Protein AF-A0A7Y1W204-F1 (afdb_monomer)

Secondary structure (DSSP, 8-state):
------------------------------TT--SSS-S--TTS--BS-EEEE-S--SSSS-EEEE-SSS--B-EEEE---TT-EEEEEEEEEESS--TTEEEEEEEEETT--EEEEEEEE---SS-EEEEEEEEPPTTEEEEEEEEEE--SS--EEEEEEEEEESSSPPPS-PPPB--EEEEEETTEEEEEE--B-SSS-EEEEEEE-SSS-EE--SS-EEE-SSSEEEEEEEEEEETTS-EEEEEEEEEEPPP----SSPSP-----STT-----SS-HHHHHHHHHHHHHHHHHHHEEEEEE-TTS-EEEEE--GGGSTT-EEHHHHHHHHHHHHHTBTTBTTHHHHHHHHHHHHHHSB-SS-TTSBBSEES-SS---B-HHHHHHHHHHHHHHHHHH-SSSSS-HHHHHHHHHHHHHHHHB-TTT-SB-SSTT--TT-SSSSTT--BGGG--HHHHHHHHHHH--THHHHHHHHHHHHHHHHHHHT-TTT----SBEE-TTSS-EEPPTTSSS-TTTTSB-TTGGGHHHHHHHHHHHH--HHHHHHHHHHHHHHHHHHTT-GGG--S-B-TTS-BS-----HHHHHHHHHHHTT-GGGHHHHHHHHHHHTT----HHHHHHHHHHHHHHTT----TTT---SS-----------------------PPP----S------PPPPPP----

Nearest PDB structures (foldseek):
  5xd0-assembly2_B  TM=9.623E-01  e=4.198E-37  Paenibacillus sp. X4
  1v5d-assembly2_B  TM=9.264E-01  e=2.180E-33  Bacillus sp. (in: firmicutes)
  3oea-assembly1_A  TM=8.680E-01  e=4.213E-09  Caldanaerobius polysaccharolyticus
  6aem-assembly2_B  TM=9.835E-01  e=7.074E-07  Vibrio anguillarum
  4l9d-assembly2_B  TM=9.744E-01  e=1.392E-06  Vibrio cholerae M66-2

Structure (mmCIF, N/CA/C/O backbone):
data_AF-A0A7Y1W204-F1
#
_entry.id   AF-A0A7Y1W204-F1
#
loop_
_atom_site.group_PDB
_atom_site.id
_atom_site.type_symbol
_atom_site.label_atom_id
_atom_site.label_alt_id
_atom_site.label_comp_id
_atom_site.label_asym_id
_atom_site.label_entity_id
_atom_site.label_seq_id
_atom_site.pdbx_PDB_ins_code
_atom_site.Cartn_x
_atom_site.Cartn_y
_atom_site.Cartn_z
_atom_site.occupancy
_atom_site.B_iso_or_equiv
_atom_site.auth_seq_id
_atom_site.auth_comp_id
_atom_site.auth_asym_id
_atom_site.auth_atom_id
_atom_site.pdbx_PDB_model_num
ATOM 1 N N . MET A 1 1 ? 57.523 -24.216 -0.280 1.00 35.38 1 MET A N 1
ATOM 2 C CA . MET A 1 1 ? 58.360 -25.226 -0.963 1.00 35.38 1 MET A CA 1
ATOM 3 C C . MET A 1 1 ? 58.024 -25.198 -2.442 1.00 35.38 1 MET A C 1
ATOM 5 O O . MET A 1 1 ? 56.918 -25.567 -2.805 1.00 35.38 1 MET A O 1
ATOM 9 N N . LYS A 1 2 ? 58.949 -24.697 -3.267 1.00 28.52 2 LYS A N 1
ATOM 10 C CA . LYS A 1 2 ? 58.935 -24.868 -4.726 1.00 28.52 2 LYS A CA 1
ATOM 11 C C . LYS A 1 2 ? 59.165 -26.343 -5.058 1.00 28.52 2 LYS A C 1
ATOM 13 O O . LYS A 1 2 ? 60.018 -26.967 -4.424 1.00 28.52 2 LYS A O 1
ATOM 18 N N . ARG A 1 3 ? 58.495 -26.860 -6.087 1.00 28.95 3 ARG A N 1
ATOM 19 C CA . ARG A 1 3 ? 58.996 -28.009 -6.846 1.00 28.95 3 ARG A CA 1
ATOM 20 C C . ARG A 1 3 ? 58.517 -27.933 -8.294 1.00 28.95 3 ARG A C 1
ATOM 22 O O . ARG A 1 3 ? 57.411 -28.342 -8.619 1.00 28.95 3 ARG A O 1
ATOM 29 N N . ASP A 1 4 ? 59.392 -27.375 -9.122 1.00 31.28 4 ASP A N 1
ATOM 30 C CA . ASP A 1 4 ? 59.453 -27.603 -10.563 1.00 31.28 4 ASP A CA 1
ATOM 31 C C . ASP A 1 4 ? 59.866 -29.053 -10.858 1.00 31.28 4 ASP A C 1
ATOM 33 O O . ASP A 1 4 ? 60.553 -29.662 -10.038 1.00 31.28 4 ASP A O 1
ATOM 37 N N . TYR A 1 5 ? 59.490 -29.571 -12.032 1.00 29.88 5 TYR A N 1
ATOM 38 C CA . TYR A 1 5 ? 60.372 -30.190 -13.045 1.00 29.88 5 TYR A CA 1
ATOM 39 C C . TYR A 1 5 ? 59.505 -30.460 -14.302 1.00 29.88 5 TYR A C 1
ATOM 41 O O . TYR A 1 5 ? 58.620 -31.304 -14.283 1.00 29.88 5 TYR A O 1
ATOM 49 N N . ASN A 1 6 ? 59.592 -29.588 -15.315 1.00 27.62 6 ASN A N 1
ATOM 50 C CA . ASN A 1 6 ? 60.368 -29.738 -16.563 1.00 27.62 6 ASN A CA 1
ATOM 51 C C . ASN A 1 6 ? 59.771 -30.699 -17.604 1.00 27.62 6 ASN A C 1
ATOM 53 O O . ASN A 1 6 ? 59.797 -31.901 -17.385 1.00 27.62 6 ASN A O 1
ATOM 57 N N . MET A 1 7 ? 59.468 -30.184 -18.807 1.00 25.78 7 MET A N 1
ATOM 58 C CA . MET A 1 7 ? 59.991 -30.750 -20.062 1.00 25.78 7 MET A CA 1
ATOM 59 C C . MET A 1 7 ? 60.015 -29.727 -21.227 1.00 25.78 7 MET A C 1
ATOM 61 O O . MET A 1 7 ? 58.990 -29.372 -21.790 1.00 25.78 7 MET A O 1
ATOM 65 N N . LYS A 1 8 ? 61.256 -29.375 -21.603 1.00 26.52 8 LYS A N 1
ATOM 66 C CA . LYS A 1 8 ? 61.833 -29.196 -22.958 1.00 26.52 8 LYS A CA 1
ATOM 67 C C . LYS A 1 8 ? 61.455 -27.981 -23.831 1.00 26.52 8 LYS A C 1
ATOM 69 O O . LYS A 1 8 ? 60.539 -28.010 -24.641 1.00 26.52 8 LYS A O 1
ATOM 74 N N . HIS A 1 9 ? 62.364 -27.001 -23.792 1.00 26.39 9 HIS A N 1
ATOM 75 C CA . HIS A 1 9 ? 62.662 -26.038 -24.857 1.00 26.39 9 HIS A CA 1
ATOM 76 C C . HIS A 1 9 ? 63.309 -26.701 -26.086 1.00 26.39 9 HIS A C 1
ATOM 78 O O . HIS A 1 9 ? 64.176 -27.561 -25.937 1.00 26.39 9 HIS A O 1
ATOM 84 N N . THR A 1 10 ? 63.009 -26.181 -27.280 1.00 24.19 10 THR A N 1
ATOM 85 C CA . THR A 1 10 ? 63.939 -26.182 -28.423 1.00 24.19 10 THR A CA 1
ATOM 86 C C . THR A 1 10 ? 64.017 -24.755 -28.968 1.00 24.19 10 THR A C 1
ATOM 88 O O . THR A 1 10 ? 62.998 -24.159 -29.297 1.00 24.19 10 THR A O 1
ATOM 91 N N . TRP A 1 11 ? 65.227 -24.197 -28.995 1.00 23.48 11 TRP A N 1
ATOM 92 C CA . TRP A 1 11 ? 65.558 -22.881 -29.541 1.00 23.48 11 TRP A CA 1
ATOM 93 C C . TRP A 1 11 ? 66.115 -23.041 -30.960 1.00 23.48 11 TRP A C 1
ATOM 95 O O . TRP A 1 11 ? 66.950 -23.916 -31.183 1.00 23.48 11 TRP A O 1
ATOM 105 N N . VAL A 1 12 ? 65.756 -22.136 -31.873 1.00 22.39 12 VAL A N 1
ATOM 106 C CA . VAL A 1 12 ? 66.574 -21.798 -33.049 1.00 22.39 12 VAL A CA 1
ATOM 107 C C . VAL A 1 12 ? 66.848 -20.297 -32.999 1.00 22.39 12 VAL A C 1
ATOM 109 O O . VAL A 1 12 ? 65.967 -19.495 -32.700 1.00 22.39 12 VAL A O 1
ATOM 112 N N . ARG A 1 13 ? 68.113 -19.940 -33.208 1.00 23.80 13 ARG A N 1
ATOM 113 C CA . ARG A 1 13 ? 68.704 -18.611 -33.037 1.00 23.80 13 ARG A CA 1
ATOM 114 C C . ARG A 1 13 ? 69.456 -18.265 -34.328 1.00 23.80 13 ARG A C 1
ATOM 116 O O . ARG A 1 13 ? 70.015 -19.181 -34.926 1.00 23.80 13 ARG A O 1
ATOM 123 N N . ILE A 1 14 ? 69.584 -16.953 -34.595 1.00 23.62 14 ILE A N 1
ATOM 124 C CA . ILE A 1 14 ? 70.558 -16.251 -35.473 1.00 23.62 14 ILE A CA 1
ATOM 125 C C . ILE A 1 14 ? 69.986 -15.880 -36.870 1.00 23.62 14 ILE A C 1
ATOM 127 O O . ILE A 1 14 ? 69.450 -16.745 -37.542 1.00 23.62 14 ILE A O 1
ATOM 131 N N . LEU A 1 15 ? 70.016 -14.629 -37.371 1.00 23.27 15 LEU A N 1
ATOM 132 C CA . LEU A 1 15 ? 71.006 -13.539 -37.247 1.00 23.27 15 LEU A CA 1
ATOM 133 C C . LEU A 1 15 ? 70.343 -12.138 -37.349 1.00 23.27 15 LEU A C 1
ATOM 135 O O . LEU A 1 15 ? 69.490 -11.915 -38.204 1.00 23.27 15 LEU A O 1
ATOM 139 N N . LEU A 1 16 ? 70.797 -11.188 -36.520 1.00 22.75 16 LEU A N 1
ATOM 140 C CA . LEU A 1 16 ? 70.594 -9.743 -36.692 1.00 22.75 16 LEU A CA 1
ATOM 141 C C . LEU A 1 16 ? 71.452 -9.217 -37.858 1.00 22.75 16 LEU A C 1
ATOM 143 O O . LEU A 1 16 ? 72.653 -9.484 -37.890 1.00 22.75 16 LEU A O 1
ATOM 147 N N . VAL A 1 17 ? 70.885 -8.347 -38.697 1.00 23.97 17 VAL A N 1
ATOM 148 C CA . VAL A 1 17 ? 71.625 -7.250 -39.341 1.00 23.97 17 VAL A CA 1
ATOM 149 C C . VAL A 1 17 ? 70.914 -5.954 -38.970 1.00 23.97 17 VAL A C 1
ATOM 151 O O . VAL A 1 17 ? 69.741 -5.761 -39.272 1.00 23.97 17 VAL A O 1
ATOM 154 N N . LEU A 1 18 ? 71.635 -5.101 -38.247 1.00 23.02 18 LEU A N 1
ATOM 155 C CA . LEU A 1 18 ? 71.214 -3.773 -37.830 1.00 23.02 18 LEU A CA 1
ATOM 156 C C . LEU A 1 18 ? 71.655 -2.778 -38.913 1.00 23.02 18 LEU A C 1
ATOM 158 O O . LEU A 1 18 ? 72.855 -2.610 -39.119 1.00 23.02 18 LEU A O 1
ATOM 162 N N . GLN A 1 19 ? 70.718 -2.089 -39.559 1.00 24.27 19 GLN A N 1
ATOM 163 C CA . GLN A 1 19 ? 70.954 -0.758 -40.121 1.00 24.27 19 GLN A CA 1
ATOM 164 C C . GLN A 1 19 ? 69.676 0.063 -39.936 1.00 24.27 19 GLN A C 1
ATOM 166 O O . GLN A 1 19 ? 68.676 -0.142 -40.614 1.00 24.27 19 GLN A O 1
ATOM 171 N N . CYS A 1 20 ? 69.707 0.964 -38.952 1.00 22.48 20 CYS A N 1
ATOM 172 C CA . CYS A 1 20 ? 68.736 2.040 -38.811 1.00 22.48 20 CYS A CA 1
ATOM 173 C C . CYS A 1 20 ? 68.769 2.924 -40.059 1.00 22.48 20 CYS A C 1
ATOM 175 O O . CYS A 1 20 ? 69.847 3.395 -40.401 1.00 22.48 20 CYS A O 1
ATOM 177 N N . PHE A 1 21 ? 67.609 3.234 -40.634 1.00 24.44 21 PHE A N 1
ATOM 178 C CA . PHE A 1 21 ? 67.210 4.606 -40.953 1.00 24.44 21 PHE A CA 1
ATOM 179 C C . PHE A 1 21 ? 65.687 4.659 -41.164 1.00 24.44 21 PHE A C 1
ATOM 181 O O . PHE A 1 21 ? 65.151 3.970 -42.018 1.00 24.44 21 PHE A O 1
ATOM 188 N N . LEU A 1 22 ? 65.050 5.502 -40.346 1.00 26.34 22 LEU A N 1
ATOM 189 C CA . LEU A 1 22 ? 63.821 6.266 -40.591 1.00 26.34 22 LEU A CA 1
ATOM 190 C C . LEU A 1 22 ? 62.522 5.519 -40.949 1.00 26.34 22 LEU A C 1
ATOM 192 O O . LEU A 1 22 ? 62.313 5.029 -42.050 1.00 26.34 22 LEU A O 1
ATOM 196 N N . LEU A 1 23 ? 61.616 5.580 -39.970 1.00 37.50 23 LEU A N 1
ATOM 197 C CA . LEU A 1 23 ? 60.160 5.660 -40.088 1.00 37.50 23 LEU A CA 1
ATOM 198 C C . LEU A 1 23 ? 59.666 6.065 -41.490 1.00 37.50 23 LEU A C 1
ATOM 200 O O . LEU A 1 23 ? 59.801 7.219 -41.889 1.00 37.50 23 LEU A O 1
ATOM 204 N N . ALA A 1 24 ? 58.985 5.144 -42.161 1.00 28.55 24 ALA A N 1
ATOM 205 C CA . ALA A 1 24 ? 57.894 5.484 -43.058 1.00 28.55 24 ALA A CA 1
ATOM 206 C C . ALA A 1 24 ? 56.673 4.719 -42.546 1.00 28.55 24 ALA A C 1
ATOM 208 O O . ALA A 1 24 ? 56.614 3.492 -42.620 1.00 28.55 24 ALA A O 1
ATOM 209 N N . ALA A 1 25 ? 55.740 5.455 -41.942 1.00 30.06 25 ALA A N 1
ATOM 210 C CA . ALA A 1 25 ? 54.377 4.983 -41.743 1.00 30.06 25 ALA A CA 1
ATOM 211 C C . ALA A 1 25 ? 53.820 4.473 -43.088 1.00 30.06 25 ALA A C 1
ATOM 213 O O . ALA A 1 25 ? 54.275 4.945 -44.137 1.00 30.06 25 ALA A O 1
ATOM 214 N N . PRO A 1 26 ? 52.838 3.554 -43.113 1.00 33.34 26 PRO A N 1
ATOM 215 C CA . PRO A 1 26 ? 52.061 3.375 -44.327 1.00 33.34 26 PRO A CA 1
ATOM 216 C C . PRO A 1 26 ? 51.399 4.726 -44.616 1.00 33.34 26 PRO A C 1
ATOM 218 O O . PRO A 1 26 ? 50.509 5.163 -43.893 1.00 33.34 26 PRO A O 1
ATOM 221 N N . LEU A 1 27 ? 51.902 5.438 -45.622 1.00 38.22 27 LEU A N 1
ATOM 222 C CA . LEU A 1 27 ? 51.271 6.644 -46.133 1.00 38.22 27 LEU A CA 1
ATOM 223 C C . LEU A 1 27 ? 49.989 6.205 -46.851 1.00 38.22 27 LEU A C 1
ATOM 225 O O . LEU A 1 27 ? 49.971 6.092 -48.070 1.00 38.22 27 LEU A O 1
ATOM 229 N N . SER A 1 28 ? 48.902 6.000 -46.107 1.00 40.75 28 SER A N 1
ATOM 230 C CA . SER A 1 28 ? 47.552 6.272 -46.611 1.00 40.75 28 SER A CA 1
ATOM 231 C C . SER A 1 28 ? 47.306 7.783 -46.559 1.00 40.75 28 SER A C 1
ATOM 233 O O . SER A 1 28 ? 46.298 8.252 -46.041 1.00 40.75 28 SER A O 1
ATOM 235 N N . ALA A 1 29 ? 48.285 8.566 -47.018 1.00 41.38 29 ALA A N 1
ATOM 236 C CA . ALA A 1 29 ? 48.114 9.993 -47.152 1.00 41.38 29 ALA A CA 1
ATOM 237 C C . ALA A 1 29 ? 47.234 10.186 -48.380 1.00 41.38 29 ALA A C 1
ATOM 239 O O . ALA A 1 29 ? 47.708 10.080 -49.512 1.00 41.38 29 ALA A O 1
ATOM 240 N N . ASN A 1 30 ? 45.947 10.427 -48.147 1.00 48.84 30 ASN A N 1
ATOM 241 C CA . ASN A 1 30 ? 45.162 11.226 -49.063 1.00 48.84 30 ASN A CA 1
ATOM 242 C C . ASN A 1 30 ? 45.978 12.506 -49.301 1.00 48.84 30 ASN A C 1
ATOM 244 O O . ASN A 1 30 ? 46.091 13.352 -48.417 1.00 48.84 30 ASN A O 1
ATOM 248 N N . LEU A 1 31 ? 46.669 12.611 -50.441 1.00 49.84 31 LEU A N 1
ATOM 249 C CA . LEU A 1 31 ? 47.539 13.764 -50.716 1.00 49.84 31 LEU A CA 1
ATOM 250 C C . LEU A 1 31 ? 46.710 15.039 -50.967 1.00 49.84 31 LEU A C 1
ATOM 252 O O . LEU A 1 31 ? 47.278 16.106 -51.193 1.00 49.84 31 LEU A O 1
ATOM 256 N N . LEU A 1 32 ? 45.378 14.915 -50.898 1.00 53.38 32 LEU A N 1
ATOM 257 C CA . LEU A 1 32 ? 44.366 15.950 -51.042 1.00 53.38 32 LEU A CA 1
ATOM 258 C C . LEU A 1 32 ? 43.221 15.746 -50.029 1.00 53.38 32 LEU A C 1
ATOM 260 O O . LEU A 1 32 ? 42.056 15.723 -50.416 1.00 53.38 32 LEU A O 1
ATOM 264 N N . ASP A 1 33 ? 43.513 15.640 -48.729 1.00 46.59 33 ASP A N 1
ATOM 265 C CA . ASP A 1 33 ? 42.509 16.033 -47.723 1.00 46.59 33 ASP A CA 1
ATOM 266 C C . ASP A 1 33 ? 42.311 17.558 -47.811 1.00 46.59 33 ASP A C 1
ATOM 268 O O . ASP A 1 33 ? 42.856 18.344 -47.038 1.00 46.59 33 ASP A O 1
ATOM 272 N N . ASN A 1 34 ? 41.560 17.993 -48.817 1.00 46.44 34 ASN A N 1
ATOM 273 C CA . ASN A 1 34 ? 40.775 19.211 -48.736 1.00 46.44 34 ASN A CA 1
ATOM 274 C C . ASN A 1 34 ? 39.345 18.811 -49.121 1.00 46.44 34 ASN A C 1
ATOM 276 O O . ASN A 1 34 ? 39.085 18.660 -50.316 1.00 46.44 34 ASN A O 1
ATOM 280 N N . PRO A 1 35 ? 38.463 18.544 -48.140 1.00 46.84 35 PRO A N 1
ATOM 281 C CA . PRO A 1 35 ? 37.113 18.021 -48.358 1.00 46.84 35 PRO A CA 1
ATOM 282 C C . PRO A 1 35 ? 36.190 19.095 -48.963 1.00 46.84 35 PRO A C 1
ATOM 284 O O . PRO A 1 35 ? 35.260 19.579 -48.327 1.00 46.84 35 PRO A O 1
ATOM 287 N N . GLY A 1 36 ? 36.499 19.504 -50.192 1.00 50.12 36 GLY A N 1
ATOM 288 C CA . GLY A 1 36 ? 35.863 20.600 -50.910 1.00 50.12 36 GLY A CA 1
ATOM 289 C C . GLY A 1 36 ? 36.747 21.847 -50.945 1.00 50.12 36 GLY A C 1
ATOM 290 O O . GLY A 1 36 ? 37.627 22.061 -50.115 1.00 50.12 36 GLY A O 1
ATOM 291 N N . PHE A 1 37 ? 36.526 22.706 -51.930 1.00 52.44 37 PHE A N 1
ATOM 292 C CA . PHE A 1 37 ? 37.252 23.954 -52.194 1.00 52.44 37 PHE A CA 1
ATOM 293 C C . PHE A 1 37 ? 36.992 25.054 -51.129 1.00 52.44 37 PHE A C 1
ATOM 295 O O . PHE A 1 37 ? 36.791 26.226 -51.448 1.00 52.44 37 PHE A O 1
ATOM 302 N N . GLU A 1 38 ? 36.952 24.692 -49.845 1.00 49.47 38 GLU A N 1
ATOM 303 C CA . GLU A 1 38 ? 36.120 25.373 -48.853 1.00 49.47 38 GLU A CA 1
ATOM 304 C C . GLU A 1 38 ? 36.771 26.540 -48.112 1.00 49.47 38 GLU A C 1
ATOM 306 O O . GLU A 1 38 ? 36.045 27.369 -47.562 1.00 49.47 38 GLU A O 1
ATOM 311 N N . GLN A 1 39 ? 38.101 26.676 -48.076 1.00 46.09 39 GLN A N 1
ATOM 312 C CA . GLN A 1 39 ? 38.725 27.763 -47.298 1.00 46.09 39 GLN A CA 1
ATOM 313 C C . GLN A 1 39 ? 39.724 28.644 -48.055 1.00 46.09 39 GLN A C 1
ATOM 315 O O . GLN A 1 39 ? 39.709 29.847 -47.801 1.00 46.09 39 GLN A O 1
ATOM 320 N N . ASP A 1 40 ? 40.520 28.132 -49.006 1.00 50.53 40 ASP A N 1
ATOM 321 C CA . ASP A 1 40 ? 41.352 28.988 -49.870 1.00 50.53 40 ASP A CA 1
ATOM 322 C C . ASP A 1 40 ? 41.929 28.258 -51.105 1.00 50.53 40 ASP A C 1
ATOM 324 O O . ASP A 1 40 ? 42.225 27.065 -51.044 1.00 50.53 40 ASP A O 1
ATOM 328 N N . PHE A 1 41 ? 42.161 28.985 -52.207 1.00 50.31 41 PHE A N 1
ATOM 329 C CA . PHE A 1 41 ? 42.819 28.488 -53.435 1.00 50.31 41 PHE A CA 1
ATOM 330 C C . PHE A 1 41 ? 44.353 28.616 -53.400 1.00 50.31 41 PHE A C 1
ATOM 332 O O . PHE A 1 41 ? 45.003 28.341 -54.401 1.00 50.31 41 PHE A O 1
ATOM 339 N N . GLN A 1 42 ? 44.957 29.010 -52.271 1.00 46.41 42 GLN A N 1
ATOM 340 C CA . GLN A 1 42 ? 46.350 29.496 -52.148 1.00 46.41 42 GLN A CA 1
ATOM 341 C C . GLN A 1 42 ? 47.483 28.635 -52.755 1.00 46.41 42 GLN A C 1
ATOM 343 O O . GLN A 1 42 ? 48.613 29.109 -52.847 1.00 46.41 42 GLN A O 1
ATOM 348 N N . SER A 1 43 ? 47.224 27.394 -53.171 1.00 49.34 43 SER A N 1
ATOM 349 C CA . SER A 1 43 ? 48.205 26.511 -53.822 1.00 49.34 43 SER A CA 1
ATOM 350 C C . SER A 1 43 ? 47.971 26.283 -55.321 1.00 49.34 43 SER A C 1
ATOM 352 O O . SER A 1 43 ? 48.760 25.570 -55.943 1.00 49.34 43 SER A O 1
ATOM 354 N N . TRP A 1 44 ? 46.932 26.890 -55.904 1.00 53.06 44 TRP A N 1
ATOM 355 C CA . TRP A 1 44 ? 46.622 26.798 -57.324 1.00 53.06 44 TRP A CA 1
ATOM 356 C C . TRP A 1 44 ? 47.158 28.037 -58.066 1.00 53.06 44 TRP A C 1
ATOM 358 O O . TRP A 1 44 ? 46.781 29.166 -57.767 1.00 53.06 44 TRP A O 1
ATOM 368 N N . ASN A 1 45 ? 48.085 27.848 -59.014 1.00 54.34 45 ASN A N 1
ATOM 369 C CA . ASN A 1 45 ? 48.585 28.953 -59.846 1.00 54.34 45 ASN A CA 1
ATOM 370 C C . ASN A 1 45 ? 47.542 29.303 -60.917 1.00 54.34 45 ASN A C 1
ATOM 372 O O . ASN A 1 45 ? 47.375 28.545 -61.873 1.00 54.34 45 ASN A O 1
ATOM 376 N N . ASP A 1 46 ? 46.884 30.452 -60.780 1.00 54.56 46 ASP A N 1
ATOM 377 C CA . ASP A 1 46 ? 45.858 30.907 -61.719 1.00 54.56 46 ASP A CA 1
ATOM 378 C C . ASP A 1 46 ? 46.475 31.602 -62.943 1.00 54.56 46 ASP A C 1
ATOM 380 O O . ASP A 1 46 ? 47.121 32.648 -62.841 1.00 54.56 46 ASP A O 1
ATOM 384 N N . TRP A 1 47 ? 46.244 31.041 -64.131 1.00 53.94 47 TRP A N 1
ATOM 385 C CA . TRP A 1 47 ? 46.268 31.796 -65.387 1.00 53.94 47 TRP A CA 1
ATOM 386 C C . TRP A 1 47 ? 44.855 31.706 -65.975 1.00 53.94 47 TRP A C 1
ATOM 388 O O . TRP A 1 47 ? 44.417 30.621 -66.355 1.00 53.94 47 TRP A O 1
ATOM 398 N N . GLY A 1 48 ? 44.136 32.834 -66.005 1.00 58.53 48 GLY A N 1
ATOM 399 C CA . GLY A 1 48 ? 42.736 32.927 -66.448 1.00 58.53 48 GLY A CA 1
ATOM 400 C C . GLY A 1 48 ? 41.717 33.087 -65.305 1.00 58.53 48 GLY A C 1
ATOM 401 O O . GLY A 1 48 ? 42.080 33.127 -64.137 1.00 58.53 48 GLY A O 1
ATOM 402 N N . ASN A 1 49 ? 40.434 33.254 -65.649 1.00 62.44 49 ASN A N 1
ATOM 403 C CA . ASN A 1 49 ? 39.352 33.639 -64.725 1.00 62.44 49 ASN A CA 1
ATOM 404 C C . ASN A 1 49 ? 38.828 32.458 -63.865 1.00 62.44 49 ASN A C 1
ATOM 406 O O . ASN A 1 49 ? 37.821 31.856 -64.234 1.00 62.44 49 ASN A O 1
ATOM 410 N N . SER A 1 50 ? 39.451 32.129 -62.731 1.00 65.25 50 SER A N 1
ATOM 411 C CA . SER A 1 50 ? 38.966 31.154 -61.725 1.00 65.25 50 SER A CA 1
ATOM 412 C C . SER A 1 50 ? 38.363 31.850 -60.487 1.00 65.25 50 SER A C 1
ATOM 414 O O . SER A 1 50 ? 38.832 32.905 -60.065 1.00 65.25 50 SER A O 1
ATOM 416 N N . PHE A 1 51 ? 37.292 31.288 -59.908 1.00 65.88 51 PHE A N 1
ATOM 417 C CA . PHE A 1 51 ? 36.622 31.793 -58.696 1.00 65.88 51 PHE A CA 1
ATOM 418 C C . PHE A 1 51 ? 36.152 30.636 -57.798 1.00 65.88 51 PHE A C 1
ATOM 420 O O . PHE A 1 51 ? 35.829 29.561 -58.302 1.00 65.88 51 PHE A O 1
ATOM 427 N N . ILE A 1 52 ? 36.043 30.866 -56.484 1.00 64.56 52 ILE A N 1
ATOM 428 C CA . ILE A 1 52 ? 35.285 29.976 -55.584 1.00 64.56 52 ILE A CA 1
ATOM 429 C C . ILE A 1 52 ? 33.807 30.357 -55.681 1.00 64.56 52 ILE A C 1
ATOM 431 O O . ILE A 1 52 ? 33.447 31.503 -55.411 1.00 64.56 52 ILE A O 1
ATOM 435 N N . GLU A 1 53 ? 32.960 29.408 -56.068 1.00 66.75 53 GLU A N 1
ATOM 436 C CA . GLU A 1 53 ? 31.505 29.554 -56.063 1.00 66.75 53 GLU A CA 1
ATOM 437 C C . GLU A 1 53 ? 30.948 29.077 -54.722 1.00 66.75 53 GLU A C 1
ATOM 439 O O . GLU A 1 53 ? 31.345 28.022 -54.239 1.00 66.75 53 GLU A O 1
ATOM 444 N N . THR A 1 54 ? 30.031 29.841 -54.129 1.00 60.59 54 THR A N 1
ATOM 445 C CA . THR A 1 54 ? 29.451 29.566 -52.800 1.00 60.59 54 THR A CA 1
ATOM 446 C C . THR A 1 54 ? 27.969 29.193 -52.865 1.00 60.59 54 THR A C 1
ATOM 448 O O . THR A 1 54 ? 27.320 29.051 -51.829 1.00 60.59 54 THR A O 1
ATOM 451 N N . THR A 1 55 ? 27.394 29.068 -54.069 1.00 54.84 55 THR A N 1
ATOM 452 C CA . THR A 1 55 ? 25.974 28.750 -54.254 1.00 54.84 55 THR A CA 1
ATOM 453 C C . THR A 1 55 ? 25.760 27.438 -55.025 1.00 54.84 55 THR A C 1
ATOM 455 O O . THR A 1 55 ? 26.108 27.319 -56.194 1.00 54.84 55 THR A O 1
ATOM 458 N N . SER A 1 56 ? 25.134 26.459 -54.351 1.00 56.62 56 SER A N 1
ATOM 459 C CA . SER A 1 56 ? 24.712 25.128 -54.848 1.00 56.62 56 SER A CA 1
ATOM 460 C C . SER A 1 56 ? 25.806 24.254 -55.474 1.00 56.62 56 SER A C 1
ATOM 462 O O . SER A 1 56 ? 25.995 24.225 -56.696 1.00 56.62 56 SER A O 1
ATOM 464 N N . VAL A 1 57 ? 26.458 23.460 -54.629 1.00 58.62 57 VAL A N 1
ATOM 465 C CA . VAL A 1 57 ? 27.483 22.478 -55.011 1.00 58.62 57 VAL A CA 1
ATOM 466 C C . VAL A 1 57 ? 27.178 21.117 -54.376 1.00 58.62 57 VAL A C 1
ATOM 468 O O . VAL A 1 57 ? 26.282 21.024 -53.545 1.00 58.62 57 VAL A O 1
ATOM 471 N N . HIS A 1 58 ? 27.783 20.054 -54.901 1.00 65.06 58 HIS A N 1
ATOM 472 C CA . HIS A 1 58 ? 27.259 18.684 -54.901 1.00 65.06 58 HIS A CA 1
ATOM 473 C C . HIS A 1 58 ? 26.893 18.142 -53.504 1.00 65.06 58 HIS A C 1
ATOM 475 O O . HIS A 1 58 ? 25.721 17.851 -53.257 1.00 65.06 58 HIS A O 1
ATOM 481 N N . SER A 1 59 ? 27.875 18.057 -52.607 1.00 60.03 59 SER A N 1
ATOM 482 C CA . SER A 1 59 ? 27.718 17.659 -51.196 1.00 60.03 59 SER A CA 1
ATOM 483 C C . SER A 1 59 ? 28.315 18.675 -50.211 1.00 60.03 59 SER A C 1
ATOM 485 O O . SER A 1 59 ? 28.080 18.554 -49.010 1.00 60.03 59 SER A O 1
ATOM 487 N N . GLY A 1 60 ? 29.058 19.675 -50.706 1.00 58.00 60 GLY A N 1
ATOM 488 C CA . GLY A 1 60 ? 29.743 20.706 -49.916 1.00 58.00 60 GLY A CA 1
ATOM 489 C C . GLY A 1 60 ? 29.050 22.078 -49.897 1.00 58.00 60 GLY A C 1
ATOM 490 O O . GLY A 1 60 ? 27.907 22.238 -50.328 1.00 58.00 60 GLY A O 1
ATOM 491 N N . ALA A 1 61 ? 29.752 23.096 -49.392 1.00 55.66 61 ALA A N 1
ATOM 492 C CA . ALA A 1 61 ? 29.296 24.488 -49.325 1.00 55.66 61 ALA A CA 1
ATOM 493 C C . ALA A 1 61 ? 29.873 25.383 -50.450 1.00 55.66 61 ALA A C 1
ATOM 495 O O . ALA A 1 61 ? 29.334 26.469 -50.694 1.00 55.66 61 ALA A O 1
ATOM 496 N N . LYS A 1 62 ? 30.935 24.954 -51.151 1.00 63.47 62 LYS A N 1
ATOM 497 C CA . LYS A 1 62 ? 31.661 25.671 -52.213 1.00 63.47 62 LYS A CA 1
ATOM 498 C C . LYS A 1 62 ? 32.246 24.743 -53.289 1.00 63.47 62 LYS A C 1
ATOM 500 O O . LYS A 1 62 ? 32.603 23.610 -53.012 1.00 63.47 62 LYS A O 1
ATOM 505 N N . ALA A 1 63 ? 32.436 25.258 -54.508 1.00 69.19 63 ALA A N 1
ATOM 506 C CA . ALA A 1 63 ? 33.147 24.564 -55.596 1.00 69.19 63 ALA A CA 1
ATOM 507 C C . ALA A 1 63 ? 34.071 25.501 -56.377 1.00 69.19 63 ALA A C 1
ATOM 509 O O . ALA A 1 63 ? 33.894 26.723 -56.394 1.00 69.19 63 ALA A O 1
ATOM 510 N N . ALA A 1 64 ? 35.023 24.914 -57.102 1.00 72.19 64 ALA A N 1
ATOM 511 C CA . ALA A 1 64 ? 35.818 25.628 -58.089 1.00 72.19 64 ALA A CA 1
ATOM 512 C C . ALA A 1 64 ? 34.969 25.974 -59.317 1.00 72.19 64 ALA A C 1
ATOM 514 O O . ALA A 1 64 ? 34.441 25.076 -59.973 1.00 72.19 64 ALA A O 1
ATOM 515 N N . ARG A 1 65 ? 34.885 27.260 -59.673 1.00 76.81 65 ARG A N 1
ATOM 516 C CA . ARG A 1 65 ? 34.248 27.749 -60.902 1.00 76.81 65 ARG A CA 1
ATOM 517 C C . ARG A 1 65 ? 35.293 28.336 -61.844 1.00 76.81 65 ARG A C 1
ATOM 519 O O . ARG A 1 65 ? 35.934 29.337 -61.529 1.00 76.81 65 ARG A O 1
ATOM 526 N N . ILE A 1 66 ? 35.410 27.765 -63.039 1.00 76.19 66 ILE A N 1
ATOM 527 C CA . ILE A 1 66 ? 36.321 28.241 -64.088 1.00 76.19 66 ILE A CA 1
ATOM 528 C C . ILE A 1 66 ? 35.518 29.012 -65.148 1.00 76.19 66 ILE A C 1
ATOM 530 O O . ILE A 1 66 ? 34.598 28.465 -65.756 1.00 76.19 66 ILE A O 1
ATOM 534 N N . GLY A 1 67 ? 35.823 30.302 -65.319 1.00 65.25 67 GLY A N 1
ATOM 535 C CA . GLY A 1 67 ? 35.084 31.280 -66.126 1.00 65.25 67 GLY A CA 1
ATOM 536 C C . GLY A 1 67 ? 35.381 31.274 -67.635 1.00 65.25 67 GLY A C 1
ATOM 537 O O . GLY A 1 67 ? 36.263 30.581 -68.126 1.00 65.25 67 GLY A O 1
ATOM 538 N N . THR A 1 68 ? 34.625 32.089 -68.381 1.00 59.16 68 THR A N 1
ATOM 539 C CA . THR A 1 68 ? 34.372 31.955 -69.833 1.00 59.16 68 THR A CA 1
ATOM 540 C C . THR A 1 68 ? 35.246 32.824 -70.754 1.00 59.16 68 THR A C 1
ATOM 542 O O . THR A 1 68 ? 34.830 33.171 -71.858 1.00 59.16 68 THR A O 1
ATOM 545 N N . THR A 1 69 ? 36.436 33.254 -70.332 1.00 55.25 69 THR A N 1
ATOM 546 C CA . THR A 1 69 ? 37.309 34.110 -71.163 1.00 55.25 69 THR A CA 1
ATOM 547 C C . THR A 1 69 ? 38.659 33.430 -71.343 1.00 55.25 69 THR A C 1
ATOM 549 O O . THR A 1 69 ? 39.510 33.549 -70.475 1.00 55.25 69 THR A O 1
ATOM 552 N N . GLN A 1 70 ? 38.797 32.687 -72.450 1.00 52.88 70 GLN A N 1
ATOM 553 C CA . GLN A 1 70 ? 40.000 31.984 -72.927 1.00 52.88 70 GLN A CA 1
ATOM 554 C C . GLN A 1 70 ? 40.928 31.437 -71.830 1.00 52.88 70 GLN A C 1
ATOM 556 O O . GLN A 1 70 ? 41.883 32.093 -71.423 1.00 52.88 70 GLN A O 1
ATOM 561 N N . GLY A 1 71 ? 40.681 30.182 -71.444 1.00 56.53 71 GLY A N 1
ATOM 562 C CA . GLY A 1 71 ? 41.626 29.359 -70.699 1.00 56.53 71 GLY A CA 1
ATOM 563 C C . GLY A 1 71 ? 41.814 29.794 -69.254 1.00 56.53 71 GLY A C 1
ATOM 564 O O . GLY A 1 71 ? 42.763 30.497 -68.935 1.00 56.53 71 GLY A O 1
ATOM 565 N N . GLY A 1 72 ? 40.940 29.312 -68.372 1.00 55.62 72 GLY A N 1
ATOM 566 C CA . GLY A 1 72 ? 41.266 29.205 -66.954 1.00 55.62 72 GLY A CA 1
ATOM 567 C C . GLY A 1 72 ? 41.983 27.885 -66.715 1.00 55.62 72 GLY A C 1
ATOM 568 O O . GLY A 1 72 ? 41.414 26.835 -67.009 1.00 55.62 72 GLY A O 1
ATOM 569 N N . ARG A 1 73 ? 43.224 27.947 -66.231 1.00 60.56 73 ARG A N 1
ATOM 570 C CA . ARG A 1 73 ? 43.948 26.805 -65.673 1.00 60.56 73 ARG A CA 1
ATOM 571 C C . ARG A 1 73 ? 44.222 27.101 -64.219 1.00 60.56 73 ARG A C 1
ATOM 573 O O . ARG A 1 73 ? 44.743 28.160 -63.883 1.00 60.56 73 ARG A O 1
ATOM 580 N N . ALA A 1 74 ? 43.918 26.116 -63.405 1.00 57.41 74 ALA A N 1
ATOM 581 C CA . ALA A 1 74 ? 44.305 26.084 -62.025 1.00 57.41 74 ALA A CA 1
ATOM 582 C C . ALA A 1 74 ? 45.256 24.857 -61.909 1.00 57.41 74 ALA A C 1
ATOM 584 O O . ALA A 1 74 ? 44.961 23.817 -62.498 1.00 57.41 74 ALA A O 1
ATOM 585 N N . GLN A 1 75 ? 46.396 24.992 -61.211 1.00 61.31 75 GLN A N 1
ATOM 586 C CA . GLN A 1 75 ? 47.441 23.954 -61.099 1.00 61.31 75 GLN A CA 1
ATOM 587 C C . GLN A 1 75 ? 47.971 23.772 -59.673 1.00 61.31 75 GLN A C 1
ATOM 589 O O . GLN A 1 75 ? 48.393 24.755 -59.073 1.00 61.31 75 GLN A O 1
ATOM 594 N N . GLN A 1 76 ? 48.153 22.522 -59.229 1.00 59.09 76 GLN A N 1
ATOM 595 C CA . GLN A 1 76 ? 48.884 22.161 -58.002 1.00 59.09 76 GLN A CA 1
ATOM 596 C C . GLN A 1 76 ? 50.032 21.170 -58.293 1.00 59.09 76 GLN A C 1
ATOM 598 O O . GLN A 1 76 ? 49.898 20.334 -59.186 1.00 59.09 76 GLN A O 1
ATOM 603 N N . VAL A 1 77 ? 51.167 21.269 -57.580 1.00 61.66 77 VAL A N 1
ATOM 604 C CA . VAL A 1 77 ? 52.409 20.511 -57.864 1.00 61.66 77 VAL A CA 1
ATOM 605 C C . VAL A 1 77 ? 52.851 19.656 -56.676 1.00 61.66 77 VAL A C 1
ATOM 607 O O . VAL A 1 77 ? 53.097 20.193 -55.598 1.00 61.66 77 VAL A O 1
ATOM 610 N N . PHE A 1 78 ? 53.051 18.350 -56.898 1.00 64.25 78 PHE A N 1
ATOM 611 C CA . PHE A 1 78 ? 53.524 17.405 -55.873 1.00 64.25 78 PHE A CA 1
ATOM 612 C C . PHE A 1 78 ? 54.384 16.281 -56.449 1.00 64.25 78 PHE A C 1
ATOM 614 O O . PHE A 1 78 ? 54.212 15.899 -57.606 1.00 64.25 78 PHE A O 1
ATOM 621 N N . GLY A 1 79 ? 55.264 15.706 -55.626 1.00 64.75 79 GLY A N 1
ATOM 622 C CA . GLY A 1 79 ? 55.992 14.478 -55.955 1.00 64.75 79 GLY A CA 1
ATOM 623 C C . GLY A 1 79 ? 55.200 13.230 -55.557 1.00 64.75 79 GLY A C 1
ATOM 624 O O . GLY A 1 79 ? 54.667 13.168 -54.451 1.00 64.75 79 GLY A O 1
ATOM 625 N N . LEU A 1 80 ? 55.145 12.233 -56.443 1.00 76.44 80 LEU A N 1
ATOM 626 C CA . LEU A 1 80 ? 54.508 10.932 -56.197 1.00 76.44 80 LEU A CA 1
ATOM 627 C C . LEU A 1 80 ? 55.543 9.798 -56.181 1.00 76.44 80 LEU A C 1
ATOM 629 O O . LEU A 1 80 ? 56.707 10.001 -56.525 1.00 76.44 80 LEU A O 1
ATOM 633 N N . VAL A 1 81 ? 55.130 8.593 -55.777 1.00 81.31 81 VAL A N 1
ATOM 634 C CA . VAL A 1 81 ? 56.017 7.423 -55.687 1.00 81.31 81 VAL A CA 1
ATOM 635 C C . VAL A 1 81 ? 56.114 6.722 -57.050 1.00 81.31 81 VAL A C 1
ATOM 637 O O . VAL A 1 81 ? 55.099 6.218 -57.542 1.00 81.31 81 VAL A O 1
ATOM 640 N N . PRO A 1 82 ? 57.309 6.636 -57.673 1.00 84.06 82 PRO A N 1
ATOM 641 C CA . PRO A 1 82 ? 57.498 5.957 -58.957 1.00 84.06 82 PRO A CA 1
ATOM 642 C C . PRO A 1 82 ? 57.001 4.509 -58.952 1.00 84.06 82 PRO A C 1
ATOM 644 O O . PRO A 1 82 ? 57.251 3.760 -58.011 1.00 84.06 82 PRO A O 1
ATOM 647 N N . GLY A 1 83 ? 56.303 4.107 -60.015 1.00 83.12 83 GLY A N 1
ATOM 648 C CA . GLY A 1 83 ? 55.739 2.765 -60.197 1.00 83.12 83 GLY A CA 1
ATOM 649 C C . GLY A 1 83 ? 54.425 2.494 -59.456 1.00 83.12 83 GLY A C 1
ATOM 650 O O . GLY A 1 83 ? 53.873 1.405 -59.600 1.00 83.12 83 GLY A O 1
ATOM 651 N N . THR A 1 84 ? 53.902 3.461 -58.697 1.00 82.62 84 THR A N 1
ATOM 652 C CA . THR A 1 84 ? 52.625 3.328 -57.979 1.00 82.62 84 THR A CA 1
ATOM 653 C C . THR A 1 84 ? 51.459 3.736 -58.878 1.00 82.62 84 THR A C 1
ATOM 655 O O . THR A 1 84 ? 51.550 4.724 -59.608 1.00 82.62 84 THR A O 1
ATOM 658 N N . GLN A 1 85 ? 50.366 2.970 -58.843 1.00 85.25 85 GLN A N 1
ATOM 659 C CA . GLN A 1 85 ? 49.117 3.345 -59.504 1.00 85.25 85 GLN A CA 1
ATOM 660 C C . GLN A 1 85 ? 48.355 4.356 -58.643 1.00 85.25 85 GLN A C 1
ATOM 662 O O . GLN A 1 85 ? 48.155 4.125 -57.452 1.00 85.25 85 GLN A O 1
ATOM 667 N N . TYR A 1 86 ? 47.916 5.448 -59.255 1.00 83.38 86 TYR A N 1
ATOM 668 C CA . TYR A 1 86 ? 47.099 6.486 -58.645 1.00 83.38 86 TYR A CA 1
ATOM 669 C C . TYR A 1 86 ? 45.785 6.631 -59.404 1.00 83.38 86 TYR A C 1
ATOM 671 O O . TYR A 1 86 ? 45.759 6.515 -60.629 1.00 83.38 86 TYR A O 1
ATOM 679 N N . THR A 1 87 ? 44.711 6.929 -58.682 1.00 82.50 87 THR A N 1
ATOM 680 C CA . THR A 1 87 ? 43.416 7.297 -59.255 1.00 82.50 87 THR A CA 1
ATOM 681 C C . THR A 1 87 ? 43.060 8.708 -58.813 1.00 82.50 87 THR A C 1
ATOM 683 O O . THR A 1 87 ? 43.023 9.003 -57.619 1.00 82.50 87 THR A O 1
ATOM 686 N N . MET A 1 88 ? 42.822 9.578 -59.791 1.00 81.94 88 MET A N 1
ATOM 687 C CA . MET A 1 88 ? 42.251 10.905 -59.592 1.00 81.94 88 MET A CA 1
ATOM 688 C C . MET A 1 88 ? 40.734 10.816 -59.717 1.00 81.94 88 MET A C 1
ATOM 690 O O . MET A 1 88 ? 40.250 10.216 -60.675 1.00 81.94 88 MET A O 1
ATOM 694 N N . CYS A 1 89 ? 40.000 11.437 -58.798 1.00 79.44 89 CYS A N 1
ATOM 695 C CA . CYS A 1 89 ? 38.542 11.450 -58.763 1.00 79.44 89 CYS A CA 1
ATOM 696 C C . CYS A 1 89 ? 38.043 12.877 -58.540 1.00 79.44 89 CYS A C 1
ATOM 698 O O . CYS A 1 89 ? 38.608 13.609 -57.733 1.00 79.44 89 CYS A O 1
ATOM 700 N N . ALA A 1 90 ? 36.984 13.274 -59.243 1.00 79.38 90 ALA A N 1
ATOM 701 C CA . ALA A 1 90 ? 36.273 14.511 -58.934 1.00 79.38 90 ALA A CA 1
ATOM 702 C C . ALA A 1 90 ? 34.841 14.477 -59.459 1.00 79.38 90 ALA A C 1
ATOM 704 O O . ALA A 1 90 ? 34.544 13.845 -60.482 1.00 79.38 90 ALA A O 1
ATOM 705 N N . TRP A 1 91 ? 33.971 15.239 -58.812 1.00 80.25 91 TRP A N 1
ATOM 706 C CA . TRP A 1 91 ? 32.667 15.580 -59.355 1.00 80.25 91 TRP A CA 1
ATOM 707 C C . TRP A 1 91 ? 32.807 16.795 -60.265 1.00 80.25 91 TRP A C 1
ATOM 709 O O . TRP A 1 91 ? 33.496 17.757 -59.940 1.00 80.25 91 TRP A O 1
ATOM 719 N N . SER A 1 92 ? 32.191 16.754 -61.447 1.00 83.06 92 SER A N 1
ATOM 720 C CA . SER A 1 92 ? 32.256 17.878 -62.389 1.00 83.06 92 SER A CA 1
ATOM 721 C C . SER A 1 92 ? 30.964 18.076 -63.174 1.00 83.06 92 SER A C 1
ATOM 723 O O . SER A 1 92 ? 30.217 17.121 -63.409 1.00 83.06 92 SER A O 1
ATOM 725 N N . ARG A 1 93 ? 30.703 19.326 -63.577 1.00 83.62 93 ARG A N 1
ATOM 726 C CA . ARG A 1 93 ? 29.622 19.713 -64.500 1.00 83.62 93 ARG A CA 1
ATOM 727 C C . ARG A 1 93 ? 29.971 20.976 -65.296 1.00 83.62 93 ARG A C 1
ATOM 729 O O . ARG A 1 93 ? 30.881 21.717 -64.933 1.00 83.62 93 ARG A O 1
ATOM 736 N N . VAL A 1 94 ? 29.213 21.248 -66.353 1.00 83.19 94 VAL A N 1
ATOM 737 C CA . VAL A 1 94 ? 29.242 22.494 -67.138 1.00 83.19 94 VAL A CA 1
ATOM 738 C C . VAL A 1 94 ? 27.841 23.093 -67.240 1.00 83.19 94 VAL A C 1
ATOM 740 O O . VAL A 1 94 ? 26.878 22.355 -67.400 1.00 83.19 94 VAL A O 1
ATOM 743 N N . ASP A 1 95 ? 27.687 24.417 -67.194 1.00 80.88 95 ASP A N 1
ATOM 744 C CA . ASP A 1 95 ? 26.342 25.033 -67.265 1.00 80.88 95 ASP A CA 1
ATOM 745 C C . ASP A 1 95 ? 25.650 24.843 -68.627 1.00 80.88 95 ASP A C 1
ATOM 747 O O . ASP A 1 95 ? 24.422 24.853 -68.721 1.00 80.88 95 ASP A O 1
ATOM 751 N N . ALA A 1 96 ? 26.425 24.627 -69.692 1.00 77.25 96 ALA A N 1
ATOM 752 C CA . ALA A 1 96 ? 25.926 24.224 -71.000 1.00 77.25 96 ALA A CA 1
ATOM 753 C C . ALA A 1 96 ? 26.857 23.162 -71.585 1.00 77.25 96 ALA A C 1
ATOM 755 O O . ALA A 1 96 ? 28.077 23.303 -71.512 1.00 77.25 96 ALA A O 1
ATOM 756 N N . VAL A 1 97 ? 26.293 22.103 -72.175 1.00 68.25 97 VAL A N 1
ATOM 757 C CA . VAL A 1 97 ? 27.096 21.040 -72.791 1.00 68.25 97 VAL A CA 1
ATOM 758 C C . VAL A 1 97 ? 27.902 21.619 -73.948 1.00 68.25 97 VAL A C 1
ATOM 760 O O . VAL A 1 97 ? 27.366 21.972 -74.998 1.00 68.25 97 VAL A O 1
ATOM 763 N N . THR A 1 98 ? 29.211 21.670 -73.754 1.00 62.78 98 THR A N 1
ATOM 764 C CA . THR A 1 98 ? 30.193 22.024 -74.772 1.00 62.78 98 THR A CA 1
ATOM 765 C C . THR A 1 98 ? 31.258 20.939 -74.791 1.00 62.78 98 THR A C 1
ATOM 767 O O . THR A 1 98 ? 31.739 20.548 -73.733 1.00 62.78 98 THR A O 1
ATOM 770 N N . ASN A 1 99 ? 31.702 20.491 -75.966 1.00 62.56 99 ASN A N 1
ATOM 771 C CA . ASN A 1 99 ? 32.810 19.525 -76.079 1.00 62.56 99 ASN A CA 1
ATOM 772 C C . ASN A 1 99 ? 34.189 20.175 -75.839 1.00 62.56 99 ASN A C 1
ATOM 774 O O . ASN A 1 99 ? 35.180 19.744 -76.421 1.00 62.56 99 ASN A O 1
ATOM 778 N N . LEU A 1 100 ? 34.231 21.260 -75.063 1.00 74.19 100 LEU A N 1
ATOM 779 C CA . LEU A 1 100 ? 35.367 22.168 -74.941 1.00 74.19 100 LEU A CA 1
ATOM 780 C C . LEU A 1 100 ? 35.825 22.373 -73.483 1.00 74.19 100 LEU A C 1
ATOM 782 O O . LEU A 1 100 ? 36.475 23.375 -73.184 1.00 74.19 100 LEU A O 1
ATOM 786 N N . SER A 1 101 ? 35.496 21.442 -72.582 1.00 81.00 101 SER A N 1
ATOM 787 C CA . SER A 1 101 ? 35.944 21.456 -71.184 1.00 81.00 101 SER A CA 1
ATOM 788 C C . SER A 1 101 ? 36.573 20.119 -70.797 1.00 81.00 101 SER A C 1
ATOM 790 O O . SER A 1 101 ? 36.020 19.055 -71.088 1.00 81.00 101 SER A O 1
ATOM 792 N N . TRP A 1 102 ? 37.722 20.169 -70.125 1.00 83.06 102 TRP A N 1
ATOM 793 C CA . TRP A 1 102 ? 38.516 18.999 -69.753 1.00 83.06 102 TRP A CA 1
ATOM 794 C C . TRP A 1 102 ? 39.107 19.142 -68.359 1.00 83.06 102 TRP A C 1
ATOM 796 O O . TRP A 1 102 ? 39.358 20.248 -67.883 1.00 83.06 102 TRP A O 1
ATOM 806 N N . MET A 1 103 ? 39.380 18.000 -67.741 1.00 82.50 103 MET A N 1
ATOM 807 C CA . MET A 1 103 ? 40.173 17.907 -66.524 1.00 82.50 103 MET A CA 1
ATOM 808 C C . MET A 1 103 ? 41.161 16.755 -66.653 1.00 82.50 103 MET A C 1
ATOM 810 O O . MET A 1 103 ? 40.845 15.733 -67.266 1.00 82.50 103 MET A O 1
ATOM 814 N N . GLY A 1 104 ? 42.356 16.913 -66.093 1.00 84.94 104 GLY A N 1
ATOM 815 C CA . GLY A 1 104 ? 43.389 15.897 -66.195 1.00 84.94 104 GLY A CA 1
ATOM 816 C C . GLY A 1 104 ? 44.574 16.091 -65.261 1.00 84.94 104 GLY A C 1
ATOM 817 O O . GLY A 1 104 ? 44.661 17.057 -64.507 1.00 84.94 104 GLY A O 1
ATOM 818 N N . VAL A 1 105 ? 45.493 15.133 -65.345 1.00 85.31 105 VAL A N 1
ATOM 819 C CA . VAL A 1 105 ? 46.804 15.128 -64.703 1.00 85.31 105 VAL A CA 1
ATOM 820 C C . VAL A 1 105 ? 47.872 15.090 -65.782 1.00 85.31 105 VAL A C 1
ATOM 822 O O . VAL A 1 105 ? 47.842 14.255 -66.685 1.00 85.31 105 VAL A O 1
ATOM 825 N N . ASN A 1 106 ? 48.843 15.977 -65.658 1.00 87.62 106 ASN A N 1
ATOM 826 C CA . ASN A 1 106 ? 50.107 15.941 -66.372 1.00 87.62 106 ASN A CA 1
ATOM 827 C C . ASN A 1 106 ? 51.192 15.401 -65.445 1.00 87.62 106 ASN A C 1
ATOM 829 O O . ASN A 1 106 ? 51.236 15.765 -64.272 1.00 87.62 106 ASN A O 1
ATOM 833 N N . VAL A 1 107 ? 52.108 14.593 -65.970 1.00 86.62 107 VAL A N 1
ATOM 834 C CA . VAL A 1 107 ? 53.309 14.167 -65.250 1.00 86.62 107 VAL A CA 1
ATOM 835 C C . VAL A 1 107 ? 54.538 14.737 -65.934 1.00 86.62 107 VAL A C 1
ATOM 837 O O . VAL A 1 107 ? 54.719 14.572 -67.141 1.00 86.62 107 VAL A O 1
ATOM 840 N N . TYR A 1 108 ? 55.400 15.380 -65.153 1.00 85.44 108 TYR A N 1
ATOM 841 C CA . TYR A 1 108 ? 56.627 16.003 -65.629 1.00 85.44 108 TYR A CA 1
ATOM 842 C C . TYR A 1 108 ? 57.855 15.315 -65.048 1.00 85.44 108 TYR A C 1
ATOM 844 O O . TYR A 1 108 ? 57.864 14.930 -63.878 1.00 85.44 108 TYR A O 1
ATOM 852 N N . ASP A 1 109 ? 58.910 15.185 -65.849 1.00 87.62 109 ASP A N 1
ATOM 853 C CA . ASP A 1 109 ? 60.217 14.735 -65.371 1.00 87.62 109 ASP A CA 1
ATOM 854 C C . ASP A 1 109 ? 61.021 15.866 -64.699 1.00 87.62 109 ASP A C 1
ATOM 856 O O . ASP A 1 109 ? 60.584 17.015 -64.582 1.00 87.62 109 ASP A O 1
ATOM 860 N N . ALA A 1 110 ? 62.229 15.545 -64.227 1.00 84.00 110 ALA A N 1
ATOM 861 C CA . ALA A 1 110 ? 63.113 16.515 -63.575 1.00 84.00 110 ALA A CA 1
ATOM 862 C C . ALA A 1 110 ? 63.600 17.637 -64.516 1.00 84.00 110 ALA A C 1
ATOM 864 O O . ALA A 1 110 ? 64.062 18.672 -64.039 1.00 84.00 110 ALA A O 1
ATOM 865 N N . ALA A 1 111 ? 63.490 17.450 -65.836 1.00 88.31 111 ALA A N 1
ATOM 866 C CA . ALA A 1 111 ? 63.799 18.456 -66.847 1.00 88.31 111 ALA A CA 1
ATOM 867 C C . ALA A 1 111 ? 62.570 19.299 -67.238 1.00 88.31 111 ALA A C 1
ATOM 869 O O . ALA A 1 111 ? 62.666 20.106 -68.162 1.00 88.31 111 ALA A O 1
ATOM 870 N N . VAL A 1 112 ? 61.439 19.148 -66.531 1.00 84.81 112 VAL A N 1
ATOM 871 C CA . VAL A 1 112 ? 60.173 19.852 -66.806 1.00 84.81 112 VAL A CA 1
ATOM 872 C C . VAL A 1 112 ? 59.588 19.451 -68.172 1.00 84.81 112 VAL A C 1
ATOM 874 O O . VAL A 1 112 ? 58.818 20.183 -68.791 1.00 84.81 112 VAL A O 1
ATOM 877 N N . THR A 1 113 ? 59.926 18.256 -68.659 1.00 89.62 113 THR A N 1
ATOM 878 C CA . THR A 1 113 ? 59.327 17.690 -69.872 1.00 89.62 113 THR A CA 1
ATOM 879 C C . THR A 1 113 ? 58.050 16.954 -69.493 1.00 89.62 113 THR A C 1
ATOM 881 O O . THR A 1 113 ? 58.065 16.146 -68.567 1.00 89.62 113 THR A O 1
ATOM 884 N N . LEU A 1 114 ? 56.946 17.222 -70.198 1.00 90.75 114 LEU A N 1
ATOM 885 C CA . LEU A 1 114 ? 55.716 16.440 -70.063 1.00 90.75 114 LEU A CA 1
ATOM 886 C C . LEU A 1 114 ? 55.990 15.016 -70.558 1.00 90.75 114 LEU A C 1
ATOM 888 O O . LEU A 1 114 ? 56.293 14.824 -71.736 1.00 90.75 114 LEU A O 1
ATOM 892 N N . ILE A 1 115 ? 55.895 14.038 -69.664 1.00 91.19 115 ILE A N 1
ATOM 893 C CA . ILE A 1 115 ? 56.194 12.631 -69.954 1.00 91.19 115 ILE A CA 1
ATOM 894 C C . ILE A 1 115 ? 54.962 11.729 -69.914 1.00 91.19 115 ILE A C 1
ATOM 896 O O . ILE A 1 115 ? 55.014 10.633 -70.465 1.00 91.19 115 ILE A O 1
ATOM 900 N N . ASP A 1 116 ? 53.870 12.173 -69.290 1.00 91.00 116 ASP A N 1
ATOM 901 C CA . ASP A 1 116 ? 52.596 11.453 -69.282 1.00 91.00 116 ASP A CA 1
ATOM 902 C C . ASP A 1 116 ? 51.419 12.428 -69.113 1.00 91.00 116 ASP A C 1
ATOM 904 O O . ASP A 1 116 ? 51.570 13.484 -68.494 1.00 91.00 116 ASP A O 1
ATOM 908 N N . ASN A 1 117 ? 50.257 12.098 -69.676 1.00 91.44 117 ASN A N 1
ATOM 909 C CA . ASN A 1 117 ? 49.043 12.915 -69.612 1.00 91.44 117 ASN A CA 1
ATOM 910 C C . ASN A 1 117 ? 47.802 12.019 -69.585 1.00 91.44 117 ASN A C 1
ATOM 912 O O . ASN A 1 117 ? 47.628 11.155 -70.443 1.00 91.44 117 ASN A O 1
ATOM 916 N N . HIS A 1 118 ? 46.920 12.284 -68.625 1.00 89.38 118 HIS A N 1
ATOM 917 C CA . HIS A 1 118 ? 45.672 11.555 -68.424 1.00 89.38 118 HIS A CA 1
ATOM 918 C C . HIS A 1 118 ? 44.543 12.546 -68.189 1.00 89.38 118 HIS A C 1
ATOM 920 O O . HIS A 1 118 ? 44.622 13.355 -67.273 1.00 89.38 118 HIS A O 1
ATOM 926 N N . GLN A 1 119 ? 43.492 12.504 -69.004 1.00 88.69 119 GLN A N 1
ATOM 927 C CA . GLN A 1 119 ? 42.416 13.497 -68.959 1.00 88.69 119 GLN A CA 1
ATOM 928 C C . GLN A 1 119 ? 41.055 12.903 -69.324 1.00 88.69 119 GLN A C 1
ATOM 930 O O . GLN A 1 119 ? 40.976 11.902 -70.037 1.00 88.69 119 GLN A O 1
ATOM 935 N N . TRP A 1 120 ? 39.980 13.574 -68.909 1.00 86.56 120 TRP A N 1
ATOM 936 C CA . TRP A 1 120 ? 38.615 13.315 -69.367 1.00 86.56 120 TRP A CA 1
ATOM 937 C C . TRP A 1 120 ? 37.907 14.599 -69.807 1.00 86.56 120 TRP A C 1
ATOM 939 O O . TRP A 1 120 ? 38.323 15.714 -69.492 1.00 86.56 120 TRP A O 1
ATOM 949 N N . THR A 1 121 ? 36.826 14.432 -70.572 1.00 86.62 121 THR A N 1
ATOM 950 C CA . THR A 1 121 ? 35.976 15.542 -71.032 1.00 86.62 121 THR A CA 1
ATOM 951 C C . THR A 1 121 ? 34.835 15.769 -70.043 1.00 86.62 121 THR A C 1
ATOM 953 O O . THR A 1 121 ? 34.152 14.817 -69.670 1.00 86.62 121 THR A O 1
ATOM 956 N N . VAL A 1 122 ? 34.587 17.021 -69.656 1.00 83.88 122 VAL A N 1
ATOM 957 C CA . VAL A 1 122 ? 33.436 17.409 -68.826 1.00 83.88 122 VAL A CA 1
ATOM 958 C C . VAL A 1 122 ? 32.311 17.877 -69.753 1.00 83.88 122 VAL A C 1
ATOM 960 O O . VAL A 1 122 ? 32.341 18.997 -70.252 1.00 83.88 122 VAL A O 1
ATOM 963 N N . ALA A 1 123 ? 31.328 17.012 -70.015 1.00 81.56 123 ALA A N 1
ATOM 964 C CA . ALA A 1 123 ? 30.285 17.247 -71.026 1.00 81.56 123 ALA A CA 1
ATOM 965 C C . ALA A 1 123 ? 28.850 17.133 -70.475 1.00 81.56 123 A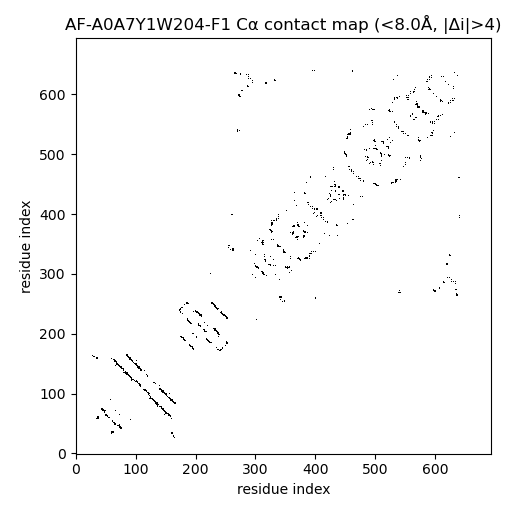LA A C 1
ATOM 967 O O . ALA A 1 123 ? 27.912 16.858 -71.222 1.00 81.56 123 ALA A O 1
ATOM 968 N N . TRP A 1 124 ? 28.666 17.330 -69.169 1.00 81.69 124 TRP A N 1
ATOM 969 C CA . TRP A 1 124 ? 27.404 17.063 -68.473 1.00 81.69 124 TRP A CA 1
ATOM 970 C C . TRP A 1 124 ? 26.915 18.307 -67.737 1.00 81.69 124 TRP A C 1
ATOM 972 O O . TRP A 1 124 ? 27.701 18.973 -67.068 1.00 81.69 124 TRP A O 1
ATOM 982 N N . THR A 1 125 ? 25.619 18.606 -67.828 1.00 82.50 125 THR A N 1
ATOM 983 C CA . THR A 1 125 ? 24.995 19.722 -67.089 1.00 82.50 125 THR A CA 1
ATOM 984 C C . THR A 1 125 ? 24.590 19.363 -65.663 1.00 82.50 125 THR A C 1
ATOM 986 O O . THR A 1 125 ? 24.375 20.241 -64.828 1.00 82.50 125 THR A O 1
ATOM 989 N N . THR A 1 126 ? 24.534 18.069 -65.363 1.00 82.12 126 THR A N 1
ATOM 990 C CA . THR A 1 126 ? 24.379 17.508 -64.019 1.00 82.12 126 THR A CA 1
ATOM 991 C C . THR A 1 126 ? 25.737 17.090 -63.469 1.00 82.12 126 THR A C 1
ATOM 993 O O . THR A 1 126 ? 26.591 16.665 -64.246 1.00 82.12 126 THR A O 1
ATOM 996 N N . TRP A 1 127 ? 25.914 17.130 -62.147 1.00 82.75 127 TRP A N 1
ATOM 997 C CA . TRP A 1 127 ? 27.103 16.585 -61.490 1.00 82.75 127 TRP A CA 1
ATOM 998 C C . TRP A 1 127 ? 27.313 15.114 -61.857 1.00 82.75 127 TRP A C 1
ATOM 1000 O O . TRP A 1 127 ? 26.388 14.306 -61.781 1.00 82.75 127 TRP A O 1
ATOM 1010 N N . GLN A 1 128 ? 28.527 14.787 -62.290 1.00 82.12 128 GLN A N 1
ATOM 1011 C CA . GLN A 1 128 ? 28.961 13.424 -62.576 1.00 82.12 128 GLN A CA 1
ATOM 1012 C C . GLN A 1 128 ? 30.328 13.196 -61.941 1.00 82.12 128 GLN A C 1
ATOM 1014 O O . GLN A 1 128 ? 31.246 14.004 -62.138 1.00 82.12 128 GLN A O 1
ATOM 1019 N N . GLN A 1 129 ? 30.474 12.086 -61.220 1.00 82.81 129 GLN A N 1
ATOM 1020 C CA . GLN A 1 129 ? 31.774 11.644 -60.743 1.00 82.81 129 GLN A CA 1
ATOM 1021 C C . GLN A 1 129 ? 32.547 11.062 -61.919 1.00 82.81 129 GLN A C 1
ATOM 1023 O O . GLN A 1 129 ? 32.067 10.178 -62.626 1.00 82.81 129 GLN A O 1
ATOM 1028 N N . ASN A 1 130 ? 33.744 11.580 -62.140 1.00 81.31 130 ASN A N 1
ATOM 1029 C CA . ASN A 1 130 ? 34.652 11.074 -63.151 1.00 81.31 130 ASN A CA 1
ATOM 1030 C C . ASN A 1 130 ? 35.978 10.746 -62.482 1.00 81.31 130 ASN A C 1
ATOM 1032 O O . ASN A 1 130 ? 36.367 11.373 -61.491 1.00 81.31 130 ASN A O 1
ATOM 1036 N N . SER A 1 131 ? 36.668 9.758 -63.034 1.00 82.75 131 SER A N 1
ATOM 1037 C CA . SER A 1 131 ? 37.970 9.358 -62.540 1.00 82.75 131 SER A CA 1
ATOM 1038 C C . SER A 1 131 ? 38.914 9.003 -63.672 1.00 82.75 131 SER A C 1
ATOM 1040 O O . SER A 1 131 ? 38.500 8.628 -64.773 1.00 82.75 131 SER A O 1
ATOM 1042 N N . VAL A 1 132 ? 40.207 9.135 -63.392 1.00 85.31 132 VAL A N 1
ATOM 1043 C CA . VAL A 1 132 ? 41.262 8.640 -64.267 1.00 85.31 132 VAL A CA 1
ATOM 1044 C C . VAL A 1 132 ? 42.349 7.975 -63.440 1.00 85.31 132 VAL A C 1
ATOM 1046 O O . VAL A 1 132 ? 42.801 8.514 -62.430 1.00 85.31 132 VAL A O 1
ATOM 1049 N N . THR A 1 133 ? 42.758 6.788 -63.871 1.00 86.12 133 THR A N 1
ATOM 1050 C CA . THR A 1 133 ? 43.788 5.990 -63.206 1.00 86.12 133 THR A CA 1
ATOM 1051 C C . THR A 1 133 ? 45.045 5.973 -64.059 1.00 86.12 133 THR A C 1
ATOM 1053 O O . THR A 1 133 ? 44.981 5.688 -65.254 1.00 86.12 133 THR A O 1
ATOM 1056 N N . PHE A 1 134 ? 46.195 6.232 -63.443 1.00 87.00 134 PHE A N 1
ATOM 1057 C CA . PHE A 1 134 ? 47.496 6.224 -64.105 1.00 87.00 134 PHE A CA 1
ATOM 1058 C C . PHE A 1 134 ? 48.569 5.607 -63.209 1.00 87.00 134 PHE A C 1
ATOM 1060 O O . PHE A 1 134 ? 48.458 5.604 -61.986 1.00 87.00 134 PHE A O 1
ATOM 1067 N N . THR A 1 135 ? 49.630 5.077 -63.811 1.00 88.69 135 THR A N 1
ATOM 1068 C CA . THR A 1 135 ? 50.798 4.588 -63.068 1.00 88.69 135 THR A CA 1
ATOM 1069 C C . THR A 1 135 ? 51.887 5.641 -63.132 1.00 88.69 135 THR A C 1
ATOM 1071 O O . THR A 1 135 ? 52.329 5.984 -64.225 1.00 88.69 135 THR A O 1
ATOM 1074 N N . TYR A 1 136 ? 52.341 6.140 -61.981 1.00 86.69 136 TYR A N 1
ATOM 1075 C CA . TYR A 1 136 ? 53.334 7.208 -61.941 1.00 86.69 136 TYR A CA 1
ATOM 1076 C C . TYR A 1 136 ? 54.673 6.728 -62.545 1.00 86.69 136 TYR A C 1
ATOM 1078 O O . TYR A 1 136 ? 55.260 5.768 -62.029 1.00 86.69 136 TYR A O 1
ATOM 1086 N N . PRO A 1 137 ? 55.160 7.340 -63.644 1.00 86.00 137 PRO A N 1
ATOM 1087 C CA . PRO A 1 137 ? 56.350 6.881 -64.356 1.00 86.00 137 PRO A CA 1
ATOM 1088 C C . PRO A 1 137 ? 57.616 6.852 -63.493 1.00 86.00 137 PRO A C 1
ATOM 1090 O O . PRO A 1 137 ? 57.803 7.671 -62.596 1.00 86.00 137 PRO A O 1
ATOM 1093 N N . ALA A 1 138 ? 58.541 5.943 -63.824 1.00 85.50 138 ALA A N 1
ATOM 1094 C CA . ALA A 1 138 ? 59.810 5.772 -63.107 1.00 85.50 138 ALA A CA 1
ATOM 1095 C C . ALA A 1 138 ? 60.665 7.058 -63.040 1.00 85.50 138 ALA A C 1
ATOM 1097 O O . ALA A 1 138 ? 61.407 7.266 -62.085 1.00 85.50 138 ALA A O 1
ATOM 1098 N N . ASN A 1 139 ? 60.563 7.904 -64.067 1.00 86.06 139 ASN A N 1
ATOM 1099 C CA . ASN A 1 139 ? 61.260 9.182 -64.211 1.00 86.06 139 ASN A CA 1
ATOM 1100 C C . ASN A 1 139 ? 60.379 10.404 -63.882 1.00 86.06 139 ASN A C 1
ATOM 1102 O O . ASN A 1 139 ? 60.781 11.528 -64.186 1.00 86.06 139 ASN A O 1
ATOM 1106 N N . GLY A 1 140 ? 59.194 10.205 -63.294 1.00 83.00 140 GLY A N 1
ATOM 1107 C CA . GLY A 1 140 ? 58.319 11.293 -62.864 1.00 83.00 140 GLY A CA 1
ATOM 1108 C C . GLY A 1 140 ? 58.920 12.079 -61.700 1.00 83.00 140 GLY A C 1
ATOM 1109 O O . GLY A 1 140 ? 59.368 11.505 -60.709 1.00 83.00 140 GLY A O 1
ATOM 1110 N N . ASN A 1 141 ? 58.912 13.404 -61.816 1.00 82.06 141 ASN A N 1
ATOM 1111 C CA . ASN A 1 141 ? 59.369 14.339 -60.792 1.00 82.06 141 ASN A CA 1
ATOM 1112 C C . ASN A 1 141 ? 58.197 15.000 -60.061 1.00 82.06 141 ASN A C 1
ATOM 1114 O O . ASN A 1 141 ? 58.180 15.017 -58.833 1.00 82.06 141 ASN A O 1
ATOM 1118 N N . TYR A 1 142 ? 57.205 15.496 -60.803 1.00 78.94 142 TYR A N 1
ATOM 1119 C CA . TYR A 1 142 ? 55.972 16.005 -60.211 1.00 78.94 142 TYR A CA 1
ATOM 1120 C C . TYR A 1 142 ? 54.752 15.794 -61.108 1.00 78.94 142 TYR A C 1
ATOM 1122 O O . TYR A 1 142 ? 54.881 15.611 -62.321 1.00 78.94 142 TYR A O 1
ATOM 1130 N N . VAL A 1 143 ? 53.566 15.859 -60.504 1.00 76.44 143 VAL A N 1
ATOM 1131 C CA . VAL A 1 143 ? 52.287 15.928 -61.220 1.00 76.44 143 VAL A CA 1
ATOM 1132 C C . VAL A 1 143 ? 51.688 17.325 -61.189 1.00 76.44 143 VAL A C 1
ATOM 1134 O O . VAL A 1 143 ? 51.929 18.094 -60.263 1.00 76.44 143 VAL A O 1
ATOM 1137 N N . ASP A 1 144 ? 50.902 17.630 -62.210 1.00 75.88 144 ASP A N 1
ATOM 1138 C CA . ASP A 1 144 ? 50.142 18.859 -62.385 1.00 75.88 144 ASP A CA 1
ATOM 1139 C C . ASP A 1 144 ? 48.690 18.490 -62.678 1.00 75.88 144 ASP A C 1
ATOM 1141 O O . ASP A 1 144 ? 48.385 17.926 -63.729 1.00 75.88 144 ASP A O 1
ATOM 1145 N N . VAL A 1 145 ? 47.810 18.781 -61.727 1.00 76.06 145 VAL A N 1
ATOM 1146 C CA . VAL A 1 145 ? 46.362 18.643 -61.899 1.00 76.06 145 VAL A CA 1
ATOM 1147 C C . VAL A 1 145 ? 45.843 19.908 -62.553 1.00 76.06 145 VAL A C 1
ATOM 1149 O O . VAL A 1 145 ? 46.132 20.997 -62.068 1.00 76.06 145 VAL A O 1
ATOM 1152 N N . TRP A 1 146 ? 45.052 19.774 -63.612 1.00 75.69 146 TRP A N 1
ATOM 1153 C CA . TRP A 1 146 ? 44.530 20.915 -64.346 1.00 75.69 146 TRP A CA 1
ATOM 1154 C C . TRP A 1 146 ? 43.069 20.736 -64.747 1.00 75.69 146 TRP A C 1
ATOM 1156 O O . TRP A 1 146 ? 42.605 19.642 -65.063 1.00 75.69 146 TRP A O 1
ATOM 1166 N N . VAL A 1 147 ? 42.366 21.864 -64.794 1.00 76.56 147 VAL A N 1
ATOM 1167 C CA . VAL A 1 147 ? 41.048 22.019 -65.416 1.00 76.56 147 VAL A CA 1
ATOM 1168 C C . VAL A 1 147 ? 41.201 23.040 -66.529 1.00 76.56 147 VAL A C 1
ATOM 1170 O O . VAL A 1 147 ? 41.900 24.034 -66.342 1.00 76.56 147 VAL A O 1
ATOM 1173 N N . TRP A 1 148 ? 40.585 22.803 -67.683 1.00 75.31 148 TRP A N 1
ATOM 1174 C CA . TRP A 1 148 ? 40.617 23.731 -68.808 1.00 75.31 148 TRP A CA 1
ATOM 1175 C C . TRP A 1 148 ? 39.251 23.849 -69.477 1.00 75.31 148 TRP A C 1
ATOM 1177 O O . TRP A 1 148 ? 38.514 22.871 -69.603 1.00 75.31 148 TRP A O 1
ATOM 1187 N N . THR A 1 149 ? 38.933 25.056 -69.944 1.00 74.44 149 THR A N 1
ATOM 1188 C CA . THR A 1 149 ? 37.719 25.348 -70.708 1.00 74.44 149 THR A CA 1
ATOM 1189 C C . THR A 1 149 ? 38.008 26.377 -71.809 1.00 74.44 149 THR A C 1
ATOM 1191 O O . THR A 1 149 ? 38.658 27.396 -71.558 1.00 74.44 149 THR A O 1
ATOM 1194 N N . ASP A 1 150 ? 37.540 26.107 -73.033 1.00 68.19 150 ASP A N 1
ATOM 1195 C CA . ASP A 1 150 ? 37.638 27.008 -74.204 1.00 68.19 150 ASP A CA 1
ATOM 1196 C C . ASP A 1 150 ? 36.309 27.709 -74.521 1.00 68.19 150 ASP A C 1
ATOM 1198 O O . ASP A 1 150 ? 36.128 28.332 -75.570 1.00 68.19 150 ASP A O 1
ATOM 1202 N N . THR A 1 151 ? 35.308 27.562 -73.653 1.00 60.69 151 THR A N 1
ATOM 1203 C CA . THR A 1 151 ? 33.994 28.124 -73.949 1.00 60.69 151 THR A CA 1
ATOM 1204 C C . THR A 1 151 ? 33.982 29.617 -73.648 1.00 60.69 151 THR A C 1
ATOM 1206 O O . THR A 1 151 ? 34.394 30.083 -72.586 1.00 60.69 151 THR A O 1
ATOM 1209 N N . THR A 1 152 ? 33.433 30.385 -74.583 1.00 62.28 152 THR A N 1
ATOM 1210 C CA . THR A 1 152 ? 33.104 31.798 -74.370 1.00 62.28 152 THR A CA 1
ATOM 1211 C C . THR A 1 152 ? 31.742 31.988 -73.695 1.00 62.28 152 THR A C 1
ATOM 1213 O O . THR A 1 152 ? 31.301 33.123 -73.523 1.00 62.28 152 THR A O 1
ATOM 1216 N N . THR A 1 153 ? 31.049 30.895 -73.333 1.00 62.34 153 THR A N 1
ATOM 1217 C CA . THR A 1 153 ? 29.608 30.914 -73.024 1.00 62.34 153 THR A CA 1
ATOM 1218 C C . THR A 1 153 ? 29.176 30.171 -71.753 1.00 62.34 153 THR A C 1
ATOM 1220 O O . THR A 1 153 ? 28.108 30.509 -71.251 1.00 62.34 153 THR A O 1
ATOM 1223 N N . ALA A 1 154 ? 29.954 29.229 -71.193 1.00 74.06 154 ALA A N 1
ATOM 1224 C CA . ALA A 1 154 ? 29.553 28.477 -69.993 1.00 74.06 154 ALA A CA 1
ATOM 1225 C C . ALA A 1 154 ? 30.728 28.081 -69.065 1.00 74.06 154 ALA A C 1
ATOM 1227 O O . ALA A 1 154 ? 31.727 27.531 -69.535 1.00 74.06 154 ALA A O 1
ATOM 1228 N N . PRO A 1 155 ? 30.633 28.329 -67.746 1.00 79.25 155 PRO A N 1
ATOM 1229 C CA . PRO A 1 155 ? 31.659 27.916 -66.795 1.00 79.25 155 PRO A CA 1
ATOM 1230 C C . PRO A 1 155 ? 31.665 26.400 -66.540 1.00 79.25 155 PRO A C 1
ATOM 1232 O O . PRO A 1 155 ? 30.646 25.715 -66.682 1.00 79.25 155 PRO A O 1
ATOM 1235 N N . THR A 1 156 ? 32.826 25.896 -66.120 1.00 80.44 156 THR A N 1
ATOM 1236 C CA . THR A 1 156 ? 33.025 24.518 -65.644 1.00 80.44 156 THR A CA 1
ATOM 1237 C C . THR A 1 156 ? 33.152 24.516 -64.126 1.00 80.44 156 THR A C 1
ATOM 1239 O O . THR A 1 156 ? 33.845 25.370 -63.569 1.00 80.44 156 THR A O 1
ATOM 1242 N N . PHE A 1 157 ? 32.505 23.550 -63.477 1.00 79.69 157 PHE A N 1
ATOM 1243 C CA . PHE A 1 157 ? 32.529 23.370 -62.030 1.00 79.69 157 PHE A CA 1
ATOM 1244 C C . PHE A 1 157 ? 33.174 22.044 -61.660 1.00 79.69 157 PHE A C 1
ATOM 1246 O O . PHE A 1 157 ? 32.904 21.027 -62.308 1.00 79.69 157 PHE A O 1
ATOM 1253 N N . VAL A 1 158 ? 33.996 22.069 -60.613 1.00 77.81 158 VAL A N 1
ATOM 1254 C CA . VAL A 1 158 ? 34.656 20.890 -60.046 1.00 77.81 158 VAL A CA 1
ATOM 1255 C C . VAL A 1 158 ? 34.497 20.900 -58.531 1.00 77.81 158 VAL A C 1
ATOM 1257 O O . VAL A 1 158 ? 34.667 21.948 -57.908 1.00 77.81 158 VAL A O 1
ATOM 1260 N N . ASP A 1 159 ? 34.171 19.741 -57.967 1.00 72.69 159 ASP A N 1
ATOM 1261 C CA . ASP A 1 159 ? 33.943 19.533 -56.538 1.00 72.69 159 ASP A CA 1
ATOM 1262 C C . ASP A 1 159 ? 34.491 18.169 -56.076 1.00 72.69 159 ASP A C 1
ATOM 1264 O O . ASP A 1 159 ? 34.721 17.283 -56.909 1.00 72.69 159 ASP A O 1
ATOM 1268 N N . ASP A 1 160 ? 34.715 18.018 -54.766 1.00 69.38 160 ASP A N 1
ATOM 1269 C CA . ASP A 1 160 ? 35.132 16.767 -54.105 1.00 69.38 160 ASP A CA 1
ATOM 1270 C C . ASP A 1 160 ? 36.320 16.063 -54.809 1.00 69.38 160 ASP A C 1
ATOM 1272 O O . ASP A 1 160 ? 36.268 14.891 -55.200 1.00 69.38 160 ASP A O 1
ATOM 1276 N N . PHE A 1 161 ? 37.397 16.824 -55.033 1.00 72.06 161 PHE A N 1
ATOM 1277 C CA . PHE A 1 161 ? 38.593 16.379 -55.750 1.00 72.06 161 PHE A CA 1
ATOM 1278 C C . PHE A 1 161 ? 39.537 15.551 -54.865 1.00 72.06 161 PHE A C 1
ATOM 1280 O O . PHE A 1 161 ? 39.967 16.017 -53.814 1.00 72.06 161 PHE A O 1
ATOM 1287 N N . THR A 1 162 ? 39.940 14.362 -55.324 1.00 70.62 162 THR A N 1
ATOM 1288 C CA . THR A 1 162 ? 40.894 13.484 -54.622 1.00 70.62 162 THR A CA 1
ATOM 1289 C C . THR A 1 162 ? 41.891 12.814 -55.578 1.00 70.62 162 THR A C 1
ATOM 1291 O O . THR A 1 162 ? 41.600 12.568 -56.749 1.00 70.62 162 THR A O 1
ATOM 1294 N N . LEU A 1 163 ? 43.090 12.497 -55.073 1.00 74.25 163 LEU A N 1
ATOM 1295 C CA . LEU A 1 163 ? 44.139 11.730 -55.760 1.00 74.25 163 LEU A CA 1
ATOM 1296 C C . LEU A 1 163 ? 44.685 10.700 -54.774 1.00 74.25 163 LEU A C 1
ATOM 1298 O O . LEU A 1 163 ? 45.450 11.032 -53.867 1.00 74.25 163 LEU A O 1
ATOM 1302 N N . VAL A 1 164 ? 44.287 9.447 -54.960 1.00 71.94 164 VAL A N 1
ATOM 1303 C CA . VAL A 1 164 ? 44.590 8.350 -54.036 1.00 71.94 164 VAL A CA 1
ATOM 1304 C C . VAL A 1 164 ? 45.471 7.303 -54.705 1.00 71.94 164 VAL A C 1
ATOM 1306 O O . VAL A 1 164 ? 45.351 7.039 -55.901 1.00 71.94 164 VAL A O 1
ATOM 1309 N N . ALA A 1 165 ? 46.381 6.698 -53.942 1.00 74.44 165 ALA A N 1
ATOM 1310 C CA . ALA A 1 165 ? 47.135 5.538 -54.407 1.00 74.44 165 ALA A CA 1
ATOM 1311 C C . ALA A 1 165 ? 46.203 4.313 -54.446 1.00 74.44 165 ALA A C 1
ATOM 1313 O O . ALA A 1 165 ? 45.638 3.938 -53.421 1.00 74.44 165 ALA A O 1
ATOM 1314 N N . GLY A 1 166 ? 46.038 3.688 -55.614 1.00 70.75 166 GLY A N 1
ATOM 1315 C CA . GLY A 1 166 ? 45.128 2.558 -55.827 1.00 70.75 166 GLY A CA 1
ATOM 1316 C C . GLY A 1 166 ? 44.197 2.723 -57.031 1.00 70.75 166 GLY A C 1
ATOM 1317 O O . GLY A 1 166 ? 44.265 3.716 -57.754 1.00 70.75 166 GLY A O 1
ATOM 1318 N N . ALA A 1 167 ? 43.344 1.719 -57.257 1.00 60.00 167 ALA A N 1
ATOM 1319 C CA . ALA A 1 167 ? 42.521 1.568 -58.464 1.00 60.00 167 ALA A CA 1
ATOM 1320 C C . ALA A 1 167 ? 41.077 2.096 -58.343 1.00 60.00 167 ALA A C 1
ATOM 1322 O O . ALA A 1 167 ? 40.325 2.026 -59.313 1.00 60.00 167 ALA A O 1
ATOM 1323 N N . THR A 1 168 ? 40.650 2.567 -57.169 1.00 61.19 168 THR A N 1
ATOM 1324 C CA . THR A 1 168 ? 39.247 2.929 -56.914 1.00 61.19 168 THR A CA 1
ATOM 1325 C C . THR A 1 168 ? 39.145 4.229 -56.133 1.00 61.19 168 THR A C 1
ATOM 1327 O O . THR A 1 168 ? 39.875 4.426 -55.164 1.00 61.19 168 THR A O 1
ATOM 1330 N N . CYS A 1 169 ? 38.208 5.091 -56.528 1.00 63.50 169 CYS A N 1
ATOM 1331 C CA . CYS A 1 169 ? 37.745 6.192 -55.688 1.00 63.50 169 CYS A CA 1
ATOM 1332 C C . CYS A 1 169 ? 37.098 5.603 -54.426 1.00 63.50 169 CYS A C 1
ATOM 1334 O O . CYS A 1 169 ? 36.316 4.657 -54.547 1.00 63.50 169 CYS A O 1
ATOM 1336 N N . ALA A 1 170 ? 37.413 6.127 -53.238 1.00 55.53 170 ALA A N 1
ATOM 1337 C CA . ALA A 1 170 ? 36.609 5.837 -52.053 1.00 55.53 170 ALA A CA 1
ATOM 1338 C C . ALA A 1 170 ? 35.176 6.333 -52.324 1.00 55.53 170 ALA A C 1
ATOM 1340 O O . ALA A 1 170 ? 34.992 7.445 -52.827 1.00 55.53 170 ALA A O 1
ATOM 1341 N N . GLY A 1 171 ? 34.176 5.475 -52.103 1.00 55.44 171 GLY A N 1
ATOM 1342 C CA . GLY A 1 171 ? 32.776 5.901 -52.113 1.00 55.44 171 GLY A CA 1
ATOM 1343 C C . GLY A 1 171 ? 32.560 6.932 -51.006 1.00 55.44 171 GLY A C 1
ATOM 1344 O O . GLY A 1 171 ? 33.289 6.908 -50.021 1.00 55.44 171 GLY A O 1
ATOM 1345 N N . GLY A 1 172 ? 31.619 7.862 -51.180 1.00 58.34 172 GLY A N 1
ATOM 1346 C CA . GLY A 1 172 ? 31.245 8.774 -50.092 1.00 58.34 172 GLY A CA 1
ATOM 1347 C C . GLY A 1 172 ? 30.792 8.006 -48.845 1.00 58.34 172 GLY A C 1
ATOM 1348 O O . GLY A 1 172 ? 30.426 6.838 -48.978 1.00 58.34 172 GLY A O 1
ATOM 1349 N N . ASN A 1 173 ? 30.808 8.681 -47.690 1.00 70.19 173 ASN A N 1
ATOM 1350 C CA . ASN A 1 173 ? 30.475 8.118 -46.378 1.00 70.19 173 ASN A CA 1
ATOM 1351 C C . ASN A 1 173 ? 29.312 7.112 -46.449 1.00 70.19 173 ASN A C 1
ATOM 1353 O O . ASN A 1 173 ? 28.189 7.476 -46.833 1.00 70.19 173 ASN A O 1
ATOM 1357 N N . ALA A 1 174 ? 29.586 5.849 -46.129 1.00 73.94 174 ALA A N 1
ATOM 1358 C CA . ALA A 1 174 ? 28.570 4.819 -46.048 1.00 73.94 174 ALA A CA 1
ATOM 1359 C C . ALA A 1 174 ? 27.899 4.871 -44.665 1.00 73.94 174 ALA A C 1
ATOM 1361 O O . ALA A 1 174 ? 28.581 4.876 -43.652 1.00 73.94 174 ALA A O 1
ATOM 1362 N N . PRO A 1 175 ? 26.556 4.867 -44.579 1.00 81.94 175 PRO A N 1
ATOM 1363 C CA . PRO A 1 175 ? 25.898 4.873 -43.279 1.00 81.94 175 PRO A CA 1
ATOM 1364 C C . PRO A 1 175 ? 26.254 3.636 -42.436 1.00 81.94 175 PRO A C 1
ATOM 1366 O O . PRO A 1 175 ? 26.324 2.527 -42.985 1.00 81.94 175 PRO A O 1
ATOM 1369 N N . PRO A 1 176 ? 26.354 3.773 -41.101 1.00 93.75 176 PRO A N 1
ATOM 1370 C CA . PRO A 1 176 ? 26.647 2.657 -40.216 1.00 93.75 176 PRO A CA 1
ATOM 1371 C C . PRO A 1 176 ? 25.497 1.641 -40.213 1.00 93.75 176 PRO A C 1
ATOM 1373 O O . PRO A 1 176 ? 24.326 1.971 -40.413 1.00 93.75 176 PRO A O 1
ATOM 1376 N N . SER A 1 177 ? 25.808 0.381 -39.917 1.00 96.62 177 SER A N 1
ATOM 1377 C CA . SER A 1 177 ? 24.816 -0.679 -39.723 1.00 96.62 177 SER A CA 1
ATOM 1378 C C . SER A 1 177 ? 24.471 -0.812 -38.241 1.00 96.62 177 SER A C 1
ATOM 1380 O O . SER A 1 177 ? 25.270 -1.328 -37.459 1.00 96.62 177 SER A O 1
ATOM 1382 N N . ALA A 1 178 ? 23.260 -0.398 -37.863 1.00 97.69 178 ALA A N 1
ATOM 1383 C CA . ALA A 1 178 ? 22.756 -0.536 -36.500 1.00 97.69 178 ALA A CA 1
ATOM 1384 C C . ALA A 1 178 ? 22.419 -1.999 -36.169 1.00 97.69 178 ALA A C 1
ATOM 1386 O O . ALA A 1 178 ? 21.714 -2.667 -36.927 1.00 97.69 178 ALA A O 1
ATOM 1387 N N . ALA A 1 179 ? 22.872 -2.492 -35.019 1.00 97.31 179 ALA A N 1
ATOM 1388 C CA . ALA A 1 179 ? 22.525 -3.821 -34.525 1.00 97.31 179 ALA A CA 1
ATOM 1389 C C . ALA A 1 179 ? 22.569 -3.860 -32.997 1.00 97.31 179 ALA A C 1
ATOM 1391 O O . ALA A 1 179 ? 23.387 -3.189 -32.373 1.00 97.31 179 ALA A O 1
ATOM 1392 N N . PHE A 1 180 ? 21.709 -4.675 -32.387 1.00 98.31 180 PHE A N 1
ATOM 1393 C CA . PHE A 1 180 ? 21.748 -4.918 -30.949 1.00 98.31 180 PHE A CA 1
ATOM 1394 C C . PHE A 1 180 ? 21.196 -6.291 -30.572 1.00 98.31 180 PHE A C 1
ATOM 1396 O O . PHE A 1 180 ? 20.474 -6.928 -31.345 1.00 98.31 180 PHE A O 1
ATOM 1403 N N . SER A 1 181 ? 21.523 -6.717 -29.354 1.00 97.25 181 SER A N 1
ATOM 1404 C CA . SER A 1 181 ? 20.901 -7.849 -28.666 1.00 97.25 181 SER A CA 1
ATOM 1405 C C . SER A 1 181 ? 20.309 -7.415 -27.329 1.00 97.25 181 SER A C 1
ATOM 1407 O O 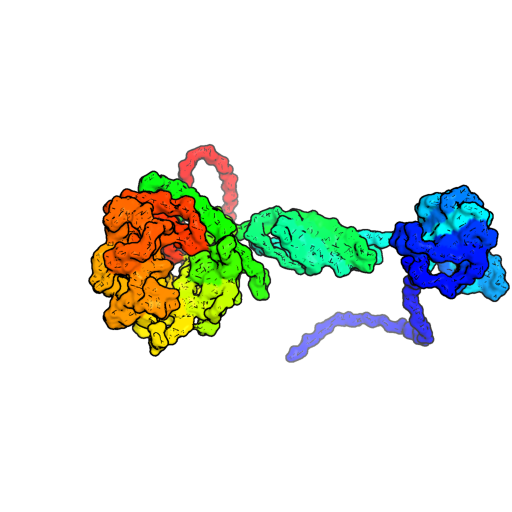. SER A 1 181 ? 20.780 -6.448 -26.729 1.00 97.25 181 SER A O 1
ATOM 1409 N N . THR A 1 182 ? 19.322 -8.166 -26.841 1.00 95.94 182 THR A N 1
ATOM 1410 C CA . THR A 1 182 ? 18.619 -7.875 -25.585 1.00 95.94 182 THR A CA 1
ATOM 1411 C C . THR A 1 182 ? 18.547 -9.087 -24.676 1.00 95.94 182 THR A C 1
ATOM 141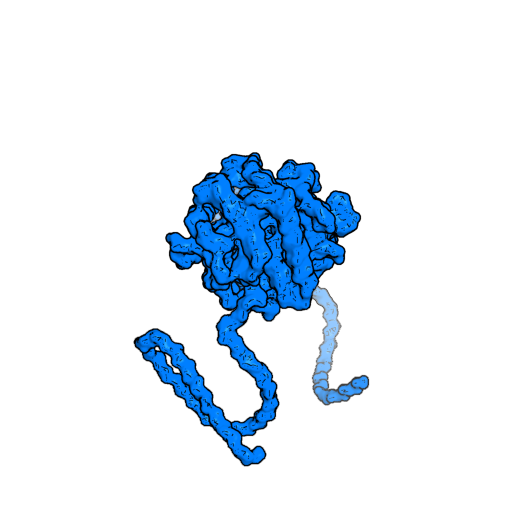3 O O . THR A 1 182 ? 18.341 -10.207 -25.147 1.00 95.94 182 THR A O 1
ATOM 1416 N N . SER A 1 183 ? 18.611 -8.853 -23.371 1.00 90.62 183 SER A N 1
ATOM 1417 C CA . SER A 1 183 ? 18.206 -9.808 -22.339 1.00 90.62 183 SER A CA 1
ATOM 1418 C C . SER A 1 183 ? 17.197 -9.152 -21.403 1.00 90.62 183 SER A C 1
ATOM 1420 O O . SER A 1 183 ? 17.253 -7.947 -21.178 1.00 90.62 183 SER A O 1
ATOM 1422 N N . THR A 1 184 ? 16.267 -9.936 -20.861 1.00 84.62 184 THR A N 1
ATOM 1423 C CA . THR A 1 184 ? 15.222 -9.442 -19.954 1.00 84.62 184 THR A CA 1
ATOM 1424 C C . THR A 1 184 ? 15.203 -10.244 -18.662 1.00 84.62 184 THR A C 1
ATOM 1426 O O . THR A 1 184 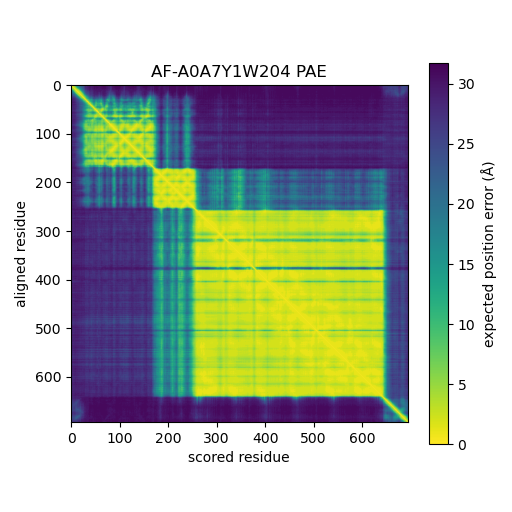? 15.310 -11.473 -18.700 1.00 84.62 184 THR A O 1
ATOM 1429 N N . SER A 1 185 ? 15.017 -9.565 -17.535 1.00 72.06 185 SER A N 1
ATOM 1430 C CA . SER A 1 185 ? 14.833 -10.163 -16.213 1.00 72.06 185 SER A CA 1
ATOM 1431 C C . SER A 1 185 ? 13.728 -9.408 -15.476 1.00 72.06 185 SER A C 1
ATOM 1433 O O . SER A 1 185 ? 13.931 -8.276 -15.043 1.00 72.06 185 SER A O 1
ATOM 1435 N N . GLY A 1 186 ? 12.546 -10.020 -15.353 1.00 73.00 186 GLY A N 1
ATOM 1436 C CA . GLY A 1 186 ? 11.346 -9.304 -14.908 1.00 73.00 186 GLY A CA 1
ATOM 1437 C C . GLY A 1 186 ? 11.039 -8.144 -15.854 1.00 73.00 186 GLY A C 1
ATOM 1438 O O . GLY A 1 186 ? 11.035 -8.336 -17.071 1.00 73.00 186 GLY A O 1
ATOM 1439 N N . LEU A 1 187 ? 10.848 -6.947 -15.291 1.00 75.50 187 LEU A N 1
ATOM 1440 C CA . LEU A 1 187 ? 10.560 -5.722 -16.043 1.00 75.50 187 LEU A CA 1
ATOM 1441 C C . LEU A 1 187 ? 11.793 -5.001 -16.622 1.00 75.50 187 LEU A C 1
ATOM 1443 O O . LEU A 1 187 ? 11.653 -4.053 -17.397 1.00 75.50 187 LEU A O 1
ATOM 1447 N N . GLU A 1 188 ? 12.999 -5.445 -16.270 1.00 83.06 188 GLU A N 1
ATOM 1448 C CA . GLU A 1 188 ? 14.252 -4.860 -16.745 1.00 83.06 188 GLU A CA 1
ATOM 1449 C C . GLU A 1 188 ? 14.719 -5.526 -18.046 1.00 83.06 188 GLU A C 1
ATOM 1451 O O . GLU A 1 188 ? 14.765 -6.754 -18.162 1.00 83.06 188 GLU A O 1
ATOM 1456 N N . ALA A 1 189 ? 15.112 -4.708 -19.020 1.00 90.06 189 ALA A N 1
ATOM 1457 C CA . ALA A 1 189 ? 15.744 -5.110 -20.264 1.00 90.06 189 ALA A CA 1
ATOM 1458 C C . ALA A 1 189 ? 17.154 -4.505 -20.359 1.00 90.06 189 ALA A C 1
ATOM 1460 O O . ALA A 1 189 ? 17.339 -3.290 -20.312 1.00 90.06 189 ALA A O 1
ATOM 1461 N N . THR A 1 190 ? 18.165 -5.355 -20.524 1.00 91.62 190 THR A N 1
ATOM 1462 C CA . THR A 1 190 ? 19.545 -4.941 -20.802 1.00 91.62 190 THR A CA 1
ATOM 1463 C C . THR A 1 190 ? 19.805 -5.013 -22.301 1.00 91.62 190 THR A C 1
ATOM 1465 O O . THR A 1 190 ? 19.560 -6.043 -22.935 1.00 91.62 190 THR A O 1
ATOM 1468 N N . PHE A 1 191 ? 20.345 -3.935 -22.865 1.00 97.38 191 PHE A N 1
ATOM 1469 C CA . PHE A 1 191 ? 20.643 -3.813 -24.287 1.00 97.38 191 PHE A CA 1
ATOM 1470 C C . PHE A 1 191 ? 22.149 -3.784 -24.519 1.00 97.38 191 PHE A C 1
ATOM 1472 O O . PHE A 1 191 ? 22.899 -3.088 -23.837 1.00 97.38 191 PHE A O 1
ATOM 1479 N N . SER A 1 192 ? 22.605 -4.539 -25.514 1.00 97.25 192 SER A N 1
ATOM 1480 C CA . SER A 1 192 ? 24.000 -4.540 -25.947 1.00 97.25 192 SER A CA 1
ATOM 1481 C C . SER A 1 192 ? 24.090 -4.130 -27.409 1.00 97.25 192 SER A C 1
ATOM 1483 O O . SER A 1 192 ? 23.650 -4.878 -28.283 1.00 97.25 192 SER A O 1
ATOM 1485 N N . ASP A 1 193 ? 24.658 -2.949 -27.662 1.00 97.25 193 ASP A N 1
ATOM 1486 C CA . ASP A 1 193 ? 25.054 -2.511 -28.997 1.00 97.25 193 ASP A CA 1
ATOM 1487 C C . ASP A 1 193 ? 26.018 -3.504 -29.664 1.00 97.25 193 ASP A C 1
ATOM 1489 O O . ASP A 1 193 ? 26.960 -4.008 -29.048 1.00 97.25 193 ASP A O 1
ATOM 1493 N N . ALA A 1 194 ? 25.751 -3.767 -30.937 1.00 97.44 194 ALA A N 1
ATOM 1494 C CA . ALA A 1 194 ? 26.552 -4.581 -31.841 1.00 97.44 194 ALA A CA 1
ATOM 1495 C C . ALA A 1 194 ? 26.715 -3.888 -33.207 1.00 97.44 194 ALA A C 1
ATOM 1497 O O . ALA A 1 194 ? 26.989 -4.552 -34.209 1.00 97.44 194 ALA A O 1
ATOM 1498 N N . SER A 1 195 ? 26.488 -2.572 -33.261 1.00 97.25 195 SER A N 1
ATOM 1499 C CA . SER A 1 195 ? 26.538 -1.788 -34.490 1.00 97.25 195 SER A CA 1
ATOM 1500 C C . SER A 1 195 ? 27.956 -1.720 -35.049 1.00 97.25 195 SER A C 1
ATOM 1502 O O . SER A 1 195 ? 28.945 -1.722 -34.314 1.00 97.25 195 SER A O 1
ATOM 1504 N N . THR A 1 196 ? 28.060 -1.647 -36.372 1.00 94.94 196 THR A N 1
ATOM 1505 C CA . THR A 1 196 ? 29.343 -1.592 -37.079 1.00 94.94 196 THR A CA 1
ATOM 1506 C C . THR A 1 196 ? 29.312 -0.532 -38.153 1.00 94.94 196 THR A C 1
ATOM 1508 O O . THR A 1 196 ? 28.276 -0.328 -38.784 1.00 94.94 196 THR A O 1
ATOM 1511 N N . ASP A 1 197 ? 30.471 0.045 -38.424 1.00 88.94 197 ASP A N 1
ATOM 1512 C CA . ASP A 1 197 ? 30.678 0.931 -39.554 1.00 88.94 197 ASP A CA 1
ATOM 1513 C C . ASP A 1 197 ? 31.804 0.382 -40.446 1.00 88.94 197 ASP A C 1
ATOM 1515 O O . ASP A 1 197 ? 32.792 -0.161 -39.945 1.00 88.94 197 ASP A O 1
ATOM 1519 N N . GLY A 1 198 ? 31.587 0.390 -41.760 1.00 80.25 198 GLY A N 1
ATOM 1520 C CA . GLY A 1 198 ? 32.428 -0.317 -42.730 1.00 80.25 198 GLY A CA 1
ATOM 1521 C C . GLY A 1 198 ? 33.629 0.495 -43.210 1.00 80.25 198 GLY A C 1
ATOM 1522 O O . GLY A 1 198 ? 34.656 -0.083 -43.575 1.00 80.25 198 GLY A O 1
ATOM 1523 N N . ASP A 1 199 ? 33.493 1.814 -43.202 1.00 74.19 199 ASP A N 1
ATOM 1524 C CA . ASP A 1 199 ? 34.476 2.808 -43.628 1.00 74.19 199 ASP A CA 1
ATOM 1525 C C . ASP A 1 199 ? 34.868 3.786 -42.507 1.00 74.19 199 ASP A C 1
ATOM 1527 O O . ASP A 1 199 ? 35.867 4.491 -42.656 1.00 74.19 199 ASP A O 1
ATOM 1531 N N . GLY A 1 200 ? 34.194 3.740 -41.354 1.00 82.88 200 GLY A N 1
ATOM 1532 C CA . GLY A 1 200 ? 34.515 4.556 -40.186 1.00 82.88 200 GLY A CA 1
ATOM 1533 C C . GLY A 1 200 ? 34.264 3.880 -38.832 1.00 82.88 200 GLY A C 1
ATOM 1534 O O . GLY A 1 200 ? 34.648 2.735 -38.573 1.00 82.88 200 GLY A O 1
ATOM 1535 N N . SER A 1 201 ? 33.694 4.651 -37.910 1.00 84.56 201 SER A N 1
ATOM 1536 C CA . SER A 1 201 ? 33.393 4.289 -36.527 1.00 84.56 201 SER A CA 1
ATOM 1537 C C . SER A 1 201 ? 32.080 4.921 -36.065 1.00 84.56 201 SER A C 1
ATOM 1539 O O . SER A 1 201 ? 31.806 6.086 -36.341 1.00 84.56 201 SER A O 1
ATOM 1541 N N . VAL A 1 202 ? 31.298 4.178 -35.277 1.00 93.94 202 VAL A N 1
ATOM 1542 C CA . VAL A 1 202 ? 30.092 4.700 -34.617 1.00 93.94 202 VAL A CA 1
ATOM 1543 C C . VAL A 1 202 ? 30.485 5.594 -33.438 1.00 93.94 202 VAL A C 1
ATOM 1545 O O . VAL A 1 202 ? 31.256 5.176 -32.573 1.00 93.94 202 VAL A O 1
ATOM 1548 N N . VAL A 1 203 ? 29.937 6.811 -33.381 1.00 94.19 203 VAL A N 1
ATOM 1549 C CA . VAL A 1 203 ? 30.269 7.827 -32.363 1.00 94.19 203 VAL A CA 1
ATOM 1550 C C . VAL A 1 203 ? 29.083 8.265 -31.499 1.00 94.19 203 VAL A C 1
ATOM 1552 O O . VAL A 1 203 ? 29.297 8.929 -30.483 1.00 94.19 203 VAL A O 1
ATOM 1555 N N . ALA A 1 204 ? 27.845 7.914 -31.864 1.00 93.31 204 ALA A N 1
ATOM 1556 C CA . ALA A 1 204 ? 26.656 8.235 -31.072 1.00 93.31 204 ALA A CA 1
ATOM 1557 C C . ALA A 1 204 ? 25.567 7.157 -31.172 1.00 93.31 204 ALA A C 1
ATOM 1559 O O . ALA A 1 204 ? 25.416 6.515 -32.212 1.00 93.31 204 ALA A O 1
ATOM 1560 N N . TRP A 1 205 ? 24.778 7.022 -30.099 1.00 98.25 205 TRP A N 1
ATOM 1561 C CA . TRP A 1 205 ? 23.649 6.097 -29.966 1.00 98.25 205 TRP A CA 1
ATOM 1562 C C . TRP A 1 205 ? 22.404 6.858 -29.510 1.00 98.25 205 TRP A C 1
ATOM 1564 O O . TRP A 1 205 ? 22.490 7.778 -28.696 1.00 98.25 205 TRP A O 1
ATOM 1574 N N . SER A 1 206 ? 21.245 6.458 -30.015 1.00 97.50 206 SER A N 1
ATOM 1575 C CA . SER A 1 206 ? 19.936 6.952 -29.604 1.00 97.50 206 SER A CA 1
ATOM 1576 C C . SER A 1 206 ? 18.950 5.791 -29.581 1.00 97.50 206 SER A C 1
ATOM 1578 O O . SER A 1 206 ? 18.669 5.177 -30.609 1.00 97.50 206 SER A O 1
ATOM 1580 N N . TRP A 1 207 ? 18.454 5.484 -28.390 1.00 98.06 207 TRP A N 1
ATOM 1581 C CA . TRP A 1 207 ? 17.479 4.438 -28.125 1.00 98.06 207 TRP A CA 1
ATOM 1582 C C . TRP A 1 207 ? 16.100 5.048 -27.915 1.00 98.06 207 TRP A C 1
ATOM 1584 O O . TRP A 1 207 ? 15.977 6.021 -27.174 1.00 98.06 207 TRP A O 1
ATOM 1594 N N . ASP A 1 208 ? 15.084 4.433 -28.507 1.00 97.44 208 ASP A N 1
ATOM 1595 C CA . ASP A 1 208 ? 13.673 4.592 -28.157 1.00 97.44 208 ASP A CA 1
ATOM 1596 C C . ASP A 1 208 ? 13.170 3.222 -27.707 1.00 97.44 208 ASP A C 1
ATOM 1598 O O . ASP A 1 208 ? 13.222 2.256 -28.471 1.00 97.44 208 ASP A O 1
ATOM 1602 N N . PHE A 1 209 ? 12.734 3.112 -26.454 1.00 95.19 209 PHE A N 1
ATOM 1603 C CA . PHE A 1 209 ? 12.346 1.827 -25.879 1.00 95.19 209 PHE A CA 1
ATOM 1604 C C . PHE A 1 209 ? 10.912 1.412 -26.218 1.00 95.19 209 PHE A C 1
ATOM 1606 O O . PHE A 1 209 ? 10.506 0.308 -25.854 1.00 95.19 209 PHE A O 1
ATOM 1613 N N . GLY A 1 210 ? 10.152 2.245 -26.935 1.00 92.31 210 GLY A N 1
ATOM 1614 C CA . GLY A 1 210 ? 8.777 1.958 -27.342 1.00 92.31 210 GLY A CA 1
ATOM 1615 C C . GLY A 1 210 ? 7.730 2.197 -26.249 1.00 92.31 210 GLY A C 1
ATOM 1616 O O . GLY A 1 210 ? 6.568 1.841 -26.439 1.00 92.31 210 GLY A O 1
ATOM 1617 N N . ASP A 1 211 ? 8.121 2.791 -25.120 1.00 83.38 211 ASP A N 1
ATOM 1618 C CA . ASP A 1 211 ? 7.259 3.165 -23.989 1.00 83.38 211 ASP A CA 1
ATOM 1619 C C . ASP A 1 211 ? 7.261 4.683 -23.704 1.00 83.38 211 ASP A C 1
ATOM 1621 O O . ASP A 1 211 ? 6.700 5.136 -22.707 1.00 83.38 211 ASP A O 1
ATOM 1625 N N . GLY A 1 212 ? 7.876 5.471 -24.594 1.00 83.81 212 GLY A N 1
ATOM 1626 C CA . GLY A 1 212 ? 8.043 6.919 -24.459 1.00 83.81 212 GLY A CA 1
ATOM 1627 C C . GLY A 1 212 ? 9.361 7.351 -23.808 1.00 83.81 212 GLY A C 1
ATOM 1628 O O . GLY A 1 212 ? 9.651 8.548 -23.804 1.00 83.81 212 GLY A O 1
ATOM 1629 N N . ASN A 1 213 ? 10.172 6.414 -23.301 1.00 81.06 213 ASN A N 1
ATOM 1630 C CA . ASN A 1 213 ? 11.500 6.694 -22.757 1.00 81.06 213 ASN A CA 1
ATOM 1631 C C . ASN A 1 213 ? 12.607 6.499 -23.804 1.00 81.06 213 ASN A C 1
ATOM 1633 O O . ASN A 1 213 ? 12.498 5.679 -24.719 1.00 81.06 213 ASN A O 1
ATOM 1637 N N . VAL A 1 214 ? 13.706 7.241 -23.635 1.00 92.69 214 VAL A N 1
ATOM 1638 C CA . VAL A 1 214 ? 14.856 7.247 -24.554 1.00 92.69 214 VAL A CA 1
ATOM 1639 C C . VAL A 1 214 ? 16.190 7.188 -23.804 1.00 92.69 214 VAL A C 1
ATOM 1641 O O . VAL A 1 214 ? 16.266 7.555 -22.633 1.00 92.69 214 VAL A O 1
ATOM 1644 N N . SER A 1 215 ? 17.266 6.768 -24.477 1.00 89.75 215 SER A N 1
ATOM 1645 C CA . SER A 1 215 ? 18.631 6.780 -23.919 1.00 89.75 215 SER A CA 1
ATOM 1646 C C . SER A 1 215 ? 19.691 7.077 -24.979 1.00 89.75 215 SER A C 1
ATOM 1648 O O . SER A 1 215 ? 19.506 6.773 -26.153 1.00 89.75 215 SER A O 1
ATOM 1650 N N . SER A 1 216 ? 20.827 7.645 -24.569 1.00 94.56 216 SER A N 1
ATOM 1651 C CA . SER A 1 216 ? 22.004 7.860 -25.426 1.00 94.56 216 SER A CA 1
ATOM 1652 C C . SER A 1 216 ? 23.217 7.010 -25.029 1.00 94.56 216 SER A C 1
ATOM 1654 O O . SER A 1 216 ? 24.317 7.219 -25.539 1.00 94.56 216 SER A O 1
ATOM 1656 N N . ALA A 1 217 ? 23.056 6.090 -24.073 1.00 90.00 217 ALA A N 1
ATOM 1657 C CA . ALA A 1 217 ? 24.124 5.177 -23.678 1.00 90.00 217 ALA A CA 1
ATOM 1658 C C . ALA A 1 217 ? 24.361 4.113 -24.764 1.00 90.00 217 ALA A C 1
ATOM 1660 O O . ALA A 1 217 ? 23.419 3.671 -25.416 1.00 90.00 217 ALA A O 1
ATOM 1661 N N . GLN A 1 218 ? 25.604 3.653 -24.930 1.00 96.00 218 GLN A N 1
ATOM 1662 C CA . GLN A 1 218 ? 25.925 2.573 -25.874 1.00 96.00 218 GLN A CA 1
ATOM 1663 C C . GLN A 1 218 ? 25.277 1.235 -25.467 1.00 96.00 218 GLN A C 1
ATOM 1665 O O . GLN A 1 218 ? 24.720 0.528 -26.300 1.00 96.00 218 GLN A O 1
ATOM 1670 N N . HIS A 1 219 ? 25.312 0.901 -24.175 1.00 95.19 219 HIS A N 1
ATOM 1671 C CA . HIS A 1 219 ? 24.729 -0.325 -23.619 1.00 95.19 219 HIS A CA 1
ATOM 1672 C C . HIS A 1 219 ? 23.740 0.033 -22.496 1.00 95.19 219 HIS A C 1
ATOM 1674 O O . HIS A 1 219 ? 24.114 -0.024 -21.322 1.00 95.19 219 HIS A O 1
ATOM 1680 N N . PRO A 1 220 ? 22.522 0.512 -22.810 1.00 93.62 220 PRO A N 1
ATOM 1681 C CA . PRO A 1 220 ? 21.584 0.928 -21.780 1.00 93.62 220 PRO A CA 1
ATOM 1682 C C . PRO A 1 220 ? 20.951 -0.270 -21.071 1.00 93.62 220 PRO A C 1
ATOM 1684 O O . PRO A 1 220 ? 20.748 -1.341 -21.647 1.00 93.62 220 PRO A O 1
ATOM 1687 N N . VAL A 1 221 ? 20.568 -0.037 -19.822 1.00 85.12 221 VAL A N 1
ATOM 1688 C CA . VAL A 1 221 ? 19.577 -0.839 -19.107 1.00 85.12 221 VAL A CA 1
ATOM 1689 C C . VAL A 1 221 ? 18.305 -0.003 -19.065 1.00 85.12 221 VAL A C 1
ATOM 1691 O O . VAL A 1 221 ? 18.366 1.178 -18.722 1.00 85.12 221 VAL A O 1
ATOM 1694 N N . HIS A 1 222 ? 17.181 -0.585 -19.471 1.00 88.88 222 HIS A N 1
ATOM 1695 C CA . HIS A 1 222 ? 15.880 0.074 -19.462 1.00 88.88 222 HIS A CA 1
ATOM 1696 C C . HIS A 1 222 ? 14.874 -0.736 -18.668 1.00 88.88 222 HIS A C 1
ATOM 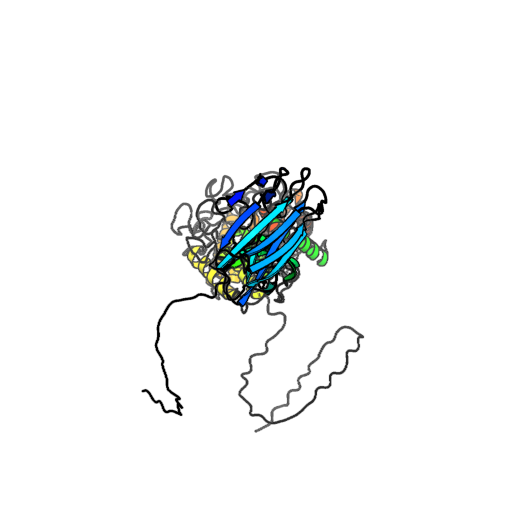1698 O O . HIS A 1 222 ? 14.856 -1.963 -18.726 1.00 88.88 222 HIS A O 1
ATOM 1704 N N . LEU A 1 223 ? 14.008 -0.031 -17.961 1.00 73.00 223 LEU A N 1
ATOM 1705 C CA . LEU A 1 223 ? 12.977 -0.614 -17.133 1.00 73.00 223 LEU A CA 1
ATOM 1706 C C . LEU A 1 223 ? 11.609 -0.231 -17.673 1.00 73.00 223 LEU A C 1
ATOM 1708 O O . LEU A 1 223 ? 11.252 0.946 -17.716 1.00 73.00 223 LEU A O 1
ATOM 1712 N N . TYR A 1 224 ? 10.817 -1.241 -18.000 1.00 78.06 224 TYR A N 1
ATOM 1713 C CA . TYR A 1 224 ? 9.443 -1.046 -18.417 1.00 78.06 224 TYR A CA 1
ATOM 1714 C C . TYR A 1 224 ? 8.503 -0.955 -17.213 1.00 78.06 224 TYR A C 1
ATOM 1716 O O . TYR A 1 224 ? 8.611 -1.715 -16.256 1.00 78.06 224 TYR A O 1
ATOM 1724 N N . ALA A 1 225 ? 7.531 -0.043 -17.273 1.00 62.69 225 ALA A N 1
ATOM 1725 C CA . ALA A 1 225 ? 6.511 0.098 -16.227 1.00 62.69 225 ALA A CA 1
ATOM 1726 C C . ALA A 1 225 ? 5.502 -1.072 -16.190 1.00 62.69 225 ALA A C 1
ATOM 1728 O O . ALA A 1 225 ? 4.713 -1.199 -15.252 1.00 62.69 225 ALA A O 1
ATOM 1729 N N . ALA A 1 226 ? 5.484 -1.908 -17.231 1.00 60.47 226 ALA A N 1
ATOM 1730 C CA . ALA A 1 226 ? 4.621 -3.074 -17.336 1.00 60.47 226 ALA A CA 1
ATOM 1731 C C . ALA A 1 226 ? 5.298 -4.179 -18.155 1.00 60.47 226 ALA A C 1
ATOM 1733 O O . ALA A 1 226 ? 6.180 -3.923 -18.973 1.00 60.47 226 ALA A O 1
ATOM 1734 N N . ALA A 1 227 ? 4.868 -5.424 -17.952 1.00 77.00 227 ALA A N 1
ATOM 1735 C CA . ALA A 1 227 ? 5.196 -6.487 -18.890 1.00 77.00 227 ALA A CA 1
ATOM 1736 C C . ALA A 1 227 ? 4.489 -6.224 -20.220 1.00 77.00 227 ALA A C 1
ATOM 1738 O O . ALA A 1 227 ? 3.375 -5.697 -20.272 1.00 77.00 227 ALA A O 1
ATOM 1739 N N . GLY A 1 228 ? 5.123 -6.633 -21.307 1.00 83.00 228 GLY A N 1
ATOM 1740 C CA . GLY A 1 228 ? 4.602 -6.367 -22.633 1.00 83.00 228 GLY A CA 1
ATOM 1741 C C . GLY A 1 228 ? 5.637 -6.599 -23.710 1.00 83.00 228 GLY A C 1
ATOM 1742 O O . GLY A 1 228 ? 6.792 -6.928 -23.444 1.00 83.00 228 GLY A O 1
ATOM 1743 N N . THR A 1 229 ? 5.201 -6.435 -24.952 1.00 93.00 229 THR A N 1
ATOM 1744 C CA . THR A 1 229 ? 6.095 -6.418 -26.104 1.00 93.00 229 THR A CA 1
ATOM 1745 C C . THR A 1 229 ? 6.249 -4.981 -26.571 1.00 93.00 229 THR A C 1
ATOM 1747 O O . THR A 1 229 ? 5.276 -4.358 -26.993 1.00 93.00 229 THR A O 1
ATOM 1750 N N . TYR A 1 230 ? 7.476 -4.477 -26.516 1.00 94.75 230 TYR A N 1
ATOM 1751 C CA . TYR A 1 230 ? 7.821 -3.107 -26.860 1.00 94.75 230 TYR A CA 1
ATOM 1752 C C . TYR A 1 230 ? 8.649 -3.070 -28.142 1.00 94.75 230 TYR A C 1
ATOM 1754 O O . TYR A 1 230 ? 9.548 -3.890 -28.337 1.00 94.75 230 TYR A O 1
ATOM 1762 N N . SER A 1 231 ? 8.335 -2.130 -29.034 1.00 97.44 231 SER A N 1
ATOM 1763 C CA . SER A 1 231 ? 9.081 -1.928 -30.279 1.00 97.44 231 SER A CA 1
ATOM 1764 C C . SER A 1 231 ? 10.277 -1.020 -30.010 1.00 97.44 231 SER A C 1
ATOM 1766 O O . SER A 1 231 ? 10.158 0.198 -30.117 1.00 97.44 231 SER A O 1
ATOM 1768 N N . VAL A 1 232 ? 11.423 -1.614 -29.685 1.00 98.25 232 VAL A N 1
ATOM 1769 C CA . VAL A 1 232 ? 12.653 -0.871 -29.392 1.00 98.25 232 VAL A CA 1
ATOM 1770 C C . VAL A 1 232 ? 13.360 -0.496 -30.683 1.00 98.25 232 VAL A C 1
ATOM 1772 O O . VAL A 1 232 ? 13.565 -1.351 -31.546 1.00 98.25 232 VAL A O 1
ATOM 1775 N N . GLN A 1 233 ? 13.776 0.761 -30.803 1.00 98.31 233 GLN A N 1
ATOM 1776 C CA . GLN A 1 233 ? 14.586 1.270 -31.902 1.00 98.31 233 GLN A CA 1
ATOM 1777 C C . GLN A 1 233 ? 15.948 1.752 -31.397 1.00 98.31 233 GLN A C 1
ATOM 1779 O O . GLN A 1 233 ? 16.032 2.485 -30.418 1.00 98.31 233 GLN A O 1
ATOM 1784 N N . LEU A 1 234 ? 17.006 1.374 -32.114 1.00 98.56 234 LEU A N 1
ATOM 1785 C CA . LEU A 1 234 ? 18.344 1.942 -31.982 1.00 98.56 234 LEU A CA 1
ATOM 1786 C C . LEU A 1 234 ? 18.672 2.717 -33.258 1.00 98.56 234 LEU A C 1
ATOM 1788 O O . LEU A 1 234 ? 18.618 2.146 -34.346 1.00 98.56 234 LEU A O 1
ATOM 1792 N N . THR A 1 235 ? 19.061 3.980 -33.111 1.00 98.00 235 THR A N 1
ATOM 1793 C CA . THR A 1 235 ? 19.695 4.802 -34.146 1.00 98.00 235 THR A CA 1
ATOM 1794 C C . THR A 1 235 ? 21.143 5.080 -33.750 1.00 98.00 235 THR A C 1
ATOM 1796 O O . THR A 1 235 ? 21.408 5.483 -32.619 1.00 98.00 235 THR A O 1
ATOM 1799 N N . VAL A 1 236 ? 22.080 4.882 -34.673 1.00 97.19 236 VAL A N 1
ATOM 1800 C CA . VAL A 1 236 ? 23.509 5.168 -34.492 1.00 97.19 236 VAL A CA 1
ATOM 1801 C C . VAL A 1 236 ? 24.006 6.167 -35.530 1.00 97.19 236 VAL A C 1
ATOM 1803 O O . VAL A 1 236 ? 23.499 6.187 -36.653 1.00 97.19 236 VAL A O 1
ATOM 1806 N N . THR A 1 237 ? 25.002 6.971 -35.158 1.00 89.75 237 THR A N 1
ATOM 1807 C CA . THR A 1 237 ? 25.656 7.962 -36.031 1.00 89.75 237 THR A CA 1
ATOM 1808 C C . THR A 1 237 ? 27.150 7.670 -36.131 1.00 89.75 237 THR A C 1
ATOM 1810 O O . THR A 1 237 ? 27.777 7.377 -35.109 1.00 89.75 237 THR A O 1
ATOM 1813 N N . ASP A 1 238 ? 27.719 7.766 -37.331 1.00 91.12 238 ASP A N 1
ATOM 1814 C CA . ASP A 1 238 ? 29.157 7.600 -37.582 1.00 91.12 238 ASP A CA 1
ATOM 1815 C C . ASP A 1 238 ? 29.974 8.897 -37.387 1.00 91.12 238 ASP A C 1
ATOM 1817 O O . ASP A 1 238 ? 29.438 9.976 -37.107 1.00 91.12 238 ASP A O 1
ATOM 1821 N N . ASN A 1 239 ? 31.300 8.792 -37.520 1.00 84.25 239 ASN A N 1
ATOM 1822 C CA . ASN A 1 239 ? 32.244 9.906 -37.376 1.00 84.25 239 ASN A CA 1
ATOM 1823 C C . ASN A 1 239 ? 32.194 10.958 -38.501 1.00 84.25 239 ASN A C 1
ATOM 1825 O O . ASN A 1 239 ? 32.864 11.985 -38.381 1.00 84.25 239 ASN A O 1
ATOM 1829 N N . GLU A 1 240 ? 31.426 10.730 -39.562 1.00 76.62 240 GLU A N 1
ATOM 1830 C CA . GLU A 1 240 ? 31.211 11.645 -40.691 1.00 76.62 240 GLU A CA 1
ATOM 1831 C C . GLU A 1 240 ? 29.756 12.156 -40.764 1.00 76.62 240 GLU A C 1
ATOM 1833 O O . GLU A 1 240 ? 29.403 12.959 -41.629 1.00 76.62 240 GLU A O 1
ATOM 1838 N N . GLY A 1 241 ? 28.926 11.773 -39.791 1.00 77.44 241 GLY A N 1
ATOM 1839 C CA . GLY A 1 241 ? 27.576 12.268 -39.564 1.00 77.44 241 GLY A CA 1
ATOM 1840 C C . GLY A 1 241 ? 26.451 11.486 -40.247 1.00 77.44 241 GLY A C 1
ATOM 1841 O O . GLY A 1 241 ? 25.302 11.919 -40.119 1.00 77.44 241 GLY A O 1
ATOM 1842 N N . ALA A 1 242 ? 26.710 10.369 -40.942 1.00 80.94 242 ALA A N 1
ATOM 1843 C CA . ALA A 1 242 ? 25.617 9.539 -41.458 1.00 80.94 242 ALA A CA 1
ATOM 1844 C C . ALA A 1 242 ? 25.045 8.622 -40.368 1.00 80.94 242 ALA A C 1
ATOM 1846 O O . ALA A 1 242 ? 25.640 8.404 -39.311 1.00 80.94 242 ALA A O 1
ATOM 1847 N N . THR A 1 243 ? 23.812 8.156 -40.587 1.00 92.56 243 THR A N 1
ATOM 1848 C CA . THR A 1 243 ? 23.031 7.442 -39.574 1.00 92.56 243 THR A CA 1
ATOM 1849 C C . THR A 1 243 ? 22.461 6.129 -40.085 1.00 92.56 243 THR A C 1
ATOM 1851 O O . THR A 1 243 ? 22.036 6.010 -41.235 1.00 92.56 243 THR A O 1
ATOM 1854 N N . GLY A 1 244 ? 22.402 5.150 -39.188 1.00 93.81 244 GLY A N 1
ATOM 1855 C CA . GLY A 1 244 ? 21.749 3.862 -39.390 1.00 93.81 244 GLY A CA 1
ATOM 1856 C C . GLY A 1 244 ? 20.785 3.572 -38.251 1.00 93.81 244 GLY A C 1
ATOM 1857 O O . GLY A 1 244 ? 20.993 4.029 -37.130 1.00 93.81 244 GLY A O 1
ATOM 1858 N N . ASN A 1 245 ? 19.722 2.813 -38.513 1.00 97.19 245 ASN A N 1
ATOM 1859 C CA . ASN A 1 245 ? 18.783 2.405 -37.470 1.00 97.19 245 ASN A CA 1
ATOM 1860 C C . ASN A 1 245 ? 18.316 0.957 -37.633 1.00 97.19 245 ASN A C 1
ATOM 1862 O O . ASN A 1 245 ? 18.372 0.383 -38.720 1.00 97.19 245 ASN A O 1
ATOM 1866 N N . THR A 1 246 ? 17.863 0.373 -36.528 1.00 98.12 246 THR A N 1
ATOM 1867 C CA . THR A 1 246 ? 17.231 -0.947 -36.480 1.00 98.12 246 THR A CA 1
ATOM 1868 C C . THR A 1 246 ? 16.153 -0.969 -35.401 1.00 98.12 246 THR A C 1
ATOM 1870 O O . THR A 1 246 ? 16.267 -0.275 -34.390 1.00 98.12 246 THR A O 1
ATOM 1873 N N . SER A 1 247 ? 15.130 -1.806 -35.582 1.00 97.81 247 SER A N 1
ATOM 1874 C CA . SER A 1 247 ? 14.074 -2.022 -34.589 1.00 97.81 247 SER A CA 1
ATOM 1875 C C . SER A 1 247 ? 13.876 -3.506 -34.291 1.00 97.81 247 SER A C 1
ATOM 1877 O O . SER A 1 247 ? 13.939 -4.338 -35.197 1.00 97.81 247 SER A O 1
ATOM 1879 N N . GLN A 1 248 ? 13.624 -3.843 -33.026 1.00 97.31 248 GLN A N 1
ATOM 1880 C CA . GLN A 1 248 ? 13.280 -5.196 -32.583 1.00 97.31 248 GLN A CA 1
ATOM 1881 C C . GLN A 1 248 ? 12.145 -5.151 -31.556 1.00 97.31 248 GLN A C 1
ATOM 1883 O O . GLN A 1 248 ? 12.076 -4.246 -30.728 1.00 97.31 248 GLN A O 1
ATOM 1888 N N . ASN A 1 249 ? 11.275 -6.161 -31.587 1.00 97.06 249 ASN A N 1
ATOM 1889 C CA . ASN A 1 249 ? 10.268 -6.359 -30.550 1.00 97.06 249 ASN A CA 1
ATOM 1890 C C . ASN A 1 249 ? 10.909 -7.047 -29.341 1.00 97.06 249 ASN A C 1
ATOM 1892 O O . ASN A 1 249 ? 11.309 -8.208 -29.433 1.00 97.06 249 ASN A O 1
ATOM 1896 N N . VAL A 1 250 ? 10.961 -6.354 -28.208 1.00 95.19 250 VAL A N 1
ATOM 1897 C CA . VAL A 1 250 ? 11.474 -6.878 -26.939 1.00 95.19 250 VAL A CA 1
ATOM 1898 C C . VAL A 1 250 ? 10.292 -7.255 -26.066 1.00 95.19 250 VAL A C 1
ATOM 1900 O O . VAL A 1 250 ? 9.441 -6.420 -25.777 1.00 95.19 250 VAL A O 1
ATOM 1903 N N . THR A 1 251 ? 10.208 -8.530 -25.683 1.00 90.88 251 THR A N 1
ATOM 1904 C CA . THR A 1 251 ? 9.154 -9.008 -24.781 1.00 90.88 251 THR A CA 1
ATOM 1905 C C . THR A 1 251 ? 9.691 -9.093 -23.370 1.00 90.88 251 THR A C 1
ATOM 1907 O O . THR A 1 251 ? 10.635 -9.829 -23.102 1.00 90.88 251 THR A O 1
ATOM 1910 N N . VAL A 1 252 ? 9.047 -8.352 -22.487 1.00 84.44 252 VAL A N 1
ATOM 1911 C CA . VAL A 1 252 ? 9.351 -8.245 -21.070 1.00 84.44 252 VAL A CA 1
ATOM 1912 C C . VAL A 1 252 ? 8.315 -9.103 -20.342 1.00 84.44 252 VAL A C 1
ATOM 1914 O O . VAL A 1 252 ? 7.128 -8.766 -20.390 1.00 84.44 252 VAL A O 1
ATOM 1917 N N . PRO A 1 253 ? 8.699 -10.262 -19.779 1.00 71.81 253 PRO A N 1
ATOM 1918 C CA . PRO A 1 253 ? 7.748 -11.191 -19.181 1.00 71.81 253 PRO A CA 1
ATOM 1919 C C . PRO A 1 253 ? 7.276 -10.702 -17.808 1.00 71.81 253 PRO A C 1
ATOM 1921 O O . PRO A 1 253 ? 8.052 -10.141 -17.040 1.00 71.81 253 PRO A O 1
ATOM 1924 N N . ALA A 1 254 ? 6.015 -10.986 -17.476 1.00 64.31 254 ALA A N 1
ATOM 1925 C CA . ALA A 1 254 ? 5.542 -10.897 -16.097 1.00 64.31 254 ALA A CA 1
ATOM 1926 C C . ALA A 1 254 ? 6.303 -11.899 -15.212 1.00 64.31 254 ALA A C 1
ATOM 1928 O O . ALA A 1 254 ? 6.691 -12.975 -15.689 1.00 64.31 254 ALA A O 1
ATOM 1929 N N . SER A 1 255 ? 6.498 -11.571 -13.933 1.00 60.25 255 SER A N 1
ATOM 1930 C CA . SER A 1 255 ? 7.063 -12.505 -12.956 1.00 60.25 255 SER A CA 1
ATOM 1931 C C . SER A 1 255 ? 6.365 -13.872 -13.000 1.00 60.25 255 SER A C 1
ATOM 1933 O O . SER A 1 255 ? 5.141 -13.969 -12.988 1.00 60.25 255 SER A O 1
ATOM 1935 N N . THR A 1 256 ? 7.146 -14.955 -13.049 1.00 55.94 256 THR A N 1
ATOM 1936 C CA . THR A 1 256 ? 6.631 -16.341 -13.093 1.00 55.94 256 THR A CA 1
ATOM 1937 C C . THR A 1 256 ? 6.455 -16.963 -11.707 1.00 55.94 256 THR A C 1
ATOM 1939 O O . THR A 1 256 ? 6.139 -18.149 -11.603 1.00 55.94 256 THR A O 1
ATOM 1942 N N . ALA A 1 257 ? 6.660 -16.191 -10.633 1.00 63.47 257 ALA A N 1
ATOM 1943 C CA . ALA A 1 257 ? 6.411 -16.660 -9.278 1.00 63.47 257 ALA A CA 1
ATOM 1944 C C . ALA A 1 257 ? 4.908 -16.908 -9.099 1.00 63.47 257 ALA A C 1
ATOM 1946 O O . ALA A 1 257 ? 4.107 -15.973 -9.092 1.00 63.47 257 ALA A O 1
ATOM 1947 N N . ALA A 1 258 ? 4.525 -18.179 -8.980 1.00 72.44 258 ALA A N 1
ATOM 1948 C CA . ALA A 1 258 ? 3.147 -18.541 -8.697 1.00 72.44 258 ALA A CA 1
ATOM 1949 C C . ALA A 1 258 ? 2.734 -17.945 -7.343 1.00 72.44 258 ALA A C 1
ATOM 1951 O O . ALA A 1 258 ? 3.440 -18.091 -6.350 1.00 72.44 258 ALA A O 1
ATOM 1952 N N . ALA A 1 259 ? 1.596 -17.258 -7.330 1.00 88.00 259 ALA A N 1
ATOM 1953 C CA . ALA A 1 259 ? 0.939 -16.793 -6.119 1.00 88.00 259 ALA A CA 1
ATOM 1954 C C . ALA A 1 259 ? 0.468 -18.004 -5.293 1.00 88.00 259 ALA A C 1
ATOM 1956 O O . ALA A 1 259 ? -0.356 -18.777 -5.783 1.00 88.00 259 ALA A O 1
ATOM 1957 N N . ASN A 1 260 ? 0.964 -18.162 -4.061 1.00 90.12 260 ASN A N 1
ATOM 1958 C CA . ASN A 1 260 ? 0.528 -19.233 -3.152 1.00 90.12 260 ASN A CA 1
ATOM 1959 C C . ASN A 1 260 ? -0.911 -19.022 -2.659 1.00 90.12 260 ASN A C 1
ATOM 1961 O O . ASN A 1 260 ? -1.665 -19.984 -2.509 1.00 90.12 260 ASN A O 1
ATOM 1965 N N . PHE A 1 261 ? -1.301 -17.759 -2.473 1.00 92.38 261 PHE A N 1
ATOM 1966 C CA . PHE A 1 261 ? -2.638 -17.342 -2.053 1.00 92.38 261 PHE A CA 1
ATOM 1967 C C . PHE A 1 261 ? -3.234 -16.406 -3.114 1.00 92.38 261 PHE A C 1
ATOM 1969 O O . PHE A 1 261 ? -3.275 -15.191 -2.926 1.00 92.38 261 PHE A O 1
ATOM 1976 N N . PRO A 1 262 ? -3.599 -16.916 -4.306 1.00 93.25 262 PRO A N 1
ATOM 1977 C CA . PRO A 1 262 ? -4.082 -16.064 -5.384 1.00 93.25 262 PRO A CA 1
ATOM 1978 C C . PRO A 1 262 ? -5.440 -15.448 -5.027 1.00 93.25 262 PRO A C 1
ATOM 1980 O O . PRO A 1 262 ? -6.329 -16.145 -4.542 1.00 93.25 262 PRO A O 1
ATOM 1983 N N . PHE A 1 263 ? -5.631 -14.161 -5.306 1.00 95.88 263 PHE A N 1
ATOM 1984 C CA . PHE A 1 263 ? -6.940 -13.524 -5.225 1.00 95.88 263 PHE A CA 1
ATOM 1985 C C . PHE A 1 263 ? -7.939 -14.219 -6.171 1.00 95.88 263 PHE A C 1
ATOM 1987 O O . PHE A 1 263 ? -7.603 -14.448 -7.341 1.00 95.88 263 PHE A O 1
ATOM 1994 N N . PRO A 1 264 ? -9.190 -14.471 -5.741 1.00 95.88 264 PRO A N 1
ATOM 1995 C CA . PRO A 1 264 ? -9.750 -14.223 -4.406 1.00 95.88 264 PRO A CA 1
ATOM 1996 C C . PRO A 1 264 ? -9.505 -15.386 -3.419 1.00 95.88 264 PRO A C 1
ATOM 1998 O O . PRO A 1 264 ? -9.418 -16.542 -3.830 1.00 95.88 264 PRO A O 1
ATOM 2001 N N . GLN A 1 265 ? -9.417 -15.084 -2.117 1.00 94.12 265 GLN A N 1
ATOM 2002 C CA . GLN A 1 265 ? -9.114 -16.060 -1.054 1.00 94.12 265 GLN A CA 1
ATOM 2003 C C . GLN A 1 265 ? -10.341 -16.606 -0.314 1.00 94.12 265 GLN A C 1
ATOM 2005 O O . GLN A 1 265 ? -10.288 -17.732 0.169 1.00 94.12 265 GLN A O 1
ATOM 2010 N N . HIS A 1 266 ? -11.438 -15.845 -0.237 1.00 95.12 266 HIS A N 1
ATOM 2011 C CA . HIS A 1 266 ? -12.692 -16.263 0.423 1.00 95.12 266 HIS A CA 1
ATOM 2012 C C . HIS A 1 266 ? -12.489 -16.796 1.853 1.00 95.12 266 HIS A C 1
ATOM 2014 O O . HIS A 1 266 ? -12.947 -17.880 2.203 1.00 95.12 266 HIS A O 1
ATOM 2020 N N . VAL A 1 267 ? -11.787 -16.025 2.680 1.00 94.75 267 VAL A N 1
ATOM 2021 C CA . VAL A 1 267 ? -11.477 -16.349 4.073 1.00 94.75 267 VAL A CA 1
ATOM 2022 C C . VAL A 1 267 ? -12.751 -16.559 4.890 1.00 94.75 267 VAL A C 1
ATOM 2024 O O . VAL A 1 267 ? -13.623 -15.687 4.970 1.00 94.75 267 VAL A O 1
ATOM 2027 N N . ASP A 1 268 ? -12.809 -17.697 5.575 1.00 92.56 268 ASP A N 1
ATOM 2028 C CA . ASP A 1 268 ? -13.800 -17.965 6.611 1.00 92.56 268 ASP A CA 1
ATOM 2029 C C . ASP A 1 268 ? -13.422 -17.207 7.893 1.00 92.56 268 ASP A C 1
ATOM 2031 O O . ASP A 1 268 ? -12.574 -17.643 8.674 1.00 92.56 268 ASP A O 1
ATOM 2035 N N . TYR A 1 269 ? -14.043 -16.047 8.108 1.00 96.56 269 TYR A N 1
ATOM 2036 C CA . TYR A 1 269 ? -13.837 -15.255 9.320 1.00 96.56 269 TYR A CA 1
ATOM 2037 C C . TYR A 1 269 ? -14.486 -15.874 10.566 1.00 96.56 269 TYR A C 1
ATOM 2039 O O . TYR A 1 269 ? -15.248 -16.843 10.510 1.00 96.56 269 TYR A O 1
ATOM 2047 N N . ALA A 1 270 ? -14.168 -15.284 11.719 1.00 96.12 270 ALA A N 1
ATOM 2048 C CA . ALA A 1 270 ? -14.603 -15.706 13.041 1.00 96.12 270 ALA A CA 1
ATOM 2049 C C . ALA A 1 270 ? -16.110 -16.049 13.114 1.00 96.12 270 ALA A C 1
ATOM 2051 O O . ALA A 1 270 ? -16.948 -15.309 12.586 1.00 96.12 270 ALA A O 1
ATOM 2052 N N . PRO A 1 271 ? -16.501 -17.134 13.811 1.00 95.75 271 PRO A N 1
ATOM 2053 C CA . PRO A 1 271 ? -17.899 -17.539 13.912 1.00 95.75 271 PRO A CA 1
ATOM 2054 C C . PRO A 1 271 ? -18.820 -16.436 14.448 1.00 95.75 271 PRO A C 1
ATOM 2056 O O . PRO A 1 271 ? -18.524 -15.784 15.447 1.00 95.75 271 PRO A O 1
ATOM 2059 N N . GLY A 1 272 ? -19.991 -16.284 13.826 1.00 94.00 272 GLY A N 1
ATOM 2060 C CA . GLY A 1 272 ? -20.974 -15.272 14.223 1.00 94.00 272 GLY A CA 1
ATOM 2061 C C . GLY A 1 272 ? -20.672 -13.866 13.702 1.00 94.00 272 GLY A C 1
ATOM 2062 O O . GLY A 1 272 ? -21.324 -12.921 14.139 1.00 94.00 272 GLY A O 1
ATOM 2063 N N . THR A 1 273 ? -19.714 -13.733 12.787 1.00 98.31 273 THR A N 1
ATOM 2064 C CA . THR A 1 273 ? -19.536 -12.545 11.946 1.00 98.31 273 THR A CA 1
ATOM 2065 C C . THR A 1 273 ? -20.340 -12.694 10.654 1.00 98.31 273 THR A C 1
ATOM 2067 O O . THR A 1 273 ? -20.860 -13.774 10.355 1.00 98.31 273 THR A O 1
ATOM 2070 N N . ILE A 1 274 ? -20.509 -11.594 9.927 1.00 98.62 274 ILE A N 1
ATOM 2071 C CA . ILE A 1 274 ? -21.281 -11.530 8.685 1.00 98.62 274 ILE A CA 1
ATOM 2072 C C . ILE A 1 274 ? -20.479 -10.855 7.573 1.00 98.62 274 ILE A C 1
ATOM 2074 O O . ILE A 1 274 ? -19.593 -10.047 7.835 1.00 98.62 274 ILE A O 1
ATOM 2078 N N . SER A 1 275 ? -20.862 -11.141 6.335 1.00 98.38 275 SER A N 1
ATOM 2079 C CA . SER A 1 275 ? -20.368 -10.482 5.123 1.00 98.38 275 SER A CA 1
ATOM 2080 C C . SER A 1 275 ? -21.565 -9.965 4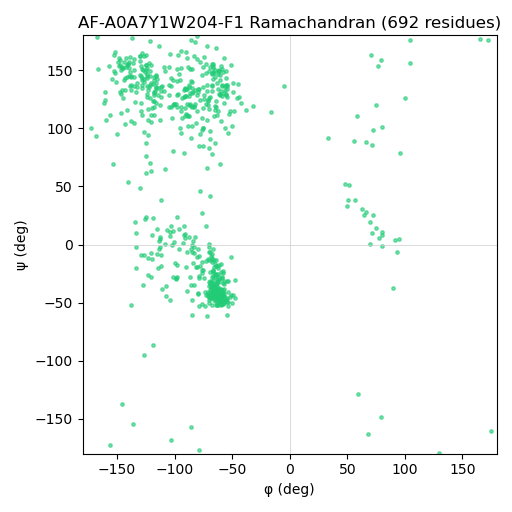.319 1.00 98.38 275 SER A C 1
ATOM 2082 O O . SER A 1 275 ? -22.691 -10.405 4.580 1.00 98.38 275 SER A O 1
ATOM 2084 N N . PRO A 1 276 ? -21.396 -9.027 3.368 1.00 98.75 276 PRO A N 1
ATOM 2085 C CA . PRO A 1 276 ? -22.498 -8.592 2.519 1.00 98.75 276 PRO A CA 1
ATOM 2086 C C . PRO A 1 276 ? -23.150 -9.796 1.821 1.00 98.75 276 PRO A C 1
ATOM 2088 O O . PRO A 1 276 ? -22.471 -10.599 1.189 1.00 98.75 276 PRO A O 1
ATOM 2091 N N . ASP A 1 277 ? -24.471 -9.930 1.947 1.00 98.31 277 ASP A N 1
ATOM 2092 C CA . ASP A 1 277 ? -25.224 -11.112 1.490 1.00 98.31 277 ASP A CA 1
ATOM 2093 C C . ASP A 1 277 ? -26.219 -10.799 0.357 1.00 98.31 277 ASP A C 1
ATOM 2095 O O . ASP A 1 277 ? -26.782 -11.700 -0.266 1.00 98.31 277 ASP A O 1
ATOM 2099 N N . HIS A 1 278 ? -26.411 -9.513 0.046 1.00 98.38 278 HIS A N 1
ATOM 2100 C CA . HIS A 1 278 ? -27.225 -9.049 -1.082 1.00 98.38 278 HIS A CA 1
ATOM 2101 C C . HIS A 1 278 ? -26.496 -9.141 -2.437 1.00 98.38 278 HIS A C 1
ATOM 2103 O O . HIS A 1 278 ? -27.119 -8.979 -3.490 1.00 98.38 278 HIS A O 1
ATOM 2109 N N . ARG A 1 279 ? -25.187 -9.416 -2.410 1.00 97.62 279 ARG A N 1
ATOM 2110 C CA . ARG A 1 279 ? -24.332 -9.692 -3.568 1.00 97.62 279 ARG A CA 1
ATOM 2111 C C . ARG A 1 279 ? -23.768 -11.097 -3.449 1.00 97.62 279 ARG A C 1
ATOM 2113 O O . ARG A 1 279 ? -23.460 -11.567 -2.362 1.00 97.62 279 ARG A O 1
ATOM 2120 N N . SER A 1 280 ? -23.621 -11.775 -4.581 1.00 97.88 280 SER A N 1
ATOM 2121 C CA . SER A 1 280 ? -22.875 -13.034 -4.610 1.00 97.88 280 SER A CA 1
ATOM 2122 C C . SER A 1 280 ? -21.383 -12.783 -4.388 1.00 97.88 280 SER A C 1
ATOM 2124 O O . SER A 1 280 ? -20.868 -11.737 -4.784 1.00 97.88 280 SER A O 1
ATOM 2126 N N . GLN A 1 281 ? -20.671 -13.775 -3.850 1.00 97.81 281 GLN A N 1
ATOM 2127 C CA . GLN A 1 281 ? -19.218 -13.705 -3.667 1.00 97.81 281 GLN A CA 1
ATOM 2128 C C . GLN A 1 281 ? -18.490 -13.307 -4.962 1.00 97.81 281 GLN A C 1
ATOM 2130 O O . GLN A 1 281 ? -17.691 -12.380 -4.969 1.00 97.81 281 GLN A O 1
ATOM 2135 N N . ALA A 1 282 ? -18.858 -13.912 -6.097 1.00 91.38 282 ALA A N 1
ATOM 2136 C CA . ALA A 1 282 ? -18.264 -13.581 -7.390 1.00 91.38 282 ALA A CA 1
ATOM 2137 C C . ALA A 1 282 ? -18.517 -12.123 -7.825 1.00 91.38 282 ALA A C 1
ATOM 2139 O O . ALA A 1 282 ? -17.701 -11.554 -8.546 1.00 91.38 282 ALA A O 1
ATOM 2140 N N . GLN A 1 283 ? -19.641 -11.507 -7.434 1.00 96.75 283 GLN A N 1
ATOM 2141 C CA . GLN A 1 283 ? -19.863 -10.077 -7.676 1.00 96.75 283 GLN A CA 1
ATOM 2142 C C . GLN A 1 283 ? -18.927 -9.239 -6.814 1.00 96.75 283 GLN A C 1
ATOM 2144 O O . GLN A 1 283 ? -18.258 -8.377 -7.367 1.00 96.75 283 GLN A O 1
ATOM 2149 N N . MET A 1 284 ? -18.794 -9.558 -5.524 1.00 98.62 284 MET A N 1
ATOM 2150 C CA . MET A 1 284 ? -17.861 -8.852 -4.644 1.00 98.62 284 MET A CA 1
ATOM 2151 C C . MET A 1 284 ? -16.405 -8.983 -5.118 1.00 98.62 284 MET A C 1
ATOM 2153 O O . MET A 1 284 ? -15.666 -8.003 -5.116 1.00 98.62 284 MET A O 1
ATOM 2157 N N . ASP A 1 285 ? -16.003 -10.153 -5.620 1.00 97.00 285 ASP A N 1
ATOM 2158 C CA . ASP A 1 285 ? -14.669 -10.346 -6.200 1.00 97.00 285 ASP A CA 1
ATOM 2159 C C . ASP A 1 285 ? -14.467 -9.518 -7.484 1.00 97.00 285 ASP A C 1
ATOM 2161 O O . ASP A 1 285 ? -13.356 -9.081 -7.777 1.00 97.00 285 ASP A O 1
ATOM 2165 N N . ASN A 1 286 ? -15.514 -9.330 -8.300 1.00 95.38 286 ASN A N 1
ATOM 2166 C CA . ASN A 1 286 ? -15.461 -8.444 -9.472 1.00 95.38 286 ASN A CA 1
ATOM 2167 C C . ASN A 1 286 ? -15.399 -6.968 -9.054 1.00 95.38 286 ASN A C 1
ATOM 2169 O O . ASN A 1 286 ? -14.657 -6.206 -9.668 1.00 95.38 286 ASN A O 1
ATOM 2173 N N . ASP A 1 287 ? -16.164 -6.584 -8.032 1.00 98.50 287 ASP A N 1
ATOM 2174 C CA . ASP A 1 287 ? -16.200 -5.228 -7.488 1.00 98.50 287 ASP A CA 1
ATOM 2175 C C . ASP A 1 287 ? -14.804 -4.829 -6.970 1.00 98.50 287 ASP A C 1
ATOM 2177 O O . ASP A 1 287 ? -14.270 -3.795 -7.369 1.00 98.50 287 ASP A O 1
ATOM 2181 N N . VAL A 1 288 ? -14.150 -5.703 -6.191 1.00 98.81 288 VAL A N 1
ATOM 2182 C CA . VAL A 1 288 ? -12.770 -5.495 -5.716 1.00 98.81 288 VAL A CA 1
ATOM 2183 C C . VAL A 1 288 ? -11.772 -5.411 -6.868 1.00 98.81 288 VAL A C 1
ATOM 2185 O O . VAL A 1 288 ? -10.930 -4.518 -6.866 1.00 98.81 288 VAL A O 1
ATOM 2188 N N . ARG A 1 289 ? -11.860 -6.291 -7.876 1.00 98.25 289 ARG A N 1
ATOM 2189 C CA . ARG A 1 289 ? -10.968 -6.231 -9.050 1.00 98.25 289 ARG A CA 1
ATOM 2190 C C . ARG A 1 289 ? -11.093 -4.914 -9.803 1.00 98.25 289 ARG A C 1
ATOM 2192 O O . ARG A 1 289 ? -10.081 -4.302 -10.121 1.00 98.25 289 ARG A O 1
ATOM 2199 N N . ALA A 1 290 ? -12.322 -4.461 -10.040 1.00 95.94 290 ALA A N 1
ATOM 2200 C CA . ALA A 1 290 ? -12.571 -3.193 -10.714 1.00 95.94 290 ALA A CA 1
ATOM 2201 C C . ALA A 1 290 ? -12.035 -2.002 -9.904 1.00 95.94 290 ALA A C 1
ATOM 2203 O O . ALA A 1 290 ? -11.439 -1.089 -10.477 1.00 95.94 290 ALA A O 1
ATOM 2204 N N . PHE A 1 291 ? -12.211 -2.020 -8.579 1.00 98.75 291 PHE A N 1
ATOM 2205 C CA . PHE A 1 291 ? -11.682 -0.975 -7.706 1.00 98.75 291 PHE A CA 1
ATOM 2206 C C . PHE A 1 291 ? -10.149 -0.995 -7.656 1.00 98.75 291 PHE A C 1
ATOM 2208 O O . PHE A 1 291 ? -9.525 0.060 -7.739 1.00 98.75 291 PHE A O 1
ATOM 2215 N N . TYR A 1 292 ? -9.534 -2.179 -7.593 1.00 98.75 292 TYR A N 1
ATOM 2216 C CA . TYR A 1 292 ? -8.083 -2.345 -7.660 1.00 98.75 292 TYR A CA 1
ATOM 2217 C C . TYR A 1 292 ? -7.499 -1.825 -8.974 1.00 98.75 292 TYR A C 1
ATOM 2219 O O . TYR A 1 292 ? -6.533 -1.069 -8.938 1.00 98.75 292 TYR A O 1
ATOM 2227 N N . ASP A 1 293 ? -8.087 -2.174 -10.122 1.00 96.31 293 ASP A N 1
ATOM 2228 C CA . ASP A 1 293 ? -7.603 -1.710 -11.427 1.00 96.31 293 ASP A CA 1
ATOM 2229 C C . ASP A 1 293 ? -7.632 -0.179 -11.518 1.00 96.31 293 ASP A C 1
ATOM 2231 O O . ASP A 1 293 ? -6.685 0.442 -12.007 1.00 96.31 293 ASP A O 1
ATOM 2235 N N . TYR A 1 294 ? -8.694 0.440 -10.993 1.00 97.50 294 TYR A N 1
ATOM 2236 C CA . TYR A 1 294 ? -8.783 1.891 -10.857 1.00 97.50 294 TYR A CA 1
ATOM 2237 C C . TYR A 1 294 ? -7.713 2.446 -9.902 1.00 97.50 294 TYR A C 1
ATOM 2239 O O . TYR A 1 294 ? -6.973 3.352 -10.288 1.00 97.50 294 TYR A O 1
ATOM 2247 N N . TRP A 1 295 ? -7.605 1.909 -8.684 1.00 98.50 295 TRP A N 1
ATOM 2248 C CA . TRP A 1 295 ? -6.657 2.374 -7.668 1.00 98.50 295 TRP A CA 1
ATOM 2249 C C . TRP A 1 295 ? -5.221 2.302 -8.195 1.00 98.50 295 TRP A C 1
ATOM 2251 O O . TRP A 1 295 ? -4.482 3.287 -8.171 1.00 98.50 295 TRP A O 1
ATOM 2261 N N . LYS A 1 296 ? -4.854 1.161 -8.782 1.00 96.44 296 LYS A N 1
ATOM 2262 C CA . LYS A 1 296 ? -3.541 0.917 -9.374 1.00 96.44 296 LYS A CA 1
ATOM 2263 C C . LYS A 1 296 ? -3.235 1.940 -10.465 1.00 96.44 296 LYS A C 1
ATOM 2265 O O . LYS A 1 296 ? -2.161 2.528 -10.451 1.00 96.44 296 LYS A O 1
ATOM 2270 N N . ALA A 1 297 ? -4.173 2.178 -11.382 1.00 90.56 297 ALA A N 1
ATOM 2271 C CA . ALA A 1 297 ? -3.975 3.111 -12.489 1.00 90.56 297 ALA A CA 1
ATOM 2272 C C . ALA A 1 297 ? -3.794 4.574 -12.044 1.00 90.56 297 ALA A C 1
ATOM 2274 O O . ALA A 1 297 ? -3.190 5.354 -12.779 1.00 90.56 297 ALA A O 1
ATOM 2275 N N . ASN A 1 298 ? -4.315 4.955 -10.873 1.00 92.81 298 ASN A N 1
ATOM 2276 C CA . ASN A 1 298 ? -4.292 6.340 -10.398 1.00 92.81 298 ASN A CA 1
ATOM 2277 C C . ASN A 1 298 ? -3.212 6.616 -9.347 1.00 92.81 298 ASN A C 1
ATOM 2279 O O . ASN A 1 298 ? -2.739 7.751 -9.260 1.00 92.81 298 ASN A O 1
ATOM 2283 N N . PHE A 1 299 ? -2.821 5.610 -8.562 1.00 97.25 299 PHE A N 1
ATOM 2284 C CA . PHE A 1 299 ? -1.976 5.818 -7.386 1.00 97.25 299 PHE A CA 1
ATOM 2285 C C . PHE A 1 299 ? -0.671 5.020 -7.407 1.00 97.25 299 PHE A C 1
ATOM 2287 O O . PHE A 1 299 ? 0.301 5.488 -6.822 1.00 97.25 299 PHE A O 1
ATOM 2294 N N . LEU A 1 300 ? -0.587 3.876 -8.097 1.00 96.88 300 LEU A N 1
ATOM 2295 C CA . LEU A 1 300 ? 0.655 3.101 -8.192 1.00 96.88 300 LEU A CA 1
ATOM 2296 C C . LEU A 1 300 ? 1.470 3.541 -9.414 1.00 96.88 300 LEU A C 1
ATOM 2298 O O . LEU A 1 300 ? 1.094 3.278 -10.555 1.00 96.88 300 LEU A O 1
ATOM 2302 N N . VAL A 1 301 ? 2.611 4.188 -9.181 1.00 92.88 301 VAL A N 1
ATOM 2303 C CA . VAL A 1 301 ? 3.433 4.776 -10.251 1.00 92.88 301 VAL A CA 1
ATOM 2304 C C . VAL A 1 301 ? 4.886 4.323 -10.176 1.00 92.88 301 VAL A C 1
ATOM 2306 O O . VAL A 1 301 ? 5.412 4.049 -9.097 1.00 92.88 301 VAL A O 1
ATOM 2309 N N . SER A 1 302 ? 5.550 4.264 -11.333 1.00 91.19 302 SER A N 1
ATOM 2310 C CA . SER A 1 302 ? 7.002 4.067 -11.397 1.00 91.19 302 SER A CA 1
ATOM 2311 C C . SER A 1 302 ? 7.727 5.242 -10.735 1.00 91.19 302 SER A C 1
ATOM 2313 O O . SER A 1 302 ? 7.341 6.402 -10.902 1.00 91.19 302 SER A O 1
ATOM 2315 N N . ALA A 1 303 ? 8.782 4.932 -9.987 1.00 89.38 303 ALA A N 1
ATOM 2316 C CA . ALA A 1 303 ? 9.607 5.882 -9.248 1.00 89.38 303 ALA A CA 1
ATOM 2317 C C . ALA A 1 303 ? 11.074 5.871 -9.719 1.00 89.38 303 ALA A C 1
ATOM 2319 O O . ALA A 1 303 ? 11.970 6.275 -8.982 1.00 89.38 303 ALA A O 1
ATOM 2320 N N . GLY A 1 304 ? 11.328 5.420 -10.952 1.00 85.75 304 GLY A N 1
ATOM 2321 C CA . GLY A 1 304 ? 12.677 5.295 -11.504 1.00 85.75 304 GLY A CA 1
ATOM 2322 C C . GLY A 1 304 ? 13.399 4.039 -11.013 1.00 85.75 304 GLY A C 1
ATOM 2323 O O . GLY A 1 304 ? 12.777 3.000 -10.789 1.00 85.75 304 GLY A O 1
ATOM 2324 N N . THR A 1 305 ? 14.722 4.126 -10.886 1.00 84.06 305 THR A N 1
ATOM 2325 C CA . THR A 1 305 ? 15.589 3.013 -10.475 1.00 84.06 305 THR A CA 1
ATOM 2326 C C . THR A 1 305 ? 16.350 3.356 -9.202 1.00 84.06 305 THR A C 1
ATOM 2328 O O . THR A 1 305 ? 16.848 4.475 -9.073 1.00 84.06 305 THR A O 1
ATOM 2331 N N . SER A 1 306 ? 16.470 2.391 -8.293 1.00 84.69 306 SER A N 1
ATOM 2332 C CA . SER A 1 306 ? 17.242 2.502 -7.056 1.00 84.69 306 SER A CA 1
ATOM 2333 C C . SER A 1 306 ? 18.737 2.688 -7.332 1.00 84.69 306 SER A C 1
ATOM 2335 O O . SER A 1 306 ? 19.210 2.491 -8.458 1.00 84.69 306 SER A O 1
ATOM 2337 N N . SER A 1 307 ? 19.519 3.015 -6.300 1.00 81.94 307 SER A N 1
ATOM 2338 C CA . SER A 1 307 ? 20.981 3.118 -6.404 1.00 81.94 307 SER A CA 1
ATOM 2339 C C . SER A 1 307 ? 21.635 1.805 -6.867 1.00 81.94 307 SER A C 1
ATOM 2341 O O . SER A 1 307 ? 22.674 1.813 -7.529 1.00 81.94 307 SER A O 1
ATOM 2343 N N . GLY A 1 308 ? 20.987 0.673 -6.573 1.00 78.69 308 GLY A N 1
ATOM 2344 C CA . GLY A 1 308 ? 21.357 -0.666 -7.032 1.00 78.69 308 GLY A CA 1
ATOM 2345 C C . GLY A 1 308 ? 20.874 -1.021 -8.442 1.00 78.69 308 GLY A C 1
ATOM 2346 O O . GLY A 1 308 ? 21.021 -2.173 -8.843 1.00 78.69 308 GLY A O 1
ATOM 2347 N N . GLY A 1 309 ? 20.283 -0.073 -9.174 1.00 79.25 309 GLY A N 1
ATOM 2348 C CA . GLY A 1 309 ? 19.754 -0.263 -10.525 1.00 79.25 309 GLY A CA 1
ATOM 2349 C C . GLY A 1 309 ? 18.403 -0.975 -10.585 1.00 79.25 309 GLY A C 1
ATOM 2350 O O . GLY A 1 309 ? 17.931 -1.258 -11.677 1.00 79.25 309 GLY A O 1
ATOM 2351 N N . LYS A 1 310 ? 17.763 -1.260 -9.444 1.00 78.75 310 LYS A N 1
ATOM 2352 C CA . LYS A 1 310 ? 16.506 -2.015 -9.423 1.00 78.75 310 LYS A CA 1
ATOM 2353 C C . LYS A 1 310 ? 15.291 -1.113 -9.649 1.00 78.75 310 LYS A C 1
ATOM 2355 O O . LYS A 1 310 ? 15.314 0.043 -9.233 1.00 78.75 310 LYS A O 1
ATOM 2360 N N . PRO A 1 311 ? 14.204 -1.638 -10.230 1.00 82.06 311 PRO A N 1
ATOM 2361 C CA . PRO A 1 311 ? 12.935 -0.928 -10.353 1.00 82.06 311 PRO A CA 1
ATOM 2362 C C . PRO A 1 311 ? 12.398 -0.422 -9.024 1.00 82.06 311 PRO A C 1
ATOM 2364 O O . PRO A 1 311 ? 12.385 -1.173 -8.053 1.00 82.06 311 PRO A O 1
ATOM 2367 N N . MET A 1 312 ? 11.896 0.811 -9.005 1.00 93.50 312 MET A N 1
ATOM 2368 C CA . MET A 1 312 ? 11.135 1.339 -7.878 1.00 93.50 312 MET A CA 1
ATOM 2369 C C . MET A 1 312 ? 9.713 1.696 -8.297 1.00 93.50 312 MET A C 1
ATOM 2371 O O . MET A 1 312 ? 9.482 2.256 -9.371 1.00 93.50 312 MET A O 1
ATOM 2375 N N . TYR A 1 313 ? 8.768 1.418 -7.407 1.00 95.62 313 TYR A N 1
ATOM 2376 C CA . TYR A 1 313 ? 7.382 1.862 -7.494 1.00 95.62 313 TYR A CA 1
ATOM 2377 C C . TYR A 1 313 ? 7.019 2.600 -6.215 1.00 95.62 313 TYR A C 1
ATOM 2379 O O . TYR A 1 313 ? 7.609 2.361 -5.166 1.00 95.62 313 TYR A O 1
ATOM 2387 N N . ARG A 1 314 ? 6.037 3.491 -6.292 1.00 97.31 314 ARG A N 1
ATOM 2388 C CA . ARG A 1 314 ? 5.507 4.187 -5.120 1.00 97.31 314 ARG A CA 1
ATOM 2389 C C . ARG A 1 314 ? 4.013 4.411 -5.239 1.00 97.31 314 ARG A C 1
ATOM 2391 O O . ARG A 1 314 ? 3.482 4.487 -6.349 1.00 97.31 314 ARG A O 1
ATOM 2398 N N . VAL A 1 315 ? 3.363 4.577 -4.093 1.00 97.88 315 VAL A N 1
ATOM 2399 C CA . VAL A 1 315 ? 1.992 5.081 -4.029 1.00 97.88 315 VAL A CA 1
ATOM 2400 C C . VAL A 1 315 ? 2.036 6.603 -3.948 1.00 97.88 315 VAL A C 1
ATOM 2402 O O . VAL A 1 315 ? 2.662 7.173 -3.054 1.00 97.88 315 VAL A O 1
ATOM 2405 N N . THR A 1 316 ? 1.419 7.275 -4.914 1.00 95.00 316 THR A N 1
ATOM 2406 C CA . THR A 1 316 ? 1.342 8.737 -4.972 1.00 95.00 316 THR A CA 1
ATOM 2407 C C . THR A 1 316 ? -0.037 9.250 -4.564 1.00 95.00 316 THR A C 1
ATOM 2409 O O . THR A 1 316 ? -1.020 8.516 -4.599 1.00 95.00 316 THR A O 1
ATOM 2412 N N . PHE A 1 317 ? -0.142 10.542 -4.252 1.00 90.75 317 PHE A N 1
ATOM 2413 C CA . PHE A 1 317 ? -1.394 11.228 -3.909 1.00 90.75 317 PHE A CA 1
ATOM 2414 C C . PHE A 1 317 ? -2.309 11.442 -5.141 1.00 90.75 317 PHE A C 1
ATOM 2416 O O . PHE A 1 317 ? -3.225 12.268 -5.130 1.00 90.75 317 PHE A O 1
ATOM 2423 N N . GLY A 1 318 ? -2.050 10.725 -6.237 1.00 86.44 318 GLY A N 1
ATOM 2424 C CA . GLY A 1 318 ? -2.757 10.826 -7.507 1.00 86.44 318 GLY A CA 1
ATOM 2425 C C . GLY A 1 318 ? -2.517 12.152 -8.228 1.00 86.44 318 GLY A C 1
ATOM 2426 O O . GLY A 1 318 ? -1.592 12.908 -7.927 1.00 86.44 318 GLY A O 1
ATOM 2427 N N . SER A 1 319 ? -3.381 12.474 -9.193 1.00 79.44 319 SER A N 1
ATOM 2428 C CA . SER A 1 319 ? -3.239 13.675 -10.031 1.00 79.44 319 SER A CA 1
ATOM 2429 C C . SER A 1 319 ? -3.300 14.998 -9.259 1.00 79.44 319 SER A C 1
ATOM 2431 O O . SER A 1 319 ? -2.856 16.020 -9.779 1.00 79.44 319 SER A O 1
ATOM 2433 N N . GLY A 1 320 ? -3.859 14.998 -8.044 1.00 76.50 320 GLY A N 1
ATOM 2434 C CA . GLY A 1 320 ? -3.924 16.183 -7.185 1.00 76.50 320 GLY A CA 1
ATOM 2435 C C . GLY A 1 320 ? -2.561 16.595 -6.627 1.00 76.50 320 GLY A C 1
ATOM 2436 O O . GLY A 1 320 ? -2.302 17.787 -6.470 1.00 76.50 320 GLY A O 1
ATOM 2437 N N . ASN A 1 321 ? -1.676 15.627 -6.373 1.00 85.50 321 ASN A N 1
ATOM 2438 C CA . ASN A 1 321 ? -0.310 15.872 -5.920 1.00 85.50 321 ASN A CA 1
ATOM 2439 C C . ASN A 1 321 ? 0.629 14.709 -6.322 1.00 85.50 321 ASN A C 1
ATOM 2441 O O . ASN A 1 321 ? 1.126 13.973 -5.467 1.00 85.50 321 ASN A O 1
ATOM 2445 N N . PRO A 1 322 ? 0.922 14.546 -7.625 1.00 86.19 322 PRO A N 1
ATOM 2446 C CA . PRO A 1 322 ? 1.633 13.373 -8.145 1.00 86.19 322 PRO A CA 1
ATOM 2447 C C . PRO A 1 322 ? 3.103 13.307 -7.700 1.00 86.19 322 PRO A C 1
ATOM 2449 O O . PRO A 1 322 ? 3.802 12.322 -7.936 1.00 86.19 322 PRO A O 1
ATOM 2452 N N . GLY A 1 323 ? 3.614 14.382 -7.094 1.00 87.94 323 GLY A N 1
ATOM 2453 C CA . GLY A 1 323 ? 4.966 14.450 -6.558 1.00 87.94 323 GLY A CA 1
ATOM 2454 C C . GLY A 1 323 ? 5.107 13.754 -5.209 1.00 87.94 323 GLY A C 1
ATOM 2455 O O . GLY A 1 323 ? 6.182 13.232 -4.937 1.00 87.94 323 GLY A O 1
ATOM 2456 N N . SER A 1 324 ? 4.048 13.692 -4.401 1.00 92.44 324 SER A N 1
ATOM 2457 C CA . SER A 1 324 ? 4.131 13.236 -3.012 1.00 92.44 324 SER A CA 1
ATOM 2458 C C . SER A 1 324 ? 3.778 11.763 -2.833 1.00 92.44 324 SER A C 1
ATOM 2460 O O . SER A 1 324 ? 2.904 11.226 -3.516 1.00 92.44 324 SER A O 1
ATOM 2462 N N . THR A 1 325 ? 4.459 11.159 -1.867 1.00 95.81 325 THR A N 1
ATOM 2463 C CA . THR A 1 325 ? 4.271 9.820 -1.308 1.00 95.81 325 THR A CA 1
ATOM 2464 C C . THR A 1 325 ? 4.468 9.925 0.200 1.00 95.81 325 THR A C 1
ATOM 2466 O O . THR A 1 325 ? 5.300 10.713 0.643 1.00 95.81 325 THR A O 1
ATOM 2469 N N . VAL A 1 326 ? 3.725 9.142 0.978 1.00 97.19 326 VAL A N 1
ATOM 2470 C CA . VAL A 1 326 ? 3.962 8.971 2.419 1.00 97.19 326 VAL A CA 1
ATOM 2471 C C . VAL A 1 326 ? 4.127 7.492 2.750 1.00 97.19 326 VAL A C 1
ATOM 2473 O O . VAL A 1 326 ? 3.596 6.651 2.017 1.00 97.19 326 VAL A O 1
ATOM 2476 N N . SER A 1 327 ? 4.843 7.167 3.830 1.00 98.19 327 SER A N 1
ATOM 2477 C CA . SER A 1 327 ? 5.061 5.775 4.257 1.00 98.19 327 SER A CA 1
ATOM 2478 C C . SER A 1 327 ? 3.742 5.039 4.527 1.00 98.19 327 SER A C 1
ATOM 2480 O O . SER A 1 327 ? 3.624 3.864 4.193 1.00 98.19 327 SER A O 1
ATOM 2482 N N . GLU A 1 328 ? 2.710 5.741 5.007 1.00 98.44 328 GLU A N 1
ATOM 2483 C CA . GLU A 1 328 ? 1.331 5.236 5.118 1.00 98.44 328 GLU A CA 1
ATOM 2484 C C . GLU A 1 328 ? 0.809 4.690 3.774 1.00 98.44 328 GLU A C 1
ATOM 2486 O O . GLU A 1 328 ? 0.386 3.539 3.670 1.00 98.44 328 GLU A O 1
ATOM 2491 N N . GLY A 1 329 ? 0.896 5.493 2.711 1.00 98.06 329 GLY A N 1
ATOM 2492 C CA . GLY A 1 329 ? 0.464 5.092 1.374 1.00 98.06 329 GLY A CA 1
ATOM 2493 C C . GLY A 1 329 ? 1.290 3.928 0.826 1.00 98.06 329 GLY A C 1
ATOM 2494 O O . GLY A 1 329 ? 0.750 3.061 0.139 1.00 98.06 329 GLY A O 1
ATOM 2495 N N . MET A 1 330 ? 2.584 3.872 1.156 1.00 98.69 330 MET A N 1
ATOM 2496 C CA . MET A 1 330 ? 3.443 2.739 0.803 1.00 98.69 330 MET A CA 1
ATOM 2497 C C . MET A 1 330 ? 3.000 1.454 1.498 1.00 98.69 330 MET A C 1
ATOM 2499 O O . MET A 1 330 ? 2.843 0.433 0.828 1.00 98.69 330 MET A O 1
ATOM 2503 N N . GLY A 1 331 ? 2.732 1.514 2.803 1.00 98.81 331 GLY A N 1
ATOM 2504 C CA . GLY A 1 331 ? 2.203 0.394 3.570 1.00 98.81 331 GLY A CA 1
ATOM 2505 C C . GLY A 1 331 ? 0.874 -0.116 3.010 1.00 98.81 331 GLY A C 1
ATOM 2506 O O . GLY A 1 331 ? 0.748 -1.307 2.711 1.00 98.81 331 GLY A O 1
ATOM 2507 N N . PHE A 1 332 ? -0.080 0.784 2.745 1.00 98.88 332 PHE A N 1
ATOM 2508 C CA . PHE A 1 332 ? -1.343 0.434 2.084 1.00 98.88 332 PHE A CA 1
ATOM 2509 C C . PHE A 1 332 ? -1.106 -0.272 0.747 1.00 98.88 332 PHE A C 1
ATOM 2511 O O . PHE A 1 332 ? -1.667 -1.340 0.496 1.00 98.88 332 PHE A O 1
ATOM 2518 N N . GLY A 1 333 ? -0.244 0.294 -0.102 1.00 98.81 333 GLY A N 1
ATOM 2519 C CA . GLY A 1 333 ? 0.074 -0.269 -1.408 1.00 98.81 333 GLY A CA 1
ATOM 2520 C C . GLY A 1 333 ? 0.690 -1.661 -1.328 1.00 98.81 333 GLY A C 1
ATOM 2521 O O . GLY A 1 333 ? 0.301 -2.538 -2.096 1.00 98.81 333 GLY A O 1
ATOM 2522 N N . MET A 1 334 ? 1.605 -1.891 -0.385 1.00 98.88 334 MET A N 1
ATOM 2523 C CA . MET A 1 334 ? 2.248 -3.194 -0.201 1.00 98.88 334 MET A CA 1
ATOM 2524 C C . MET A 1 334 ? 1.241 -4.269 0.226 1.00 98.88 334 MET A C 1
ATOM 2526 O O . MET A 1 334 ? 1.249 -5.362 -0.342 1.00 98.88 334 MET A O 1
ATOM 2530 N N . ILE A 1 335 ? 0.318 -3.951 1.138 1.00 98.94 335 ILE A N 1
ATOM 2531 C CA . ILE A 1 335 ? -0.765 -4.863 1.539 1.00 98.94 335 ILE A CA 1
ATOM 2532 C C . ILE A 1 335 ? -1.707 -5.154 0.363 1.00 98.94 335 ILE A C 1
ATOM 2534 O O . ILE A 1 335 ? -1.994 -6.319 0.070 1.00 98.94 335 ILE A O 1
ATOM 2538 N N . ILE A 1 336 ? -2.172 -4.110 -0.334 1.00 98.88 336 ILE A N 1
ATOM 2539 C CA . ILE A 1 336 ? -3.101 -4.229 -1.468 1.00 98.88 336 ILE A CA 1
ATOM 2540 C C . ILE A 1 336 ? -2.481 -5.087 -2.573 1.00 98.88 336 ILE A C 1
ATOM 2542 O O . ILE A 1 336 ? -3.089 -6.055 -3.026 1.00 98.88 336 ILE A O 1
ATOM 2546 N N . VAL A 1 337 ? -1.261 -4.759 -3.003 1.00 98.62 337 VAL A N 1
ATOM 2547 C CA . VAL A 1 337 ? -0.587 -5.443 -4.111 1.00 98.62 337 VAL A CA 1
ATOM 2548 C C . VAL A 1 337 ? -0.315 -6.909 -3.776 1.00 98.62 337 VAL A C 1
ATOM 2550 O O . VAL A 1 337 ? -0.584 -7.767 -4.615 1.00 98.62 337 VAL A O 1
ATOM 2553 N N . ALA A 1 338 ? 0.158 -7.218 -2.562 1.00 98.38 338 ALA A N 1
ATOM 2554 C CA . ALA A 1 338 ? 0.369 -8.604 -2.144 1.00 98.38 338 ALA A CA 1
ATOM 2555 C C . ALA A 1 338 ? -0.943 -9.404 -2.136 1.00 98.38 338 ALA A C 1
ATOM 2557 O O . ALA A 1 338 ? -0.992 -10.515 -2.661 1.00 98.38 338 ALA A O 1
ATOM 2558 N N . THR A 1 339 ? -2.027 -8.810 -1.629 1.00 98.44 339 THR A N 1
ATOM 2559 C CA . THR A 1 339 ? -3.345 -9.461 -1.552 1.00 98.44 339 THR A CA 1
ATOM 2560 C C . THR A 1 339 ? -3.967 -9.696 -2.933 1.00 98.44 339 THR A C 1
ATOM 2562 O O . THR A 1 339 ? -4.663 -10.687 -3.130 1.00 98.44 339 THR A O 1
ATOM 2565 N N . MET A 1 340 ? -3.705 -8.816 -3.905 1.00 98.44 340 MET A N 1
ATOM 2566 C CA . MET A 1 340 ? -4.242 -8.907 -5.272 1.00 98.44 340 MET A CA 1
ATOM 2567 C C . MET A 1 340 ? -3.420 -9.804 -6.209 1.00 98.44 340 MET A C 1
ATOM 2569 O O . MET A 1 340 ? -3.781 -9.987 -7.379 1.00 98.44 340 MET A O 1
ATOM 2573 N N . ALA A 1 341 ? -2.329 -10.394 -5.715 1.00 95.75 341 ALA A N 1
ATOM 2574 C CA . ALA A 1 341 ? -1.533 -11.357 -6.460 1.00 95.75 341 ALA A CA 1
ATOM 2575 C C . ALA A 1 341 ? -2.392 -12.527 -6.961 1.00 95.75 341 ALA A C 1
ATOM 2577 O O . ALA A 1 341 ? -3.320 -12.972 -6.296 1.00 95.75 341 ALA A O 1
ATOM 2578 N N . GLY A 1 342 ? -2.099 -13.039 -8.156 1.00 89.00 342 GLY A N 1
ATOM 2579 C CA . GLY A 1 342 ? -2.911 -14.071 -8.813 1.00 89.00 342 GLY A CA 1
ATOM 2580 C C . GLY A 1 342 ? -4.017 -13.498 -9.702 1.00 89.00 342 GLY A C 1
ATOM 2581 O O . GLY A 1 342 ? -4.209 -14.016 -10.802 1.00 89.00 342 GLY A O 1
ATOM 2582 N N . TYR A 1 343 ? -4.660 -12.394 -9.300 1.00 92.31 343 TYR A N 1
ATOM 2583 C CA . TYR A 1 343 ? -5.416 -11.566 -10.244 1.00 92.31 343 TYR A CA 1
ATOM 2584 C C . TYR A 1 343 ? -4.477 -10.678 -11.058 1.00 92.31 343 TYR A C 1
ATOM 2586 O O . TYR A 1 343 ? -4.515 -10.722 -12.288 1.00 92.31 343 TYR A O 1
ATOM 2594 N N . ASP A 1 344 ? -3.616 -9.912 -10.379 1.00 93.06 344 ASP A N 1
ATOM 2595 C CA . ASP A 1 344 ? -2.585 -9.125 -11.047 1.00 93.06 344 ASP A CA 1
ATOM 2596 C C . ASP A 1 344 ? -1.317 -9.978 -11.238 1.00 93.06 344 ASP A C 1
ATOM 2598 O O . ASP A 1 344 ? -0.632 -10.297 -10.257 1.00 93.06 344 ASP A O 1
ATOM 2602 N N . PRO A 1 345 ? -0.970 -10.361 -12.483 1.00 81.81 345 PRO A N 1
ATOM 2603 C CA . PRO A 1 345 ? 0.233 -11.143 -12.754 1.00 81.81 345 PRO A CA 1
ATOM 2604 C C . PRO A 1 345 ? 1.534 -10.368 -12.484 1.00 81.81 345 PRO A C 1
ATOM 2606 O O . PRO A 1 345 ? 2.597 -10.978 -12.427 1.00 81.81 345 PRO A O 1
ATOM 2609 N N . LEU A 1 346 ? 1.469 -9.043 -12.318 1.00 85.31 346 LEU A N 1
ATOM 2610 C CA . LEU A 1 346 ? 2.603 -8.164 -12.019 1.00 85.31 346 LEU A CA 1
ATOM 2611 C C . LEU A 1 346 ? 2.693 -7.782 -10.540 1.00 85.31 346 LEU A C 1
ATOM 2613 O O . LEU A 1 346 ? 3.604 -7.046 -10.165 1.00 85.31 346 LEU A O 1
ATOM 2617 N N . ALA A 1 347 ? 1.797 -8.293 -9.688 1.00 94.06 347 ALA A N 1
ATOM 2618 C CA . ALA A 1 347 ? 1.771 -7.965 -8.264 1.00 94.06 347 ALA A CA 1
ATOM 2619 C C . ALA A 1 347 ? 3.146 -8.104 -7.595 1.00 94.06 347 ALA A C 1
ATOM 2621 O O . ALA A 1 347 ? 3.569 -7.215 -6.863 1.00 94.06 347 ALA A O 1
ATOM 2622 N N . LYS A 1 348 ? 3.888 -9.175 -7.899 1.00 93.38 348 LYS A N 1
ATOM 2623 C CA . LYS A 1 348 ? 5.221 -9.378 -7.324 1.00 93.38 348 LYS A CA 1
ATOM 2624 C C . LYS A 1 348 ? 6.224 -8.307 -7.761 1.00 93.38 348 LYS A C 1
ATOM 2626 O O . LYS A 1 348 ? 6.986 -7.824 -6.933 1.00 93.38 348 LYS A O 1
ATOM 2631 N N . ASP A 1 349 ? 6.223 -7.931 -9.038 1.00 88.81 349 ASP A N 1
ATOM 2632 C CA . ASP A 1 349 ? 7.161 -6.934 -9.568 1.00 88.81 349 ASP A CA 1
ATOM 2633 C C . ASP A 1 349 ? 6.876 -5.545 -8.976 1.00 88.81 349 ASP A C 1
ATOM 2635 O O . ASP A 1 349 ? 7.799 -4.816 -8.609 1.00 88.81 349 ASP A O 1
ATOM 2639 N N . TYR A 1 350 ? 5.595 -5.199 -8.815 1.00 95.50 350 TYR A N 1
ATOM 2640 C CA . TYR A 1 350 ? 5.201 -3.979 -8.114 1.00 95.50 350 TYR A CA 1
ATOM 2641 C C . TYR A 1 350 ? 5.574 -4.016 -6.639 1.00 95.50 350 TYR A C 1
ATOM 2643 O O . TYR A 1 350 ? 6.092 -3.028 -6.132 1.00 95.50 350 TYR A O 1
ATOM 2651 N N . PHE A 1 351 ? 5.337 -5.138 -5.959 1.00 98.00 351 PHE A N 1
ATOM 2652 C CA . PHE A 1 351 ? 5.685 -5.291 -4.552 1.00 98.00 351 PHE A CA 1
ATOM 2653 C C . PHE A 1 351 ? 7.193 -5.142 -4.334 1.00 98.00 351 PHE A C 1
ATOM 2655 O O . PHE A 1 351 ? 7.617 -4.378 -3.470 1.00 98.00 351 PHE A O 1
ATOM 2662 N N . ASP A 1 352 ? 8.006 -5.812 -5.155 1.00 96.19 352 ASP A N 1
ATOM 2663 C CA . ASP A 1 352 ? 9.462 -5.719 -5.078 1.00 96.19 352 ASP A CA 1
ATOM 2664 C C . ASP A 1 352 ? 9.929 -4.278 -5.291 1.00 96.19 352 ASP A C 1
ATOM 2666 O O . ASP A 1 352 ? 10.763 -3.798 -4.531 1.00 96.19 352 ASP A O 1
ATOM 2670 N N . GLY A 1 353 ? 9.367 -3.552 -6.262 1.00 95.88 353 GLY A N 1
ATOM 2671 C CA . GLY A 1 353 ? 9.752 -2.156 -6.466 1.00 95.88 353 GLY A CA 1
ATOM 2672 C C . GLY A 1 353 ? 9.189 -1.180 -5.428 1.00 95.88 353 GLY A C 1
ATOM 2673 O O . GLY A 1 353 ? 9.849 -0.183 -5.143 1.00 95.88 353 GLY A O 1
ATOM 2674 N N . LEU A 1 354 ? 8.026 -1.450 -4.821 1.00 98.62 354 LEU A N 1
ATOM 2675 C CA . LEU A 1 354 ? 7.558 -0.720 -3.634 1.00 98.62 354 LEU A CA 1
ATOM 2676 C C . LEU A 1 354 ? 8.554 -0.908 -2.483 1.00 98.62 354 LEU A C 1
ATOM 2678 O O . LEU A 1 354 ? 8.947 0.063 -1.843 1.00 98.62 354 LEU A O 1
ATOM 2682 N N . TRP A 1 355 ? 9.029 -2.137 -2.269 1.00 98.38 355 TRP A N 1
ATOM 2683 C CA . TRP A 1 355 ? 10.029 -2.437 -1.247 1.00 98.38 355 TRP A CA 1
ATOM 2684 C C . TRP A 1 355 ? 11.399 -1.810 -1.542 1.00 98.38 355 TRP A C 1
ATOM 2686 O O . TRP A 1 355 ? 12.058 -1.305 -0.635 1.00 98.38 355 TRP A O 1
ATOM 2696 N N . GLU A 1 356 ? 11.843 -1.791 -2.801 1.00 97.44 356 GLU A N 1
ATOM 2697 C CA . GLU A 1 356 ? 13.060 -1.062 -3.179 1.00 97.44 356 GLU A CA 1
ATOM 2698 C C . GLU A 1 356 ? 12.920 0.446 -2.921 1.00 97.44 356 GLU A C 1
ATOM 2700 O O . GLU A 1 356 ? 13.865 1.054 -2.423 1.00 97.44 356 GLU A O 1
ATOM 2705 N N . PHE A 1 357 ? 11.744 1.039 -3.161 1.00 97.31 357 PHE A N 1
ATOM 2706 C CA . PHE A 1 357 ? 11.489 2.438 -2.809 1.00 97.31 357 PHE A CA 1
ATOM 2707 C C . PHE A 1 357 ? 11.581 2.679 -1.300 1.00 97.31 357 PHE A C 1
ATOM 2709 O O . PHE A 1 357 ? 12.233 3.634 -0.891 1.00 97.31 357 PHE A O 1
ATOM 2716 N N . VAL A 1 358 ? 10.989 1.811 -0.472 1.00 98.19 358 VAL A N 1
ATOM 2717 C CA . VAL A 1 358 ? 11.091 1.906 0.996 1.00 98.19 358 VAL A CA 1
ATOM 2718 C C . VAL A 1 358 ? 12.557 1.918 1.445 1.00 98.19 358 VAL A C 1
ATOM 2720 O O . VAL A 1 358 ? 12.963 2.785 2.213 1.00 98.19 358 VAL A O 1
ATOM 2723 N N . LYS A 1 359 ? 13.383 1.004 0.921 1.00 96.56 359 LYS A N 1
ATOM 2724 C CA . LYS A 1 359 ? 14.802 0.891 1.305 1.00 96.56 359 LYS A CA 1
ATOM 2725 C C . LYS A 1 359 ? 15.673 2.072 0.878 1.00 96.56 359 LYS A C 1
ATOM 2727 O O . LYS A 1 359 ? 16.692 2.321 1.515 1.00 96.56 359 LYS A O 1
ATOM 2732 N N . GLU A 1 360 ? 15.319 2.760 -0.205 1.00 95.81 360 GLU A N 1
ATOM 2733 C CA . GLU A 1 360 ? 16.042 3.951 -0.679 1.00 95.81 360 GLU A CA 1
ATOM 2734 C C . GLU A 1 360 ? 15.658 5.228 0.085 1.00 95.81 360 GLU A C 1
ATOM 2736 O O . GLU A 1 360 ? 16.350 6.236 -0.040 1.00 95.81 360 GLU A O 1
ATOM 2741 N N . HIS A 1 361 ? 14.605 5.184 0.907 1.00 96.31 361 HIS A N 1
ATOM 2742 C CA . HIS A 1 361 ? 14.142 6.316 1.715 1.00 96.31 361 HIS A CA 1
ATOM 2743 C C . HIS A 1 361 ? 14.066 5.930 3.202 1.00 96.31 361 HIS A C 1
ATOM 2745 O O . HIS A 1 361 ? 12.978 5.918 3.782 1.00 96.31 361 HIS A O 1
ATOM 2751 N N . PRO A 1 362 ? 15.202 5.552 3.820 1.00 96.75 362 PRO A N 1
ATOM 2752 C CA . PRO A 1 362 ? 15.233 5.177 5.225 1.00 96.75 362 PRO A CA 1
ATOM 2753 C C . PRO A 1 362 ? 15.015 6.396 6.127 1.00 96.75 362 PRO A C 1
ATOM 2755 O O . PRO A 1 362 ? 15.467 7.495 5.809 1.00 96.75 362 PRO A O 1
ATOM 2758 N N . SER A 1 363 ? 14.413 6.176 7.293 1.00 96.81 363 SER A N 1
ATOM 2759 C CA . SER A 1 363 ? 14.348 7.191 8.344 1.00 96.81 363 SER A CA 1
ATOM 2760 C C . SER A 1 363 ? 15.743 7.507 8.913 1.00 96.81 363 SER A C 1
ATOM 2762 O O . SER A 1 363 ? 16.607 6.630 9.031 1.00 96.81 363 SER A O 1
ATOM 2764 N N . SER A 1 364 ? 15.970 8.751 9.335 1.00 94.44 364 SER A N 1
ATOM 2765 C CA . SER A 1 364 ? 17.171 9.175 10.063 1.00 94.44 364 SER A CA 1
ATOM 2766 C C . SER A 1 364 ? 17.198 8.753 11.523 1.00 94.44 364 SER A C 1
ATOM 2768 O O . SER A 1 364 ? 18.285 8.703 12.110 1.00 94.44 364 SER A O 1
ATOM 2770 N N . GLY A 1 365 ? 16.036 8.464 12.116 1.00 94.44 365 GLY A N 1
ATOM 2771 C CA . GLY A 1 365 ? 15.936 7.946 13.478 1.00 94.44 365 GLY A CA 1
ATOM 2772 C C . GLY A 1 365 ? 16.421 6.501 13.540 1.00 94.44 365 GLY A C 1
ATOM 2773 O O . GLY A 1 365 ? 17.422 6.201 14.197 1.00 94.44 365 GLY A O 1
ATOM 2774 N N . ASP A 1 366 ? 15.748 5.617 12.808 1.00 97.38 366 ASP A N 1
ATOM 2775 C CA . ASP A 1 366 ? 16.148 4.227 12.608 1.00 97.38 366 ASP A CA 1
ATOM 2776 C C . ASP A 1 366 ? 16.144 3.865 11.113 1.00 97.38 366 ASP A C 1
ATOM 2778 O O . ASP A 1 366 ? 15.076 3.780 10.510 1.00 97.38 366 ASP A O 1
ATOM 2782 N N . PRO A 1 367 ? 17.306 3.560 10.503 1.00 96.81 367 PRO A N 1
ATOM 2783 C CA . PRO A 1 367 ? 17.401 3.294 9.068 1.00 96.81 367 PRO A CA 1
ATOM 2784 C C . PRO A 1 367 ? 16.755 1.972 8.631 1.00 96.81 367 PRO A C 1
ATOM 2786 O O . PRO A 1 367 ? 16.793 1.628 7.451 1.00 96.81 367 PRO A O 1
ATOM 2789 N N . ARG A 1 368 ? 16.218 1.184 9.572 1.00 98.19 368 ARG A N 1
ATOM 2790 C CA . ARG A 1 368 ? 15.355 0.041 9.256 1.00 98.19 368 ARG A CA 1
ATOM 2791 C C . ARG A 1 368 ? 13.944 0.485 8.864 1.00 98.19 368 ARG A C 1
ATOM 2793 O O . ARG A 1 368 ? 13.274 -0.292 8.197 1.00 98.19 368 ARG A O 1
ATOM 2800 N N . LEU A 1 369 ? 13.513 1.668 9.305 1.00 98.62 369 LEU A N 1
ATOM 2801 C CA . LEU A 1 369 ? 12.192 2.256 9.077 1.00 98.62 369 LEU A CA 1
ATOM 2802 C C . LEU A 1 369 ? 12.207 3.178 7.855 1.00 98.62 369 LEU A C 1
ATOM 2804 O O . LEU A 1 369 ? 13.277 3.553 7.373 1.00 98.62 369 LEU A O 1
ATOM 2808 N N . MET A 1 370 ? 11.028 3.556 7.366 1.00 97.81 370 MET A N 1
ATOM 2809 C CA . MET A 1 370 ? 10.886 4.443 6.214 1.00 97.81 370 MET A CA 1
ATOM 2810 C C . MET A 1 370 ? 10.698 5.900 6.644 1.00 97.81 370 MET A C 1
ATOM 2812 O O . MET A 1 370 ? 9.949 6.179 7.578 1.00 97.81 370 MET A O 1
ATOM 2816 N N . ASP A 1 371 ? 11.307 6.833 5.915 1.00 96.25 371 ASP A N 1
ATOM 2817 C CA . ASP A 1 371 ? 10.939 8.246 5.983 1.00 96.25 371 ASP A CA 1
ATOM 2818 C C . ASP A 1 371 ? 9.445 8.431 5.665 1.00 96.25 371 ASP A C 1
ATOM 2820 O O . ASP A 1 371 ? 8.898 7.866 4.709 1.00 96.25 371 ASP A O 1
ATOM 2824 N N . TRP A 1 372 ? 8.767 9.219 6.493 1.00 96.00 372 TRP A N 1
ATOM 2825 C CA . TRP A 1 372 ? 7.325 9.372 6.445 1.00 96.00 372 TRP A CA 1
ATOM 2826 C C . TRP A 1 372 ? 6.825 10.068 5.176 1.00 96.00 372 TRP A C 1
ATOM 2828 O O . TRP A 1 372 ? 5.689 9.798 4.789 1.00 96.00 372 TRP A O 1
ATOM 2838 N N . GLN A 1 373 ? 7.613 10.937 4.519 1.00 94.19 373 GLN A N 1
ATOM 2839 C CA . GLN A 1 373 ? 7.167 11.669 3.326 1.00 94.19 373 GLN A CA 1
ATOM 2840 C C . GLN A 1 373 ? 8.264 11.903 2.280 1.00 94.19 373 GLN A C 1
ATOM 2842 O O . GLN A 1 373 ? 9.252 12.578 2.530 1.00 94.19 373 GLN A O 1
ATOM 2847 N N . VAL A 1 374 ? 7.994 11.491 1.036 1.00 91.94 374 VAL A N 1
ATOM 2848 C CA . VAL A 1 374 ? 8.911 11.622 -0.106 1.00 91.94 374 VAL A CA 1
ATOM 2849 C C . VAL A 1 374 ? 8.259 12.395 -1.276 1.00 91.94 374 VAL A C 1
ATOM 2851 O O . VAL A 1 374 ? 7.167 12.016 -1.719 1.00 91.94 374 VAL A O 1
ATOM 2854 N N . PRO A 1 375 ? 8.910 13.435 -1.850 1.00 87.31 375 PRO A N 1
ATOM 2855 C CA . PRO A 1 375 ? 10.138 14.066 -1.361 1.00 87.31 375 PRO A CA 1
ATOM 2856 C C . PRO A 1 375 ? 9.903 14.781 -0.024 1.00 87.31 375 PRO A C 1
ATOM 2858 O O . PRO A 1 375 ? 8.797 15.261 0.230 1.00 87.31 375 PRO A O 1
ATOM 2861 N N . GLU A 1 376 ? 10.958 14.872 0.783 1.00 76.62 376 GLU A N 1
ATOM 2862 C CA . GLU A 1 376 ? 10.938 15.414 2.145 1.00 76.62 376 GLU A CA 1
ATOM 2863 C C . GLU A 1 376 ? 10.295 16.809 2.211 1.00 76.62 376 GLU A C 1
ATOM 2865 O O . GLU A 1 376 ? 10.822 17.792 1.677 1.00 76.62 376 GLU A O 1
ATOM 2870 N N . ALA A 1 377 ? 9.154 16.919 2.897 1.00 61.91 377 ALA A N 1
ATOM 2871 C CA . ALA A 1 377 ? 8.541 18.216 3.180 1.00 61.91 377 ALA A CA 1
ATOM 2872 C C . ALA A 1 377 ? 9.121 18.861 4.450 1.00 61.91 377 ALA A C 1
ATOM 2874 O O . ALA A 1 377 ? 9.251 20.087 4.516 1.00 61.91 377 ALA A O 1
ATOM 2875 N N . SER A 1 378 ? 9.475 18.050 5.457 1.00 60.66 378 SER A N 1
ATOM 2876 C CA . SER A 1 378 ? 10.040 18.510 6.730 1.00 60.66 378 SER A CA 1
ATOM 2877 C C . SER A 1 378 ? 10.611 17.351 7.558 1.00 60.66 378 SER A C 1
ATOM 2879 O O . SER A 1 378 ? 9.891 16.760 8.361 1.00 60.66 378 SER A O 1
ATOM 2881 N N . GLY A 1 379 ? 11.910 17.085 7.405 1.00 66.50 379 GLY A N 1
ATOM 2882 C CA . GLY A 1 379 ? 12.616 16.031 8.140 1.00 66.50 379 GLY A CA 1
ATOM 2883 C C . GLY A 1 379 ? 12.386 14.637 7.561 1.00 66.50 379 GLY A C 1
ATOM 2884 O O . GLY A 1 379 ? 11.406 14.415 6.859 1.00 66.50 379 GLY A O 1
ATOM 2885 N N . ASP A 1 380 ? 13.311 13.743 7.887 1.00 78.25 380 ASP A N 1
ATOM 2886 C CA . ASP A 1 380 ? 13.468 12.390 7.355 1.00 78.25 380 ASP A CA 1
ATOM 2887 C C . ASP A 1 380 ? 13.156 11.327 8.428 1.00 78.25 380 ASP A C 1
ATOM 2889 O O . ASP A 1 380 ? 13.876 10.349 8.568 1.00 78.25 380 ASP A O 1
ATOM 2893 N N . SER A 1 381 ? 12.149 11.554 9.278 1.00 93.31 381 SER A N 1
ATOM 2894 C CA . SER A 1 381 ? 11.786 10.644 10.383 1.00 93.31 381 SER A CA 1
ATOM 2895 C C . SER A 1 381 ? 10.637 9.706 10.013 1.00 93.31 381 SER A C 1
ATOM 2897 O O . SER A 1 381 ? 9.887 9.978 9.080 1.00 93.31 381 SER A O 1
ATOM 2899 N N . SER A 1 382 ? 10.450 8.627 10.771 1.00 97.44 382 SER A N 1
ATOM 2900 C CA . SER A 1 382 ? 9.421 7.629 10.479 1.00 97.44 382 SER A CA 1
ATOM 2901 C C . SER A 1 382 ? 8.030 8.009 11.001 1.00 97.44 382 SER A C 1
ATOM 2903 O O . SER A 1 382 ? 7.877 8.857 11.889 1.00 97.44 382 SER A O 1
ATOM 2905 N N . ALA A 1 383 ? 7.006 7.341 10.464 1.00 97.88 383 ALA A N 1
ATOM 2906 C CA . ALA A 1 383 ? 5.645 7.328 10.994 1.00 97.88 383 ALA A CA 1
ATOM 2907 C C . ALA A 1 383 ? 5.217 5.876 11.237 1.00 97.88 383 ALA A C 1
ATOM 2909 O O . ALA A 1 383 ? 5.308 5.039 10.335 1.00 97.88 383 ALA A O 1
ATOM 2910 N N . PHE A 1 384 ? 4.749 5.587 12.455 1.00 98.75 384 PHE A N 1
ATOM 2911 C CA . PHE A 1 384 ? 4.534 4.213 12.922 1.00 98.75 384 PHE A CA 1
ATOM 2912 C C . PHE A 1 384 ? 3.591 3.399 12.036 1.00 98.75 384 PHE A C 1
ATOM 2914 O O . PHE A 1 384 ? 3.856 2.231 11.763 1.00 98.75 384 PHE A O 1
ATOM 2921 N N . ASP A 1 385 ? 2.475 3.989 11.613 1.00 98.56 385 ASP A N 1
ATOM 2922 C CA . ASP A 1 385 ? 1.450 3.303 10.831 1.00 98.56 385 ASP A CA 1
ATOM 2923 C C . ASP A 1 385 ? 1.958 2.873 9.458 1.00 98.56 385 ASP A C 1
ATOM 2925 O O . ASP A 1 385 ? 1.699 1.741 9.048 1.00 98.56 385 ASP A O 1
ATOM 2929 N N . GLY A 1 386 ? 2.744 3.726 8.797 1.00 98.69 386 GLY A N 1
ATOM 2930 C CA . GLY A 1 386 ? 3.422 3.370 7.555 1.00 98.69 386 GLY A CA 1
ATOM 2931 C C . GLY A 1 386 ? 4.365 2.184 7.735 1.00 98.69 386 GLY A C 1
ATOM 2932 O O . GLY A 1 386 ? 4.243 1.189 7.022 1.00 98.69 386 GLY A O 1
ATOM 2933 N N . ASP A 1 387 ? 5.253 2.245 8.729 1.00 98.88 387 ASP A N 1
ATOM 2934 C CA . ASP A 1 387 ? 6.197 1.156 9.010 1.00 98.88 387 ASP A CA 1
ATOM 2935 C C . ASP A 1 387 ? 5.475 -0.153 9.370 1.00 98.88 387 ASP A C 1
ATOM 2937 O O . ASP A 1 387 ? 5.862 -1.232 8.912 1.00 98.88 387 ASP A O 1
ATOM 2941 N N . ALA A 1 388 ? 4.398 -0.068 10.156 1.00 98.88 388 ALA A N 1
ATOM 2942 C CA . ALA A 1 388 ? 3.580 -1.217 10.513 1.00 98.88 388 ALA A CA 1
ATOM 2943 C C . ALA A 1 388 ? 2.936 -1.853 9.269 1.00 98.88 388 ALA A C 1
ATOM 2945 O O . ALA A 1 388 ? 3.107 -3.046 9.028 1.00 98.88 388 ALA A O 1
ATOM 2946 N N . ASP A 1 389 ? 2.250 -1.094 8.422 1.00 98.94 389 ASP A N 1
ATOM 2947 C CA . ASP A 1 389 ? 1.648 -1.681 7.223 1.00 98.94 389 ASP A CA 1
ATOM 2948 C C . ASP A 1 389 ? 2.704 -2.247 6.249 1.00 98.94 389 ASP A C 1
ATOM 2950 O O . ASP A 1 389 ? 2.482 -3.303 5.653 1.00 98.94 389 ASP A O 1
ATOM 2954 N N . ILE A 1 390 ? 3.884 -1.621 6.131 1.00 98.94 390 ILE A N 1
ATOM 2955 C CA . ILE A 1 390 ? 5.011 -2.151 5.336 1.00 98.94 390 ILE A CA 1
ATOM 2956 C C . ILE A 1 390 ? 5.473 -3.506 5.895 1.00 98.94 390 ILE A C 1
ATOM 2958 O O . ILE A 1 390 ? 5.640 -4.465 5.135 1.00 98.94 390 ILE A O 1
ATOM 2962 N N . ALA A 1 391 ? 5.647 -3.623 7.215 1.00 98.88 391 ALA A N 1
ATOM 2963 C CA . ALA A 1 391 ? 6.043 -4.873 7.863 1.00 98.88 391 ALA A CA 1
ATOM 2964 C C . ALA A 1 391 ? 5.009 -5.984 7.659 1.00 98.88 391 ALA A C 1
ATOM 2966 O O . ALA A 1 391 ? 5.373 -7.120 7.349 1.00 98.88 391 ALA A O 1
ATOM 2967 N N . TYR A 1 392 ? 3.721 -5.661 7.779 1.00 98.88 392 TYR A N 1
ATOM 2968 C CA . TYR A 1 392 ? 2.648 -6.609 7.494 1.00 98.88 392 TYR A CA 1
ATOM 2969 C C . TYR A 1 392 ? 2.609 -7.006 6.011 1.00 98.88 392 TYR A C 1
ATOM 2971 O O . TYR A 1 392 ? 2.469 -8.187 5.694 1.00 98.88 392 TYR A O 1
ATOM 2979 N N . GLY A 1 393 ? 2.829 -6.052 5.102 1.00 98.81 393 GLY A N 1
ATOM 2980 C CA . GLY A 1 393 ? 2.996 -6.297 3.670 1.00 98.81 393 GLY A CA 1
ATOM 2981 C C . GLY A 1 393 ? 4.139 -7.267 3.361 1.00 98.81 393 GLY A C 1
ATOM 2982 O O . GLY A 1 393 ? 3.970 -8.167 2.541 1.00 98.81 393 GLY A O 1
ATOM 2983 N N . LEU A 1 394 ? 5.286 -7.150 4.040 1.00 98.88 394 LEU A N 1
ATOM 2984 C CA . LEU A 1 394 ? 6.403 -8.093 3.884 1.00 98.88 394 LEU A CA 1
ATOM 2985 C C . LEU A 1 394 ? 6.056 -9.502 4.385 1.00 98.88 394 LEU A C 1
ATOM 2987 O O . LEU A 1 394 ? 6.452 -10.479 3.750 1.00 98.88 394 LEU A O 1
ATOM 2991 N N . LEU A 1 395 ? 5.280 -9.631 5.467 1.00 98.75 395 LEU A N 1
ATOM 2992 C CA . LEU A 1 395 ? 4.766 -10.936 5.901 1.00 98.75 395 LEU A CA 1
ATOM 2993 C C . LEU A 1 395 ? 3.797 -11.537 4.870 1.00 98.75 395 LEU A C 1
ATOM 2995 O O . LEU A 1 395 ? 3.889 -12.728 4.577 1.00 98.75 395 LEU A O 1
ATOM 2999 N N . LEU A 1 396 ? 2.912 -10.723 4.279 1.00 98.44 396 LEU A N 1
ATOM 3000 C CA . LEU A 1 396 ? 2.063 -11.149 3.159 1.00 98.44 396 LEU A CA 1
ATOM 3001 C C . LEU A 1 396 ? 2.909 -11.628 1.978 1.00 98.44 396 LEU A C 1
ATOM 3003 O O . LEU A 1 396 ? 2.639 -12.696 1.442 1.00 98.44 396 LEU A O 1
ATOM 3007 N N . ALA A 1 397 ? 3.958 -10.898 1.601 1.00 98.00 397 ALA A N 1
ATOM 3008 C CA . ALA A 1 397 ? 4.840 -11.283 0.502 1.00 98.00 397 ALA A CA 1
ATOM 3009 C C . ALA A 1 397 ? 5.619 -12.581 0.764 1.00 98.00 397 ALA A C 1
ATOM 3011 O O . ALA A 1 397 ? 5.752 -13.400 -0.150 1.00 98.00 397 ALA A O 1
ATOM 3012 N N . ASP A 1 398 ? 6.089 -12.803 1.997 1.00 97.12 398 ASP A N 1
ATOM 3013 C CA . ASP A 1 398 ? 6.710 -14.073 2.384 1.00 97.12 398 ASP A CA 1
ATOM 3014 C C . ASP A 1 398 ? 5.734 -15.242 2.214 1.00 97.12 398 ASP A C 1
ATOM 3016 O O . ASP A 1 398 ? 6.059 -16.224 1.549 1.00 97.12 398 ASP A O 1
ATOM 3020 N N . ALA A 1 399 ? 4.507 -15.109 2.717 1.00 95.12 399 ALA A N 1
ATOM 3021 C CA . ALA A 1 399 ? 3.476 -16.124 2.527 1.00 95.12 399 ALA A CA 1
ATOM 3022 C C . ALA A 1 399 ? 3.123 -16.314 1.034 1.00 95.12 399 ALA A C 1
ATOM 3024 O O . ALA A 1 399 ? 2.986 -17.441 0.550 1.00 95.12 399 ALA A O 1
ATOM 3025 N N . GLN A 1 400 ? 3.025 -15.217 0.278 1.00 94.56 400 GLN A N 1
ATOM 3026 C CA . GLN A 1 400 ? 2.567 -15.205 -1.110 1.00 94.56 400 GLN A CA 1
ATOM 3027 C C . GLN A 1 400 ? 3.560 -15.831 -2.091 1.00 94.56 400 GLN A C 1
ATOM 3029 O O . GLN A 1 400 ? 3.143 -16.545 -3.006 1.00 94.56 400 GLN A O 1
ATOM 3034 N N . TRP A 1 401 ? 4.849 -15.528 -1.934 1.00 93.38 401 TRP A N 1
ATOM 3035 C CA . TRP A 1 401 ? 5.886 -15.844 -2.922 1.00 93.38 401 TRP A CA 1
ATOM 3036 C C . TRP A 1 401 ? 7.103 -16.566 -2.337 1.00 93.38 401 TRP A C 1
ATOM 3038 O O . TRP A 1 401 ? 7.951 -17.039 -3.097 1.00 93.38 401 TRP A O 1
ATOM 3048 N N . GLY A 1 402 ? 7.195 -16.678 -1.011 1.00 91.94 402 GLY A N 1
ATOM 3049 C CA . GLY A 1 402 ? 8.341 -17.241 -0.308 1.00 91.94 402 GLY A CA 1
ATOM 3050 C C . GLY A 1 402 ? 9.589 -16.356 -0.362 1.00 91.94 402 GLY A C 1
ATOM 3051 O O . GLY A 1 402 ? 9.757 -15.490 -1.218 1.00 91.94 402 GLY A O 1
ATOM 3052 N N . SER A 1 403 ? 10.531 -16.637 0.536 1.00 93.44 403 SER A N 1
ATOM 3053 C CA . SER A 1 403 ? 11.750 -15.831 0.723 1.00 93.44 403 SER A CA 1
ATOM 3054 C C . SER A 1 403 ? 13.032 -16.421 0.123 1.00 93.44 403 SER A C 1
ATOM 3056 O O . SER A 1 403 ? 14.140 -16.013 0.468 1.00 93.44 403 SER A O 1
ATOM 3058 N N . ALA A 1 404 ? 12.911 -17.399 -0.778 1.00 84.88 404 ALA A N 1
ATOM 3059 C CA . ALA A 1 404 ? 14.058 -18.016 -1.458 1.00 84.88 404 ALA A CA 1
ATOM 3060 C C . ALA A 1 404 ? 14.508 -17.257 -2.728 1.00 84.88 404 ALA A C 1
ATOM 3062 O O . ALA A 1 404 ? 15.467 -17.672 -3.381 1.00 84.88 404 ALA A O 1
ATOM 3063 N N . GLY A 1 405 ? 13.788 -16.194 -3.107 1.00 80.81 405 GLY A N 1
ATOM 3064 C CA . GLY A 1 405 ? 14.023 -15.411 -4.320 1.00 80.81 405 GLY A CA 1
ATOM 3065 C C . GLY A 1 405 ? 15.058 -14.291 -4.164 1.00 80.81 405 GLY A C 1
ATOM 3066 O O . GLY A 1 405 ? 15.928 -14.322 -3.298 1.00 80.81 405 GLY A O 1
ATOM 3067 N N . ALA A 1 406 ? 14.963 -13.283 -5.039 1.00 81.81 406 ALA A N 1
ATOM 3068 C CA . ALA A 1 406 ? 15.852 -12.114 -5.039 1.00 81.81 406 ALA A CA 1
ATOM 3069 C C . ALA A 1 406 ? 15.645 -11.178 -3.832 1.00 81.81 406 ALA A C 1
ATOM 3071 O O . ALA A 1 406 ? 16.556 -10.433 -3.470 1.00 81.81 406 ALA A O 1
ATOM 3072 N N . VAL A 1 407 ? 14.453 -11.217 -3.236 1.00 90.50 407 VAL A N 1
ATOM 3073 C CA . VAL A 1 407 ? 14.104 -10.533 -1.991 1.00 90.50 407 VAL A CA 1
ATOM 3074 C C . VAL A 1 407 ? 13.827 -11.607 -0.946 1.00 90.50 407 VAL A C 1
ATOM 3076 O O . VAL A 1 407 ? 13.155 -12.599 -1.234 1.00 90.50 407 VAL A O 1
ATOM 3079 N N . ASN A 1 408 ? 14.375 -11.424 0.252 1.00 95.75 408 ASN A N 1
ATOM 3080 C CA . ASN A 1 408 ? 14.132 -12.304 1.386 1.00 95.75 408 ASN A CA 1
ATOM 3081 C C . ASN A 1 408 ? 13.112 -11.626 2.306 1.00 95.75 408 ASN A C 1
ATOM 3083 O O . ASN A 1 408 ? 13.488 -10.996 3.293 1.00 95.75 408 ASN A O 1
ATOM 3087 N N . TYR A 1 409 ? 11.832 -11.730 1.944 1.00 98.06 409 TYR A N 1
ATOM 3088 C CA . TYR A 1 409 ? 10.741 -11.029 2.624 1.00 98.06 409 TYR A CA 1
ATOM 3089 C C . TYR A 1 409 ? 10.664 -11.356 4.117 1.00 98.06 409 TYR A C 1
ATOM 3091 O O . TYR A 1 409 ? 10.446 -10.457 4.916 1.00 98.06 409 TYR A O 1
ATOM 3099 N N . ALA A 1 410 ? 10.909 -12.606 4.517 1.00 96.12 410 ALA A N 1
ATOM 3100 C CA . ALA A 1 410 ? 10.906 -13.033 5.913 1.00 96.12 410 ALA A CA 1
ATOM 3101 C C . ALA A 1 410 ? 12.009 -12.341 6.724 1.00 96.12 410 ALA A C 1
ATOM 3103 O O . ALA A 1 410 ? 11.766 -11.870 7.835 1.00 96.12 410 ALA A O 1
ATOM 3104 N N . ALA A 1 411 ? 13.228 -12.271 6.178 1.00 97.88 411 ALA A N 1
ATOM 3105 C CA . ALA A 1 411 ? 14.334 -11.585 6.840 1.00 97.88 411 ALA A CA 1
ATOM 3106 C C . ALA A 1 411 ? 14.110 -10.068 6.886 1.00 97.88 411 ALA A C 1
ATOM 3108 O O . ALA A 1 411 ? 14.358 -9.449 7.921 1.00 97.88 411 ALA A O 1
ATOM 3109 N N . ASP A 1 412 ? 13.612 -9.491 5.792 1.00 98.56 412 ASP A N 1
ATOM 3110 C CA . ASP A 1 412 ? 13.296 -8.067 5.696 1.00 98.56 412 ASP A CA 1
ATOM 3111 C C . ASP A 1 412 ? 12.165 -7.689 6.672 1.00 98.56 412 ASP A C 1
ATOM 3113 O O . ASP A 1 412 ? 12.309 -6.729 7.432 1.00 98.56 412 ASP A O 1
ATOM 3117 N N . ALA A 1 413 ? 11.100 -8.498 6.756 1.00 98.69 413 ALA A N 1
ATOM 3118 C CA . ALA A 1 413 ? 10.019 -8.343 7.729 1.00 98.69 413 ALA A CA 1
ATOM 3119 C C . ALA A 1 413 ? 10.547 -8.429 9.162 1.00 98.69 413 ALA A C 1
ATOM 3121 O O . ALA A 1 413 ? 10.271 -7.551 9.971 1.00 98.69 413 ALA A O 1
ATOM 3122 N N . ALA A 1 414 ? 11.340 -9.455 9.489 1.00 98.38 414 ALA A N 1
ATOM 3123 C CA . ALA A 1 414 ? 11.900 -9.615 10.830 1.00 98.38 414 ALA A CA 1
ATOM 3124 C C . ALA A 1 414 ? 12.785 -8.422 11.232 1.00 98.38 414 ALA A C 1
ATOM 3126 O O . ALA A 1 414 ? 12.726 -7.967 12.375 1.00 98.38 414 ALA A O 1
ATOM 3127 N N . ASN A 1 415 ? 13.579 -7.894 10.295 1.00 98.69 415 ASN A N 1
ATOM 3128 C CA . ASN A 1 415 ? 14.417 -6.722 10.525 1.00 98.69 415 ASN A CA 1
ATOM 3129 C C . ASN A 1 415 ? 13.587 -5.448 10.746 1.00 98.69 415 ASN A C 1
ATOM 3131 O O . ASN A 1 415 ? 13.857 -4.708 11.693 1.00 98.69 415 ASN A O 1
ATOM 3135 N N . LEU A 1 416 ? 12.563 -5.214 9.920 1.00 98.81 416 LEU A N 1
ATOM 3136 C CA . LEU A 1 416 ? 11.675 -4.059 10.054 1.00 98.81 416 LEU A CA 1
ATOM 3137 C C . LEU A 1 416 ? 10.837 -4.136 11.341 1.00 98.81 416 LEU A C 1
ATOM 3139 O O . LEU A 1 416 ? 10.796 -3.168 12.092 1.00 98.81 416 LEU A O 1
ATOM 3143 N N . ILE A 1 417 ? 10.264 -5.299 11.672 1.00 98.88 417 ILE A N 1
ATOM 3144 C CA . ILE A 1 417 ? 9.519 -5.530 12.925 1.00 98.88 417 ILE A CA 1
ATOM 3145 C C . ILE A 1 417 ? 10.406 -5.264 14.149 1.00 98.88 417 ILE A C 1
ATOM 3147 O O . ILE A 1 417 ? 9.952 -4.662 15.124 1.00 98.88 417 ILE A O 1
ATOM 3151 N N . ALA A 1 418 ? 11.677 -5.681 14.109 1.00 98.69 418 ALA A N 1
ATOM 3152 C CA . ALA A 1 418 ? 12.632 -5.354 15.164 1.00 98.69 418 ALA A CA 1
ATOM 3153 C C . ALA A 1 418 ? 12.882 -3.837 15.257 1.00 98.69 418 ALA A C 1
ATOM 3155 O O . ALA A 1 418 ? 12.915 -3.305 16.362 1.00 98.69 418 ALA A O 1
ATOM 3156 N N . GLY A 1 419 ? 12.994 -3.136 14.123 1.00 98.62 419 GLY A N 1
ATOM 3157 C CA . GLY A 1 419 ? 13.065 -1.669 14.072 1.00 98.62 419 GLY A CA 1
ATOM 3158 C C . GLY A 1 419 ? 11.853 -0.990 14.700 1.00 98.62 419 GLY A C 1
ATOM 3159 O O . GLY A 1 419 ? 12.008 -0.146 15.581 1.00 98.62 419 GLY A O 1
ATOM 3160 N N . ILE A 1 420 ? 10.647 -1.431 14.335 1.00 98.81 420 ILE A N 1
ATOM 3161 C CA . ILE A 1 420 ? 9.394 -0.918 14.900 1.00 98.81 420 ILE A CA 1
ATOM 3162 C C . ILE A 1 420 ? 9.411 -1.096 16.418 1.00 98.81 420 ILE A C 1
ATOM 3164 O O . ILE A 1 420 ? 9.156 -0.145 17.159 1.00 98.81 420 ILE A O 1
ATOM 3168 N N . LYS A 1 421 ? 9.766 -2.289 16.903 1.00 98.56 421 LYS A N 1
ATOM 3169 C CA . LYS A 1 421 ? 9.823 -2.567 18.338 1.00 98.56 421 LYS A CA 1
ATOM 3170 C C . LYS A 1 421 ? 10.845 -1.695 19.069 1.00 98.56 421 LYS A C 1
ATOM 3172 O O . LYS A 1 421 ? 10.531 -1.168 20.132 1.00 98.56 421 LYS A O 1
ATOM 3177 N N . ASP A 1 422 ? 12.053 -1.574 18.531 1.00 98.31 422 ASP A N 1
ATOM 3178 C CA . ASP A 1 422 ? 13.148 -0.859 19.190 1.00 98.31 422 ASP A CA 1
ATOM 3179 C C . ASP A 1 422 ? 12.914 0.659 19.227 1.00 98.31 422 ASP A C 1
ATOM 3181 O O . ASP A 1 422 ? 13.289 1.313 20.203 1.00 98.31 422 ASP A O 1
ATOM 3185 N N . SER A 1 423 ? 12.302 1.205 18.173 1.00 98.31 423 SER A N 1
ATOM 3186 C CA . SER A 1 423 ? 12.310 2.649 17.902 1.00 98.31 423 SER A CA 1
ATOM 3187 C C . SER A 1 423 ? 10.935 3.305 18.001 1.00 98.31 423 SER A C 1
ATOM 3189 O O . SER A 1 423 ? 10.850 4.510 18.217 1.00 98.31 423 SER A O 1
ATOM 3191 N N . THR A 1 424 ? 9.848 2.535 17.901 1.00 98.56 424 THR A N 1
ATOM 3192 C CA . THR A 1 424 ? 8.482 3.089 17.832 1.00 98.56 424 THR A CA 1
ATOM 3193 C C . THR A 1 424 ? 7.475 2.403 18.756 1.00 98.56 424 THR A C 1
ATOM 3195 O O . THR A 1 424 ? 6.343 2.861 18.866 1.00 98.56 424 THR A O 1
ATOM 3198 N N . ILE A 1 425 ? 7.874 1.366 19.498 1.00 98.75 425 ILE A N 1
ATOM 3199 C CA . ILE A 1 425 ? 7.101 0.857 20.635 1.00 98.75 425 ILE A CA 1
ATOM 3200 C C . ILE A 1 425 ? 7.676 1.437 21.923 1.00 98.75 425 ILE A C 1
ATOM 3202 O O . ILE A 1 425 ? 8.871 1.354 22.201 1.00 98.75 425 ILE A O 1
ATOM 3206 N N . GLY A 1 426 ? 6.803 2.016 22.743 1.00 98.50 426 GLY A N 1
ATOM 3207 C CA . GLY A 1 426 ? 7.176 2.579 24.027 1.00 98.50 426 GLY A CA 1
ATOM 3208 C C . GLY A 1 426 ? 7.851 1.544 24.937 1.00 98.50 426 GLY A C 1
ATOM 3209 O O . GLY A 1 426 ? 7.224 0.537 25.271 1.00 98.50 426 GLY A O 1
ATOM 3210 N N . PRO A 1 427 ? 9.092 1.775 25.404 1.00 97.81 427 PRO A N 1
ATOM 3211 C CA . PRO A 1 427 ? 9.864 0.773 26.139 1.00 97.81 427 PRO A CA 1
ATOM 3212 C C . PRO A 1 427 ? 9.278 0.426 27.516 1.00 97.81 427 PRO A C 1
ATOM 3214 O O . PRO A 1 427 ? 9.581 -0.636 28.059 1.00 97.81 427 PRO A O 1
ATOM 3217 N N . ALA A 1 428 ? 8.466 1.313 28.102 1.00 97.75 428 ALA A N 1
ATOM 3218 C CA . ALA A 1 428 ? 7.727 1.053 29.336 1.00 97.75 428 ALA A CA 1
ATOM 3219 C C . ALA A 1 428 ? 6.226 0.860 29.085 1.00 97.75 428 ALA A C 1
ATOM 3221 O O . ALA A 1 428 ? 5.597 0.049 29.764 1.00 97.75 428 ALA A O 1
ATOM 3222 N N . SER A 1 429 ? 5.652 1.592 28.126 1.00 98.19 429 SER A N 1
ATOM 3223 C CA . SER A 1 429 ? 4.213 1.554 27.857 1.00 98.19 429 SER A CA 1
ATOM 3224 C C . SER A 1 429 ? 3.766 0.343 27.046 1.00 98.19 429 SER A C 1
ATOM 3226 O O . SER A 1 429 ? 2.611 -0.053 27.169 1.00 98.19 429 SER A O 1
ATOM 3228 N N . PHE A 1 430 ? 4.640 -0.238 26.217 1.00 98.56 430 PHE A N 1
ATOM 3229 C CA . PHE A 1 430 ? 4.263 -1.174 25.151 1.00 98.56 430 PHE A CA 1
ATOM 3230 C C . PHE A 1 430 ? 3.121 -0.631 24.270 1.00 98.56 430 PHE A C 1
ATOM 3232 O O . PHE A 1 430 ? 2.275 -1.388 23.807 1.00 98.56 430 PHE A O 1
ATOM 3239 N N . LEU A 1 431 ? 3.072 0.686 24.063 1.00 98.75 431 LEU A N 1
ATOM 3240 C CA . LEU A 1 431 ? 2.138 1.341 23.148 1.00 98.75 431 LEU A CA 1
ATOM 3241 C C . LEU A 1 431 ? 2.891 1.855 21.914 1.00 98.75 431 LEU A C 1
ATOM 3243 O O . LEU A 1 431 ? 4.052 2.254 22.051 1.00 98.75 431 LEU A O 1
ATOM 3247 N N . PRO A 1 432 ? 2.241 1.896 20.740 1.00 98.69 432 PRO A N 1
ATOM 3248 C CA . PRO A 1 432 ? 2.755 2.616 19.581 1.00 98.69 432 PRO A CA 1
ATOM 3249 C C . PRO A 1 432 ? 3.045 4.083 19.909 1.00 98.69 432 PRO A C 1
ATOM 3251 O O . PRO A 1 432 ? 2.204 4.790 20.465 1.00 98.69 432 PRO A O 1
ATOM 3254 N N . MET A 1 433 ? 4.246 4.537 19.574 1.00 98.69 433 MET A N 1
ATOM 3255 C CA . MET A 1 433 ? 4.601 5.952 19.500 1.00 98.69 433 MET A CA 1
ATOM 3256 C C . MET A 1 433 ? 4.308 6.467 18.090 1.00 98.69 433 MET A C 1
ATOM 3258 O O . MET A 1 433 ? 4.223 5.681 17.159 1.00 98.69 433 MET A O 1
ATOM 3262 N N . LEU A 1 434 ? 4.190 7.786 17.918 1.00 98.44 434 LEU A N 1
ATOM 3263 C CA . LEU A 1 434 ? 3.815 8.401 16.631 1.00 98.44 434 LEU A CA 1
ATOM 3264 C C . LEU A 1 434 ? 4.825 8.136 15.495 1.00 98.44 434 LEU A C 1
ATOM 3266 O O . LEU A 1 434 ? 4.473 8.174 14.320 1.00 98.44 434 LEU A O 1
ATOM 3270 N N . GLY A 1 435 ? 6.081 7.888 15.853 1.00 98.06 435 GLY A N 1
ATOM 3271 C CA . GLY A 1 435 ? 7.203 7.657 14.951 1.00 98.06 435 GLY A CA 1
ATOM 3272 C C . GLY A 1 435 ? 8.505 7.601 15.745 1.00 98.06 435 GLY A C 1
ATOM 3273 O O . GLY A 1 435 ? 8.508 7.836 16.960 1.00 98.06 435 GLY A O 1
ATOM 3274 N N . ASP A 1 436 ? 9.616 7.306 15.079 1.00 97.81 436 ASP A N 1
ATOM 3275 C CA . ASP A 1 436 ? 10.930 7.160 15.729 1.00 97.81 436 ASP A CA 1
ATOM 3276 C C . ASP A 1 436 ? 11.545 8.480 16.234 1.00 97.81 436 ASP A C 1
ATOM 3278 O O . ASP A 1 436 ? 12.469 8.487 17.049 1.00 97.81 436 ASP A O 1
ATOM 3282 N N . TRP A 1 437 ? 10.981 9.614 15.824 1.00 96.81 437 TRP A N 1
ATOM 3283 C CA . TRP A 1 437 ? 11.319 10.944 16.327 1.00 96.81 437 TRP A CA 1
ATOM 3284 C C . TRP A 1 437 ? 10.796 11.209 17.749 1.00 96.81 437 TRP A C 1
ATOM 3286 O O . TRP A 1 437 ? 11.207 12.179 18.400 1.00 96.81 437 TRP A O 1
ATOM 3296 N N . VAL A 1 438 ? 9.883 10.374 18.259 1.00 97.50 438 VAL A N 1
ATOM 3297 C CA . VAL A 1 438 ? 9.305 10.537 19.596 1.00 97.50 438 VAL A CA 1
ATOM 3298 C C . VAL A 1 438 ? 10.309 10.108 20.663 1.00 97.50 438 VAL A C 1
ATOM 3300 O O . VAL A 1 438 ? 10.652 8.938 20.800 1.00 97.50 438 VAL A O 1
ATOM 3303 N N . ASN A 1 439 ? 10.716 11.048 21.519 1.00 97.25 439 ASN A N 1
ATOM 3304 C CA . ASN A 1 439 ? 11.441 10.710 22.743 1.00 97.25 439 ASN A CA 1
ATOM 3305 C C . ASN A 1 439 ? 10.479 10.037 23.749 1.00 97.25 439 ASN A C 1
ATOM 3307 O O . ASN A 1 439 ? 9.552 10.703 24.219 1.00 97.25 439 ASN A O 1
ATOM 3311 N N . PRO A 1 440 ? 10.715 8.782 24.187 1.00 97.69 440 PRO A N 1
ATOM 3312 C CA . PRO A 1 440 ? 9.806 8.076 25.094 1.00 97.69 440 PRO A CA 1
ATOM 3313 C C . PRO A 1 440 ? 9.572 8.751 26.451 1.00 97.69 440 PRO A C 1
ATOM 3315 O O . PRO A 1 440 ? 8.563 8.487 27.103 1.00 97.69 440 PRO A O 1
ATOM 3318 N N . ALA A 1 441 ? 10.503 9.595 26.904 1.00 97.19 441 ALA A N 1
ATOM 3319 C CA . ALA A 1 441 ? 10.390 10.382 28.136 1.00 97.19 441 ALA A CA 1
ATOM 3320 C C . ALA A 1 441 ? 10.135 11.879 27.860 1.00 97.19 441 ALA A C 1
ATOM 3322 O O . ALA A 1 441 ? 10.309 12.716 28.747 1.00 97.19 441 ALA A O 1
ATOM 3323 N N . GLY A 1 442 ? 9.798 12.217 26.614 1.00 95.75 442 GLY A N 1
ATOM 3324 C CA . GLY A 1 442 ? 9.614 13.576 26.127 1.00 95.75 442 GLY A CA 1
ATOM 3325 C C . GLY A 1 442 ? 8.277 14.214 26.502 1.00 95.75 442 GLY A C 1
ATOM 3326 O O . GLY A 1 442 ? 7.448 13.666 27.228 1.00 95.75 442 GLY A O 1
ATOM 3327 N N . SER A 1 443 ? 8.090 15.429 25.996 1.00 93.44 443 SER A N 1
ATOM 3328 C CA . SER A 1 443 ? 6.853 16.202 26.084 1.00 93.44 443 SER A CA 1
ATOM 3329 C C . SER A 1 443 ? 6.810 17.180 24.899 1.00 93.44 443 SER A C 1
ATOM 3331 O O . SER A 1 443 ? 7.853 17.753 24.579 1.00 93.44 443 SER A O 1
ATOM 3333 N N . PRO A 1 444 ? 5.643 17.442 24.283 1.00 93.88 444 PRO A N 1
ATOM 3334 C CA . PRO A 1 444 ? 4.339 16.858 24.608 1.00 93.88 444 PRO A CA 1
ATOM 3335 C C . PRO A 1 444 ? 4.152 15.433 24.067 1.00 93.88 444 PRO A C 1
ATOM 3337 O O . PRO A 1 444 ? 3.309 14.718 24.590 1.00 93.88 444 PRO A O 1
ATOM 3340 N N . HIS A 1 445 ? 4.951 15.007 23.085 1.00 97.19 445 HIS A N 1
ATOM 3341 C CA . HIS A 1 445 ? 4.878 13.667 22.498 1.00 97.19 445 HIS A CA 1
ATOM 3342 C C . HIS A 1 445 ? 5.813 12.702 23.225 1.00 97.19 445 HIS A C 1
ATOM 3344 O O . HIS A 1 445 ? 7.000 12.995 23.399 1.00 97.19 445 HIS A O 1
ATOM 3350 N N . ASN A 1 446 ? 5.274 11.567 23.663 1.00 98.00 446 ASN A N 1
ATOM 3351 C CA . ASN A 1 446 ? 6.018 10.504 24.329 1.00 98.00 446 ASN A CA 1
ATOM 3352 C C . ASN A 1 446 ? 5.310 9.149 24.180 1.00 98.00 446 ASN A C 1
ATOM 3354 O O . ASN A 1 446 ? 4.312 9.012 23.476 1.00 98.00 446 ASN A O 1
ATOM 3358 N N . GLN A 1 447 ? 5.816 8.136 24.879 1.00 98.31 447 GLN A N 1
ATOM 3359 C CA . GLN A 1 447 ? 5.306 6.766 24.799 1.00 98.31 447 GLN A CA 1
ATOM 3360 C C . GLN A 1 447 ? 3.881 6.543 25.337 1.00 98.31 447 GLN A C 1
ATOM 3362 O O . GLN A 1 447 ? 3.372 5.424 25.266 1.00 98.31 447 GLN A O 1
ATOM 3367 N N . TYR A 1 448 ? 3.254 7.573 25.905 1.00 98.50 448 TYR A N 1
ATOM 3368 C CA . TYR A 1 448 ? 1.893 7.554 26.441 1.00 98.50 448 TYR A CA 1
ATOM 3369 C C . TYR A 1 448 ? 0.951 8.489 25.677 1.00 98.50 448 TYR A C 1
ATOM 3371 O O . TYR A 1 448 ? -0.154 8.765 26.149 1.00 98.50 448 TYR A O 1
ATOM 3379 N N . THR A 1 449 ? 1.376 8.973 24.506 1.00 98.38 449 THR A N 1
ATOM 3380 C CA . THR A 1 449 ? 0.558 9.817 23.631 1.00 98.38 449 THR A CA 1
ATOM 3381 C C . THR A 1 449 ? 0.360 9.194 22.242 1.00 98.38 449 THR A C 1
ATOM 3383 O O . THR A 1 449 ? 0.882 9.727 21.257 1.00 98.38 449 THR A O 1
ATOM 3386 N N . PRO A 1 450 ? -0.299 8.024 22.148 1.00 98.56 450 PRO A N 1
ATOM 3387 C CA . PRO A 1 450 ? -0.456 7.314 20.885 1.00 98.56 450 PRO A CA 1
ATOM 3388 C C . PRO A 1 450 ? -1.495 7.981 19.975 1.00 98.56 450 PRO A C 1
ATOM 3390 O O . PRO A 1 450 ? -2.376 8.719 20.429 1.00 98.56 450 PRO A O 1
ATOM 3393 N N . ARG A 1 451 ? -1.433 7.641 18.688 1.00 98.88 451 ARG A N 1
ATOM 3394 C CA . ARG A 1 451 ? -2.518 7.837 17.724 1.00 98.88 451 ARG A CA 1
ATOM 3395 C C . ARG A 1 451 ? -3.407 6.591 17.728 1.00 98.88 451 ARG A C 1
ATOM 3397 O O . ARG A 1 451 ? -2.895 5.475 17.735 1.00 98.88 451 ARG A O 1
ATOM 3404 N N . SER A 1 452 ? -4.726 6.754 17.773 1.00 98.81 452 SER A N 1
ATOM 3405 C CA . SER A 1 452 ? -5.657 5.616 17.910 1.00 98.81 452 SER A CA 1
ATOM 3406 C C . SER A 1 452 ? -5.637 4.673 16.706 1.00 98.81 452 SER A C 1
ATOM 3408 O O . SER A 1 452 ? -5.660 3.458 16.892 1.00 98.81 452 SER A O 1
ATOM 3410 N N . SER A 1 453 ? -5.476 5.216 15.496 1.00 98.81 453 SER A N 1
ATOM 3411 C CA . SER A 1 453 ? -5.410 4.438 14.251 1.00 98.81 453 SER A CA 1
ATOM 3412 C C . SER A 1 453 ? -4.187 3.536 14.136 1.00 98.81 453 SER A C 1
ATOM 3414 O O . SER A 1 453 ? -4.166 2.626 13.305 1.00 98.81 453 SER A O 1
ATOM 3416 N N . ASP A 1 454 ? -3.197 3.747 15.004 1.00 98.88 454 ASP A N 1
ATOM 3417 C CA . ASP A 1 454 ? -1.989 2.934 15.112 1.00 98.88 454 ASP A CA 1
ATOM 3418 C C . ASP A 1 454 ? -2.228 1.707 16.003 1.00 98.88 454 ASP A C 1
ATOM 3420 O O . ASP A 1 454 ? -1.385 0.815 16.098 1.00 98.88 454 ASP A O 1
ATOM 3424 N N . PHE A 1 455 ? -3.396 1.603 16.644 1.00 98.81 455 PHE A N 1
ATOM 3425 C CA . PHE A 1 455 ? -3.818 0.403 17.352 1.00 98.81 455 PHE A CA 1
ATOM 3426 C C . PHE A 1 455 ? -4.249 -0.667 16.348 1.00 98.81 455 PHE A C 1
ATOM 3428 O O . PHE A 1 455 ? -5.425 -0.841 16.034 1.00 98.81 455 PHE A O 1
ATOM 3435 N N . MET A 1 456 ? -3.255 -1.412 15.864 1.00 98.75 456 MET A N 1
ATOM 3436 C CA . MET A 1 456 ? -3.392 -2.461 14.855 1.00 98.75 456 MET A CA 1
ATOM 3437 C C . MET A 1 456 ? -3.201 -3.860 15.473 1.00 98.75 456 MET A C 1
ATOM 3439 O O . MET A 1 456 ? -2.242 -4.559 15.131 1.00 98.75 456 MET A O 1
ATOM 3443 N N . PRO A 1 457 ? -4.078 -4.322 16.390 1.00 98.69 457 PRO A N 1
ATOM 3444 C CA . PRO A 1 457 ? -3.855 -5.562 17.137 1.00 98.69 457 PRO A CA 1
ATOM 3445 C C . PRO A 1 457 ? -3.657 -6.786 16.231 1.00 98.69 457 PRO A C 1
ATOM 3447 O O . PRO A 1 457 ? -2.817 -7.632 16.534 1.00 98.69 457 PRO A O 1
ATOM 3450 N N . GLY A 1 458 ? -4.329 -6.842 15.076 1.00 98.12 458 GLY A N 1
ATOM 3451 C CA . GLY A 1 458 ? -4.132 -7.915 14.098 1.00 98.12 458 GLY A CA 1
ATOM 3452 C C . GLY A 1 458 ? -2.709 -7.970 13.527 1.00 98.12 458 GLY A C 1
ATOM 3453 O O . GLY A 1 458 ? -2.167 -9.060 13.345 1.00 98.12 458 GLY A O 1
ATOM 3454 N N . HIS A 1 459 ? -2.071 -6.815 13.303 1.00 98.75 459 HIS A N 1
ATOM 3455 C CA . HIS A 1 459 ? -0.674 -6.747 12.857 1.00 98.75 459 HIS A CA 1
ATOM 3456 C C . HIS A 1 459 ? 0.275 -7.181 13.972 1.00 98.75 459 HIS A C 1
ATOM 3458 O O . HIS A 1 459 ? 1.147 -8.015 13.747 1.00 98.75 459 HIS A O 1
ATOM 3464 N N . PHE A 1 460 ? 0.060 -6.705 15.200 1.00 98.75 460 PHE A N 1
ATOM 3465 C CA . PHE A 1 460 ? 0.903 -7.064 16.345 1.00 98.75 460 PHE A CA 1
ATOM 3466 C C . PHE A 1 460 ? 0.890 -8.569 16.616 1.00 98.75 460 PHE A C 1
ATOM 3468 O O . PHE A 1 460 ? 1.939 -9.163 16.855 1.00 98.75 460 PHE A O 1
ATOM 3475 N N . ARG A 1 461 ? -0.269 -9.225 16.491 1.00 98.25 461 ARG A N 1
ATOM 3476 C CA . ARG A 1 461 ? -0.354 -10.691 16.580 1.00 98.25 461 ARG A CA 1
ATOM 3477 C C . ARG A 1 461 ? 0.445 -11.382 15.478 1.00 98.25 461 ARG A C 1
ATOM 3479 O O . ARG A 1 461 ? 1.152 -12.348 15.764 1.00 98.25 461 ARG A O 1
ATOM 3486 N N . ALA A 1 462 ? 0.363 -10.889 14.242 1.00 98.12 462 ALA A N 1
ATOM 3487 C CA . ALA A 1 462 ? 1.157 -11.419 13.138 1.00 98.12 462 ALA A CA 1
ATOM 3488 C C . ALA A 1 462 ? 2.661 -11.250 13.404 1.00 98.12 462 ALA A C 1
ATOM 3490 O O . ALA A 1 462 ? 3.417 -12.200 13.220 1.00 98.12 462 ALA A O 1
ATOM 3491 N N . TYR A 1 463 ? 3.095 -10.111 13.949 1.00 98.56 463 TYR A N 1
ATOM 3492 C CA . TYR A 1 463 ? 4.493 -9.894 14.334 1.00 98.56 463 TYR A CA 1
ATOM 3493 C C . TYR A 1 463 ? 4.943 -10.854 15.426 1.00 98.56 463 TYR A C 1
ATOM 3495 O O . TYR A 1 463 ? 5.993 -11.484 15.288 1.00 98.56 463 TYR A O 1
ATOM 3503 N N . GLY A 1 464 ? 4.138 -11.023 16.478 1.00 97.69 464 GLY A N 1
ATOM 3504 C CA . GLY A 1 464 ? 4.411 -11.976 17.552 1.00 97.69 464 GLY A CA 1
ATOM 3505 C C . GLY A 1 464 ? 4.569 -13.403 17.033 1.00 97.69 464 GLY A C 1
ATOM 3506 O O . GLY A 1 464 ? 5.530 -14.084 17.389 1.00 97.69 464 GLY A O 1
ATOM 3507 N N . ARG A 1 465 ? 3.690 -13.843 16.124 1.00 96.31 465 ARG A N 1
ATOM 3508 C CA . ARG A 1 465 ? 3.774 -15.177 15.505 1.00 96.31 465 ARG A CA 1
ATOM 3509 C C . ARG A 1 465 ? 4.972 -15.324 14.568 1.00 96.31 465 ARG A C 1
ATOM 3511 O O . ARG A 1 465 ? 5.672 -16.328 14.661 1.00 96.31 465 ARG A O 1
ATOM 3518 N N . ALA A 1 466 ? 5.231 -14.338 13.710 1.00 96.06 466 ALA A N 1
ATOM 3519 C CA . ALA A 1 466 ? 6.323 -14.380 12.737 1.00 96.06 466 ALA A CA 1
ATOM 3520 C C . ALA A 1 466 ? 7.710 -14.348 13.399 1.00 96.06 466 ALA A C 1
ATOM 3522 O O . ALA A 1 466 ? 8.642 -14.999 12.935 1.00 96.06 466 ALA A O 1
ATOM 3523 N N . THR A 1 467 ? 7.850 -13.607 14.501 1.00 96.31 467 THR A N 1
ATOM 3524 C CA . THR A 1 467 ? 9.136 -13.431 15.199 1.00 96.31 467 THR A CA 1
ATOM 3525 C C . THR A 1 467 ? 9.318 -14.357 16.404 1.00 96.31 467 THR A C 1
ATOM 3527 O O . THR A 1 467 ? 10.439 -14.529 16.882 1.00 96.31 467 THR A O 1
ATOM 3530 N N . GLY A 1 468 ? 8.235 -14.948 16.921 1.00 95.62 468 GLY A N 1
ATOM 3531 C CA . GLY A 1 468 ? 8.225 -15.667 18.198 1.00 95.62 468 GLY A CA 1
ATOM 3532 C C . GLY A 1 468 ? 8.343 -14.753 19.425 1.00 95.62 468 GLY A C 1
ATOM 3533 O O . GLY A 1 468 ? 8.558 -15.239 20.538 1.00 95.62 468 GLY A O 1
ATOM 3534 N N . ASP A 1 469 ? 8.233 -13.437 19.241 1.00 96.56 469 ASP A N 1
ATOM 3535 C CA . ASP A 1 469 ? 8.375 -12.443 20.297 1.00 96.56 469 ASP A CA 1
ATOM 3536 C C . ASP A 1 469 ? 7.034 -12.170 20.994 1.00 96.56 469 ASP A C 1
ATOM 3538 O O . ASP A 1 469 ? 6.185 -11.419 20.515 1.00 96.56 469 ASP A O 1
ATOM 3542 N N . THR A 1 470 ? 6.857 -12.747 22.181 1.00 95.81 470 THR A N 1
ATOM 3543 C CA . THR A 1 470 ? 5.617 -12.629 22.966 1.00 95.81 470 THR A CA 1
ATOM 3544 C C . THR A 1 470 ? 5.380 -11.228 23.534 1.00 95.81 470 THR A C 1
ATOM 3546 O O . THR A 1 470 ? 4.338 -10.980 24.132 1.00 95.81 470 THR A O 1
ATOM 3549 N N . SER A 1 471 ? 6.323 -10.287 23.403 1.00 97.38 471 SER A N 1
ATOM 3550 C CA . SER A 1 471 ? 6.074 -8.906 23.844 1.00 97.38 471 SER A CA 1
ATOM 3551 C C . SER A 1 471 ? 4.997 -8.211 23.007 1.00 97.38 471 SER A C 1
ATOM 3553 O O . SER A 1 471 ? 4.329 -7.312 23.513 1.00 97.38 471 SER A O 1
ATOM 3555 N N . TRP A 1 472 ? 4.747 -8.673 21.780 1.00 98.56 472 TRP A N 1
ATOM 3556 C CA . TRP A 1 472 ? 3.633 -8.195 20.967 1.00 98.56 472 TRP A CA 1
ATOM 3557 C C . TRP A 1 472 ? 2.259 -8.525 21.571 1.00 98.56 472 TRP A C 1
ATOM 3559 O O . TRP A 1 472 ? 1.334 -7.730 21.422 1.00 98.56 472 TRP A O 1
ATOM 3569 N N . ASP A 1 473 ? 2.127 -9.607 22.348 1.00 98.19 473 ASP A N 1
ATOM 3570 C CA . ASP A 1 473 ? 0.893 -9.892 23.099 1.00 98.19 473 ASP A CA 1
ATOM 3571 C C . ASP A 1 473 ? 0.640 -8.831 24.186 1.00 98.19 473 ASP A C 1
ATOM 3573 O O . ASP A 1 473 ? -0.504 -8.457 24.466 1.00 98.19 473 ASP A O 1
ATOM 3577 N N . GLN A 1 474 ? 1.716 -8.304 24.784 1.00 98.50 474 GLN A N 1
ATOM 3578 C CA . GLN A 1 474 ? 1.630 -7.195 25.735 1.00 98.50 474 GLN A CA 1
ATOM 3579 C C . GLN A 1 474 ? 1.224 -5.897 25.032 1.00 98.50 474 GLN A C 1
ATOM 3581 O O . GLN A 1 474 ? 0.409 -5.156 25.581 1.00 98.50 474 GLN A O 1
ATOM 3586 N N . VAL A 1 475 ? 1.740 -5.645 23.822 1.00 98.81 475 VAL A N 1
ATOM 3587 C CA . VAL A 1 475 ? 1.323 -4.497 23.001 1.00 98.81 475 VAL A CA 1
ATOM 3588 C C . VAL A 1 475 ? -0.178 -4.569 22.725 1.00 98.81 475 VAL A C 1
ATOM 3590 O O . VAL A 1 475 ? -0.891 -3.620 23.040 1.00 98.81 475 VAL A O 1
ATOM 3593 N N . VAL A 1 476 ? -0.684 -5.714 22.245 1.00 98.88 476 VAL A N 1
ATOM 3594 C CA . VAL A 1 476 ? -2.126 -5.950 22.026 1.00 98.88 476 VAL A CA 1
ATOM 3595 C C . VAL A 1 476 ? -2.936 -5.676 23.294 1.00 98.88 476 VAL A C 1
ATOM 3597 O O . VAL A 1 476 ? -3.917 -4.935 23.258 1.00 98.88 476 VAL A O 1
ATOM 3600 N N . THR A 1 477 ? -2.506 -6.239 24.424 1.00 98.69 477 THR A N 1
ATOM 3601 C CA . THR A 1 477 ? -3.195 -6.069 25.710 1.00 98.69 477 THR A CA 1
ATOM 3602 C C . THR A 1 477 ? -3.281 -4.594 26.110 1.00 98.69 477 THR A C 1
ATOM 3604 O O . THR A 1 477 ? -4.334 -4.126 26.547 1.00 98.69 477 THR A O 1
ATOM 3607 N N . ASN A 1 478 ? -2.190 -3.844 25.947 1.00 98.69 478 ASN A N 1
ATOM 3608 C CA . ASN A 1 478 ? -2.124 -2.451 26.375 1.00 98.69 478 ASN A CA 1
ATOM 3609 C C . ASN A 1 478 ? -2.923 -1.528 25.454 1.00 98.69 478 ASN A C 1
ATOM 3611 O O . ASN A 1 478 ? -3.650 -0.673 25.960 1.00 98.69 478 ASN A O 1
ATOM 3615 N N . VAL A 1 479 ? -2.868 -1.721 24.131 1.00 98.75 479 VAL A N 1
ATOM 3616 C CA . VAL A 1 479 ? -3.696 -0.924 23.210 1.00 98.75 479 VAL A CA 1
ATOM 3617 C C . VAL A 1 479 ? -5.184 -1.183 23.446 1.00 98.75 479 VAL A C 1
ATOM 3619 O O . VAL A 1 479 ? -5.957 -0.233 23.556 1.00 98.75 479 VAL A O 1
ATOM 3622 N N . GLN A 1 480 ? -5.591 -2.443 23.648 1.00 98.81 480 GLN A N 1
ATOM 3623 C CA . GLN A 1 480 ? -6.982 -2.785 23.956 1.00 98.81 480 GLN A CA 1
ATOM 3624 C C . GLN A 1 480 ? -7.447 -2.167 25.284 1.00 98.81 480 GLN A C 1
ATOM 3626 O O . GLN A 1 480 ? -8.564 -1.660 25.354 1.00 98.81 480 GLN A O 1
ATOM 3631 N N . ALA A 1 481 ? -6.590 -2.127 26.310 1.00 98.69 481 ALA A N 1
ATOM 3632 C CA . ALA A 1 481 ? -6.910 -1.475 27.580 1.00 98.69 481 ALA A CA 1
ATOM 3633 C C . ALA A 1 481 ? -7.099 0.048 27.440 1.00 98.69 481 ALA A C 1
ATOM 3635 O O . ALA A 1 481 ? -7.987 0.629 28.072 1.00 98.69 481 ALA A O 1
ATOM 3636 N N . VAL A 1 482 ? -6.294 0.706 26.597 1.00 98.88 482 VAL A N 1
ATOM 3637 C CA . VAL A 1 482 ? -6.456 2.136 26.293 1.00 98.88 482 VAL A CA 1
ATOM 3638 C C . VAL A 1 482 ? -7.774 2.382 25.554 1.00 98.88 482 VAL A C 1
ATOM 3640 O O . VAL A 1 482 ? -8.525 3.280 25.944 1.00 98.88 482 VAL A O 1
ATOM 3643 N N . ILE A 1 483 ? -8.095 1.560 24.550 1.00 98.88 483 ILE A N 1
ATOM 3644 C CA . ILE A 1 483 ? -9.367 1.621 23.812 1.00 98.88 483 ILE A CA 1
ATOM 3645 C C . ILE A 1 483 ? -10.550 1.475 24.772 1.00 98.88 483 ILE A C 1
ATOM 3647 O O . ILE A 1 483 ? -11.440 2.326 24.770 1.00 98.88 483 ILE A O 1
ATOM 3651 N N . ASP A 1 484 ? -10.542 0.458 25.638 1.00 98.69 484 ASP A N 1
ATOM 3652 C CA . ASP A 1 484 ? -11.604 0.230 26.624 1.00 98.69 484 ASP A CA 1
ATOM 3653 C C . ASP A 1 484 ? -11.793 1.439 27.547 1.00 98.69 484 ASP A C 1
ATOM 3655 O O . ASP A 1 484 ? -12.925 1.846 27.823 1.00 98.69 484 ASP A O 1
ATOM 3659 N N . SER A 1 485 ? -10.697 2.057 27.997 1.00 98.69 485 SER A N 1
ATOM 3660 C CA . SER A 1 485 ? -10.751 3.255 28.838 1.00 98.69 485 SER A CA 1
ATOM 3661 C C . SER A 1 485 ? -11.379 4.449 28.112 1.00 98.69 485 SER A C 1
ATOM 3663 O O . SER A 1 485 ? -12.273 5.098 28.664 1.00 98.69 485 SER A O 1
ATOM 3665 N N . ILE A 1 486 ? -10.975 4.725 26.865 1.00 98.88 486 ILE A N 1
ATOM 3666 C CA . ILE A 1 486 ? -11.570 5.798 26.054 1.00 98.88 486 ILE A CA 1
ATOM 3667 C C . ILE A 1 486 ? -13.055 5.514 25.802 1.00 98.88 486 ILE A C 1
ATOM 3669 O O . ILE A 1 486 ? -13.903 6.371 26.072 1.00 98.88 486 ILE A O 1
ATOM 3673 N N . GLN A 1 487 ? -13.391 4.295 25.371 1.00 98.81 487 GLN A N 1
ATOM 3674 C CA . GLN A 1 487 ? -14.768 3.886 25.108 1.00 98.81 487 GLN A CA 1
ATOM 3675 C C . GLN A 1 487 ? -15.651 3.908 26.352 1.00 98.81 487 GLN A C 1
ATOM 3677 O O . GLN A 1 487 ? -16.860 4.104 26.223 1.00 98.81 487 GLN A O 1
ATOM 3682 N N . ALA A 1 488 ? -15.105 3.680 27.545 1.00 98.44 488 ALA A N 1
ATOM 3683 C CA . ALA A 1 488 ? -15.860 3.733 28.791 1.00 98.44 488 ALA A CA 1
ATOM 3684 C C . ALA A 1 488 ? -16.066 5.170 29.284 1.00 98.44 488 ALA A C 1
ATOM 3686 O O . ALA A 1 488 ? -17.164 5.513 29.727 1.00 98.44 488 ALA A O 1
ATOM 3687 N N . ASN A 1 489 ? -15.028 6.005 29.208 1.00 98.38 489 ASN A N 1
ATOM 3688 C CA . ASN A 1 489 ? -15.000 7.296 29.896 1.00 98.38 489 ASN A CA 1
ATOM 3689 C C . ASN A 1 489 ? -15.350 8.487 28.994 1.00 98.38 489 ASN A C 1
ATOM 3691 O O . ASN A 1 489 ? -15.916 9.463 29.485 1.00 98.38 489 ASN A O 1
ATOM 3695 N N . HIS A 1 490 ? -15.063 8.406 27.692 1.00 98.62 490 HIS A N 1
ATOM 3696 C CA . HIS A 1 490 ? -15.165 9.539 26.757 1.00 98.62 490 HIS A CA 1
ATOM 3697 C C . HIS A 1 490 ? -16.142 9.302 25.606 1.00 98.62 490 HIS A C 1
ATOM 3699 O O . HIS A 1 490 ? -16.770 10.246 25.129 1.00 98.62 490 HIS A O 1
ATOM 3705 N N . SER A 1 491 ? -16.342 8.045 25.211 1.00 98.75 491 SER A N 1
ATOM 3706 C CA . SER A 1 491 ? -17.305 7.640 24.179 1.00 98.75 491 SER A CA 1
ATOM 3707 C C . SER A 1 491 ? -18.229 6.487 24.623 1.00 98.75 491 SER A C 1
ATOM 3709 O O . SER A 1 491 ? -18.450 5.533 23.869 1.00 98.75 491 SER A O 1
ATOM 3711 N N . PRO A 1 492 ? -18.865 6.551 25.816 1.00 98.50 492 PRO A N 1
ATOM 3712 C CA . PRO A 1 492 ? -19.692 5.457 26.343 1.00 98.50 492 PRO A CA 1
ATOM 3713 C C . PRO A 1 492 ? -20.859 5.066 25.437 1.00 98.50 492 PRO A C 1
ATOM 3715 O O . PRO A 1 492 ? -21.260 3.903 25.445 1.00 98.50 492 PRO A O 1
ATOM 3718 N N . VAL A 1 493 ? -21.377 6.015 24.655 1.00 97.75 493 VAL A N 1
ATOM 3719 C CA . VAL A 1 493 ? -22.488 5.801 23.718 1.00 97.75 493 VAL A CA 1
ATOM 3720 C C . VAL A 1 493 ? -21.997 5.370 22.341 1.00 97.75 493 VAL A C 1
ATOM 3722 O O . VAL A 1 493 ? -22.626 4.522 21.719 1.00 97.75 493 VAL A O 1
ATOM 3725 N N . THR A 1 494 ? -20.902 5.960 21.861 1.00 98.88 494 THR A N 1
ATOM 3726 C CA . THR A 1 494 ? -20.501 5.850 20.454 1.00 98.88 494 THR A CA 1
ATOM 3727 C C . THR A 1 494 ? -19.429 4.798 20.209 1.00 98.88 494 THR A C 1
ATOM 3729 O O . THR A 1 494 ? -19.366 4.239 19.125 1.00 98.88 494 THR A O 1
ATOM 3732 N N . GLY A 1 495 ? -18.580 4.527 21.203 1.00 98.75 495 GLY A N 1
ATOM 3733 C CA . GLY A 1 495 ? -17.380 3.709 21.042 1.00 98.75 495 GLY A CA 1
ATOM 3734 C C . GLY A 1 495 ? -16.273 4.359 20.203 1.00 98.75 495 GLY A C 1
ATOM 3735 O O . GLY A 1 495 ? -15.237 3.734 20.010 1.00 98.75 495 GLY A O 1
ATOM 3736 N N . LEU A 1 496 ? -16.457 5.584 19.706 1.00 98.94 496 LEU A N 1
ATOM 3737 C CA . LEU A 1 496 ? -15.458 6.261 18.878 1.00 98.94 496 LEU A CA 1
ATOM 3738 C C . LEU A 1 496 ? -14.173 6.546 19.657 1.00 98.94 496 LEU A C 1
ATOM 3740 O O . LEU A 1 496 ? -14.223 6.809 20.862 1.00 98.94 496 LEU A O 1
ATOM 3744 N N . LEU A 1 497 ? -13.041 6.563 18.965 1.00 98.94 497 LEU A N 1
ATOM 3745 C CA . LEU A 1 497 ? -11.762 6.994 19.523 1.00 98.94 497 LEU A CA 1
ATOM 3746 C C . LEU A 1 497 ? -11.359 8.348 18.917 1.00 98.94 497 LEU A C 1
ATOM 3748 O O . LEU A 1 497 ? -11.831 8.700 17.834 1.00 98.94 497 LEU A O 1
ATOM 3752 N N . PRO A 1 498 ? -10.569 9.158 19.639 1.00 98.88 498 PRO A N 1
ATOM 3753 C CA . PRO A 1 498 ? -10.013 10.396 19.104 1.00 98.88 498 PRO A CA 1
ATOM 3754 C C . PRO A 1 498 ? -8.813 10.106 18.203 1.00 98.88 498 PRO A C 1
ATOM 3756 O O . PRO A 1 498 ? -8.163 9.087 18.408 1.00 98.88 498 PRO A O 1
ATOM 3759 N N . ASP A 1 499 ? -8.470 11.011 17.285 1.00 98.81 499 ASP A N 1
ATOM 3760 C CA . ASP A 1 499 ? -7.249 10.919 16.471 1.00 98.81 499 ASP A CA 1
ATOM 3761 C C . ASP A 1 499 ? -6.017 10.662 17.356 1.00 98.81 499 ASP A C 1
ATOM 3763 O O . ASP A 1 499 ? -5.301 9.682 17.156 1.00 98.81 499 ASP A O 1
ATOM 3767 N N . PHE A 1 500 ? -5.834 11.464 18.409 1.00 98.94 500 PHE A N 1
ATOM 3768 C CA . PHE A 1 500 ? -4.734 11.318 19.359 1.00 98.94 500 PHE A CA 1
ATOM 3769 C C . PHE A 1 500 ? -5.223 11.172 20.799 1.00 98.94 500 PHE A C 1
ATOM 3771 O O . PHE A 1 500 ? -6.224 11.758 21.226 1.00 98.94 500 PHE A O 1
ATOM 3778 N N . ILE A 1 501 ? -4.468 10.399 21.573 1.00 98.88 501 ILE A N 1
ATOM 3779 C CA . ILE A 1 501 ? -4.705 10.140 22.992 1.00 98.88 501 ILE A CA 1
ATOM 3780 C C . ILE A 1 501 ? -3.533 10.714 23.788 1.00 98.88 501 ILE A C 1
ATOM 3782 O O . ILE A 1 501 ? -2.395 10.691 23.329 1.00 98.88 501 ILE A O 1
ATOM 3786 N N . VAL A 1 502 ? -3.798 11.218 24.991 1.00 98.50 502 VAL A N 1
ATOM 3787 C CA . VAL A 1 502 ? -2.777 11.606 25.976 1.00 98.50 502 VAL A CA 1
ATOM 3788 C C . VAL A 1 502 ? -3.008 10.885 27.302 1.00 98.50 502 VAL A C 1
ATOM 3790 O O . VAL A 1 502 ? -4.097 10.361 27.549 1.00 98.50 502 VAL A O 1
ATOM 3793 N N . ASP A 1 503 ? -1.981 10.859 28.154 1.00 97.19 503 ASP A N 1
ATOM 3794 C CA . ASP A 1 503 ? -2.018 10.253 29.493 1.00 97.19 503 ASP A CA 1
ATOM 3795 C C . ASP A 1 503 ? -2.421 8.763 29.482 1.00 97.19 503 ASP A C 1
ATOM 3797 O O . ASP A 1 503 ? -3.157 8.284 30.353 1.00 97.19 503 ASP A O 1
ATOM 3801 N N . ALA A 1 504 ? -1.951 8.016 28.473 1.00 96.88 504 ALA A N 1
ATOM 3802 C CA . ALA A 1 504 ? -2.344 6.625 28.251 1.00 96.88 504 ALA A CA 1
ATOM 3803 C C . ALA A 1 504 ? -1.919 5.652 29.375 1.00 96.88 504 ALA A C 1
ATOM 3805 O O . ALA A 1 504 ? -2.483 4.565 29.486 1.00 96.88 504 ALA A O 1
ATOM 3806 N N . ASP A 1 505 ? -0.957 6.028 30.222 1.00 90.69 505 ASP A N 1
ATOM 3807 C CA . ASP A 1 505 ? -0.512 5.266 31.400 1.00 90.69 505 ASP A CA 1
ATOM 3808 C C . ASP A 1 505 ? -1.385 5.437 32.641 1.00 90.69 505 ASP A C 1
ATOM 3810 O O . ASP A 1 505 ? -1.312 4.627 33.568 1.00 90.69 505 ASP A O 1
ATOM 3814 N N . THR A 1 506 ? -2.178 6.505 32.695 1.00 90.81 506 THR A N 1
ATOM 3815 C CA . THR A 1 506 ? -2.957 6.860 33.879 1.00 90.81 506 THR A CA 1
ATOM 3816 C C . THR A 1 506 ? -4.443 6.853 33.564 1.00 90.81 506 THR A C 1
ATOM 3818 O O . THR A 1 506 ? -5.123 5.854 33.782 1.00 90.81 506 THR A O 1
ATOM 3821 N N . THR A 1 507 ? -4.973 7.969 33.074 1.00 94.19 507 THR A N 1
ATOM 3822 C CA . THR A 1 507 ? -6.378 8.103 32.692 1.00 94.19 507 THR A CA 1
ATOM 3823 C C . THR A 1 507 ? -6.421 8.569 31.244 1.00 94.19 507 THR A C 1
ATOM 3825 O O . THR A 1 507 ? -6.511 9.777 31.044 1.00 94.19 507 THR A O 1
ATOM 3828 N N . PRO A 1 508 ? -6.388 7.657 30.253 1.00 98.44 508 PRO A N 1
ATOM 3829 C CA . PRO A 1 508 ? -6.404 8.018 28.839 1.00 98.44 508 PRO A CA 1
ATOM 3830 C C . PRO A 1 508 ? -7.431 9.115 28.521 1.00 98.44 508 PRO A C 1
ATOM 3832 O O . PRO A 1 508 ? -8.606 9.002 28.890 1.00 98.44 508 PRO A O 1
ATOM 3835 N N . GLN A 1 509 ? -6.983 10.188 27.870 1.00 98.56 509 GLN A N 1
ATOM 3836 C CA . GLN A 1 509 ? -7.809 11.329 27.466 1.00 98.56 509 GLN A CA 1
ATOM 3837 C C . GLN A 1 509 ? -7.706 11.568 25.958 1.00 98.56 509 GLN A C 1
ATOM 3839 O O . GLN A 1 509 ? -6.648 11.328 25.378 1.00 98.56 509 GLN A O 1
ATOM 3844 N N . PRO A 1 510 ? -8.748 12.126 25.324 1.00 98.75 510 PRO A N 1
ATOM 3845 C CA . PRO A 1 510 ? -8.606 12.743 24.012 1.00 98.75 510 PRO A CA 1
ATOM 3846 C C . PRO A 1 510 ? -7.587 13.883 24.061 1.00 98.75 510 PRO A C 1
ATOM 3848 O O . PRO A 1 510 ? -7.606 14.691 24.995 1.00 98.75 510 PRO A O 1
ATOM 3851 N N . ALA A 1 511 ? -6.710 13.956 23.063 1.00 98.62 511 ALA A N 1
ATOM 3852 C CA . ALA A 1 511 ? -5.713 15.012 22.981 1.00 98.62 511 ALA A CA 1
ATOM 3853 C C . ALA A 1 511 ? -6.361 16.409 22.868 1.00 98.62 511 ALA A C 1
ATOM 3855 O O . ALA A 1 511 ? -7.454 16.559 22.312 1.00 98.62 511 ALA A O 1
ATOM 3856 N N . PRO A 1 512 ? -5.714 17.464 23.393 1.00 97.94 512 PRO A N 1
ATOM 3857 C CA . PRO A 1 512 ? -6.195 18.826 23.200 1.00 97.94 512 PRO A CA 1
ATOM 3858 C C . PRO A 1 512 ? -6.078 19.260 21.723 1.00 97.94 512 PRO A C 1
ATOM 3860 O O . PRO A 1 512 ? -5.203 18.770 21.014 1.00 97.94 512 PRO A O 1
ATOM 3863 N N . PRO A 1 513 ? -6.894 20.226 21.259 1.00 97.94 513 PRO A N 1
ATOM 3864 C CA . PRO A 1 513 ? -6.746 20.821 19.930 1.00 97.94 513 PRO A CA 1
ATOM 3865 C C . PRO A 1 513 ? -5.334 21.373 19.681 1.00 97.94 513 PRO A C 1
ATOM 3867 O O . PRO A 1 513 ? -4.809 22.118 20.513 1.00 97.94 513 PRO A O 1
ATOM 3870 N N . GLY A 1 514 ? -4.757 21.068 18.518 1.00 96.88 514 GLY A N 1
ATOM 3871 C CA . GLY A 1 514 ? -3.406 21.474 18.130 1.00 96.88 514 GLY A CA 1
ATOM 3872 C C . GLY A 1 514 ? -2.310 20.714 18.874 1.00 96.88 514 GLY A C 1
ATOM 3873 O O . GLY A 1 514 ? -1.221 21.257 19.061 1.00 96.88 514 GLY A O 1
ATOM 3874 N N . PHE A 1 515 ? -2.609 19.500 19.339 1.00 97.62 515 PHE A N 1
ATOM 3875 C CA . PHE A 1 515 ? -1.621 18.589 19.896 1.00 97.62 515 PHE A CA 1
ATOM 3876 C C . PHE A 1 515 ? -0.572 18.225 18.846 1.00 97.62 515 PHE A C 1
ATOM 3878 O O . PHE A 1 515 ? 0.614 18.324 19.148 1.00 97.62 515 PHE A O 1
ATOM 3885 N N . LEU A 1 516 ? -0.998 17.865 17.630 1.00 95.94 516 LEU A N 1
ATOM 3886 C CA . LEU A 1 516 ? -0.105 17.568 16.511 1.00 95.94 516 LEU A CA 1
ATOM 3887 C C . LEU A 1 516 ? -0.600 18.161 15.187 1.00 95.94 516 LEU A C 1
ATOM 3889 O O . LEU A 1 516 ? 0.158 18.870 14.528 1.00 95.94 516 LEU A O 1
ATOM 3893 N N . GLU A 1 517 ? -1.850 17.903 14.800 1.00 94.25 517 GLU A N 1
ATOM 3894 C CA . GLU A 1 517 ? -2.304 18.148 13.424 1.00 94.25 517 GLU A CA 1
ATOM 3895 C C . GLU A 1 517 ? -3.302 19.302 13.317 1.00 94.25 517 GLU A C 1
ATOM 3897 O O . GLU A 1 517 ? -3.229 20.108 12.385 1.00 94.25 517 GLU A O 1
ATOM 3902 N N . GLY A 1 518 ? -4.219 19.455 14.274 1.00 96.00 518 GLY A N 1
ATOM 3903 C CA . GLY A 1 518 ? -5.193 20.532 14.192 1.00 96.00 518 GLY A CA 1
ATOM 3904 C C . GLY A 1 518 ? -6.268 20.553 15.268 1.00 96.00 518 GLY A C 1
ATOM 3905 O O . GLY A 1 518 ? -6.154 20.008 16.361 1.00 96.00 518 GLY A O 1
ATOM 3906 N N . ALA A 1 519 ? -7.354 21.265 14.969 1.00 97.19 519 ALA A N 1
ATOM 3907 C CA . ALA A 1 519 ? -8.409 21.525 15.947 1.00 97.19 519 ALA A CA 1
ATOM 3908 C C . ALA A 1 519 ? -9.166 20.259 16.396 1.00 97.19 519 ALA A C 1
ATOM 3910 O O . ALA A 1 519 ? -9.798 20.276 17.451 1.00 97.19 519 ALA A O 1
ATOM 3911 N N . ASN A 1 520 ? -9.090 19.185 15.605 1.00 97.94 520 ASN A N 1
ATOM 3912 C CA . ASN A 1 520 ? -9.868 17.962 15.779 1.00 97.94 520 ASN A CA 1
ATOM 3913 C C . ASN A 1 520 ? -9.060 16.795 16.375 1.00 97.94 520 ASN A C 1
ATOM 3915 O O . ASN A 1 520 ? -9.578 15.686 16.418 1.00 97.94 520 ASN A O 1
ATOM 3919 N N . ASP A 1 521 ? -7.845 17.033 16.881 1.00 98.50 521 ASP A N 1
ATOM 3920 C CA . ASP A 1 521 ? -6.954 15.990 17.424 1.00 98.50 521 ASP A CA 1
ATOM 3921 C C . ASP A 1 521 ? -7.604 15.129 18.529 1.00 98.50 521 ASP A C 1
ATOM 3923 O O . ASP A 1 521 ? -7.305 13.948 18.674 1.00 98.50 521 ASP A O 1
ATOM 3927 N N . GLY A 1 522 ? -8.523 15.709 19.307 1.00 98.62 522 GLY A N 1
ATOM 3928 C CA . GLY A 1 522 ? -9.288 15.023 20.357 1.00 98.62 522 GLY A CA 1
ATOM 3929 C C . GLY A 1 522 ? -10.633 14.445 19.903 1.00 98.62 522 GLY A C 1
ATOM 3930 O O . GLY A 1 522 ? -11.512 14.191 20.734 1.00 98.62 522 GLY A O 1
ATOM 3931 N N . HIS A 1 523 ? -10.865 14.316 18.600 1.00 98.75 523 HIS A N 1
ATOM 3932 C CA . HIS A 1 523 ? -12.132 13.877 18.016 1.00 98.75 523 HIS A CA 1
ATOM 3933 C C . HIS A 1 523 ? -11.919 12.735 17.028 1.00 98.75 523 HIS A C 1
ATOM 3935 O O . HIS A 1 523 ? -10.797 12.471 16.618 1.00 98.75 523 HIS A O 1
ATOM 3941 N N . TYR A 1 524 ? -13.000 12.048 16.664 1.00 98.88 524 TYR A N 1
ATOM 3942 C CA . TYR A 1 524 ? -12.958 11.024 15.630 1.00 98.88 524 TYR A CA 1
ATOM 3943 C C . TYR A 1 524 ? -12.876 11.720 14.270 1.00 98.88 524 TYR A C 1
ATOM 3945 O O . TYR A 1 524 ? -13.880 12.258 13.795 1.00 98.88 524 TYR A O 1
ATOM 3953 N N . ASN A 1 525 ? -11.680 11.789 13.692 1.00 98.50 525 ASN A N 1
ATOM 3954 C CA . ASN A 1 525 ? -11.400 12.537 12.474 1.00 98.50 525 ASN A CA 1
ATOM 3955 C C . ASN A 1 525 ? -10.514 11.693 11.528 1.00 98.50 525 ASN A C 1
ATOM 3957 O O . ASN A 1 525 ? -10.616 10.467 11.529 1.00 98.50 525 ASN A O 1
ATOM 3961 N N . TYR A 1 526 ? -9.733 12.310 10.638 1.00 98.31 526 TYR A N 1
ATOM 3962 C CA . TYR A 1 526 ? -9.087 11.615 9.520 1.00 98.31 526 TYR A CA 1
ATOM 3963 C C . TYR A 1 526 ? -7.994 10.616 9.928 1.00 98.31 526 TYR A C 1
ATOM 3965 O O . TYR A 1 526 ? -7.621 9.788 9.101 1.00 98.31 526 TYR A O 1
ATOM 3973 N N . ASN A 1 527 ? -7.534 10.602 11.183 1.00 98.69 527 ASN A N 1
ATOM 3974 C CA . ASN A 1 527 ? -6.734 9.484 11.680 1.00 98.69 527 ASN A CA 1
ATOM 3975 C C . ASN A 1 527 ? -7.640 8.354 12.175 1.00 98.69 527 ASN A C 1
ATOM 3977 O O . ASN A 1 527 ? -7.644 7.268 11.586 1.00 98.69 527 ASN A O 1
ATOM 3981 N N . ALA A 1 528 ? -8.466 8.644 13.185 1.00 98.88 528 ALA A N 1
ATOM 3982 C CA . ALA A 1 528 ? -9.345 7.687 13.862 1.00 98.88 528 ALA A CA 1
ATOM 3983 C C . ALA A 1 528 ? -10.396 7.052 12.935 1.00 98.88 528 ALA A C 1
ATOM 3985 O O . ALA A 1 528 ? -10.933 5.982 13.220 1.00 98.88 528 ALA A O 1
ATOM 3986 N N . GLY A 1 529 ? -10.661 7.653 11.771 1.00 98.69 529 GLY A N 1
ATOM 3987 C CA . GLY A 1 529 ? -11.484 7.072 10.709 1.00 98.69 529 GLY A CA 1
ATOM 3988 C C . GLY A 1 529 ? -11.131 5.617 10.377 1.00 98.69 529 GLY A C 1
ATOM 3989 O O . GLY A 1 529 ? -12.021 4.832 10.058 1.00 98.69 529 GLY A O 1
ATOM 3990 N N . ARG A 1 530 ? -9.859 5.232 10.543 1.00 98.88 530 ARG A N 1
ATOM 3991 C CA . ARG A 1 530 ? -9.338 3.881 10.284 1.00 98.88 530 ARG A CA 1
ATOM 3992 C C . ARG A 1 530 ? -9.598 2.878 11.415 1.00 98.88 530 ARG A C 1
ATOM 3994 O O . ARG A 1 530 ? -9.576 1.674 11.156 1.00 98.88 530 ARG A O 1
ATOM 4001 N N . ASP A 1 531 ? -9.891 3.322 12.637 1.00 98.94 531 ASP A N 1
ATOM 4002 C CA . ASP A 1 531 ? -10.049 2.438 13.806 1.00 98.94 531 ASP A CA 1
ATOM 4003 C C . ASP A 1 531 ? -11.071 1.314 13.592 1.00 98.94 531 ASP A C 1
ATOM 4005 O O . ASP A 1 531 ? -10.761 0.161 13.902 1.00 98.94 531 ASP A O 1
ATOM 4009 N N . PRO A 1 532 ? -12.274 1.573 13.033 1.00 98.94 532 PRO A N 1
ATOM 4010 C CA . PRO A 1 532 ? -13.270 0.521 12.851 1.00 98.94 532 PRO A CA 1
ATOM 4011 C C . PRO A 1 532 ? -12.775 -0.600 11.924 1.00 98.94 532 PRO A C 1
ATOM 4013 O O . PRO A 1 532 ? -13.106 -1.766 12.144 1.00 98.94 532 PRO A O 1
ATOM 4016 N N . TRP A 1 533 ? -11.931 -0.266 10.940 1.00 98.88 533 TRP A N 1
ATOM 4017 C CA . TRP A 1 533 ? -11.271 -1.243 10.076 1.00 98.88 533 TRP A CA 1
ATOM 4018 C C . TRP A 1 533 ? -10.207 -2.032 10.844 1.00 98.88 533 TRP A C 1
ATOM 4020 O O . TRP A 1 533 ? -10.255 -3.262 10.827 1.00 98.88 533 TRP A O 1
ATOM 4030 N N . ARG A 1 534 ? -9.295 -1.365 11.567 1.00 98.81 534 ARG A N 1
ATOM 4031 C CA . ARG A 1 534 ? -8.214 -2.037 12.316 1.00 98.81 534 ARG A CA 1
ATOM 4032 C C . ARG A 1 534 ? -8.750 -3.006 13.374 1.00 98.81 534 ARG A C 1
ATOM 4034 O O . ARG A 1 534 ? -8.281 -4.142 13.468 1.00 98.81 534 ARG A O 1
ATOM 4041 N N . LEU A 1 535 ? -9.758 -2.580 14.135 1.00 98.88 535 LEU A N 1
ATOM 4042 C CA . LEU A 1 535 ? -10.389 -3.392 15.180 1.00 98.88 535 LEU A CA 1
ATOM 4043 C C . LEU A 1 535 ? -11.258 -4.505 14.589 1.00 98.88 535 LEU A C 1
ATOM 4045 O O . LEU A 1 535 ? -11.204 -5.646 15.049 1.00 98.88 535 LEU A O 1
ATOM 4049 N N . GLY A 1 536 ? -12.043 -4.190 13.554 1.00 98.75 536 GLY A N 1
ATOM 4050 C CA . GLY A 1 536 ? -12.893 -5.171 12.887 1.00 98.75 536 GLY A CA 1
ATOM 4051 C C . GLY A 1 536 ? -12.079 -6.272 12.206 1.00 98.75 536 GLY A C 1
ATOM 4052 O O . GLY A 1 536 ? -12.397 -7.445 12.377 1.00 98.75 536 GLY A O 1
ATOM 4053 N N . ALA A 1 537 ? -10.983 -5.932 11.522 1.00 98.50 537 ALA A N 1
ATOM 4054 C CA . ALA A 1 537 ? -10.101 -6.915 10.895 1.00 98.50 537 ALA A CA 1
ATOM 4055 C C . ALA A 1 537 ? -9.478 -7.882 11.921 1.00 98.50 537 ALA A C 1
ATOM 4057 O O . ALA A 1 537 ? -9.466 -9.090 11.682 1.00 98.50 537 ALA A O 1
ATOM 4058 N N . ASP A 1 538 ? -9.026 -7.394 13.086 1.00 98.62 538 ASP A N 1
ATOM 4059 C CA . ASP A 1 538 ? -8.531 -8.272 14.160 1.00 98.62 538 ASP A CA 1
ATOM 4060 C C . ASP A 1 538 ? -9.632 -9.187 14.712 1.00 98.62 538 ASP A C 1
ATOM 4062 O O . ASP A 1 538 ? -9.408 -10.385 14.890 1.00 98.62 538 ASP A O 1
ATOM 4066 N N . ALA A 1 539 ? -10.837 -8.652 14.934 1.00 98.50 539 ALA A N 1
ATOM 4067 C CA . ALA A 1 539 ? -11.979 -9.438 15.396 1.00 98.50 539 ALA A CA 1
ATOM 4068 C C . ALA A 1 539 ? -12.335 -10.573 14.419 1.00 98.50 539 ALA A C 1
ATOM 4070 O O . ALA A 1 539 ? -12.592 -11.700 14.846 1.00 98.50 539 ALA A O 1
ATOM 4071 N N . LEU A 1 540 ? -12.329 -10.274 13.116 1.00 98.31 540 LEU A N 1
ATOM 4072 C CA . LEU A 1 540 ? -12.677 -11.199 12.038 1.00 98.31 540 LEU A CA 1
ATOM 4073 C C . LEU A 1 540 ? -11.624 -12.296 11.851 1.00 98.31 540 LEU A C 1
ATOM 4075 O O . LEU A 1 540 ? -11.980 -13.469 11.769 1.00 98.31 540 LEU A O 1
ATOM 4079 N N . LEU A 1 541 ? -10.341 -11.934 11.802 1.00 96.62 541 LEU A N 1
ATOM 4080 C CA . LEU A 1 541 ? -9.253 -12.878 11.532 1.00 96.62 541 LEU A CA 1
ATOM 4081 C C . LEU A 1 541 ? -8.859 -13.704 12.758 1.00 96.62 541 LEU A C 1
ATOM 4083 O O . LEU A 1 541 ? -8.609 -14.901 12.643 1.00 96.62 541 LEU A O 1
ATOM 4087 N N . ASN A 1 542 ? -8.796 -13.079 13.936 1.00 95.62 542 ASN A N 1
ATOM 4088 C CA . ASN A 1 542 ? -8.248 -13.712 15.139 1.00 95.62 542 ASN A CA 1
ATOM 4089 C C . ASN A 1 542 ? -9.326 -14.205 16.115 1.00 95.62 542 ASN A C 1
ATOM 4091 O O . ASN A 1 542 ? -8.980 -14.765 17.156 1.00 95.62 542 ASN A O 1
ATOM 4095 N N . ASN A 1 543 ? -10.618 -14.018 15.803 1.00 96.50 543 ASN A N 1
ATOM 4096 C CA . ASN A 1 543 ? -11.737 -14.359 16.692 1.00 96.50 543 ASN A CA 1
ATOM 4097 C C . ASN A 1 543 ? -11.553 -13.772 18.109 1.00 96.50 543 ASN A C 1
ATOM 4099 O O . ASN A 1 543 ? -11.832 -14.421 19.122 1.00 96.50 543 ASN A O 1
ATOM 4103 N N . ASP A 1 544 ? -11.025 -12.547 18.181 1.00 97.81 544 ASP A N 1
ATOM 4104 C CA . ASP A 1 544 ? -10.719 -11.879 19.441 1.00 97.81 544 ASP A CA 1
ATOM 4105 C C . ASP A 1 544 ? -11.965 -11.197 20.014 1.00 97.81 544 ASP A C 1
ATOM 4107 O O . ASP A 1 544 ? -12.556 -10.305 19.403 1.00 97.81 544 ASP A O 1
ATOM 4111 N N . ALA A 1 545 ? -12.370 -11.615 21.213 1.00 98.31 545 ALA A N 1
ATOM 4112 C CA . ALA A 1 545 ? -13.594 -11.133 21.843 1.00 98.31 545 ALA A CA 1
ATOM 4113 C C . ALA A 1 545 ? -13.536 -9.643 22.228 1.00 98.31 545 ALA A C 1
ATOM 4115 O O . ALA A 1 545 ? -14.576 -8.981 22.230 1.00 98.31 545 ALA A O 1
ATOM 4116 N N . THR A 1 546 ? -12.350 -9.119 22.547 1.00 98.75 546 THR A N 1
ATOM 4117 C CA . THR A 1 546 ? -12.167 -7.719 22.945 1.00 98.75 546 THR A CA 1
ATOM 4118 C C . THR A 1 546 ? -12.289 -6.809 21.727 1.00 98.75 546 THR A C 1
ATOM 4120 O O . THR A 1 546 ? -13.154 -5.934 21.712 1.00 98.75 546 THR A O 1
ATOM 4123 N N . SER A 1 547 ? -11.534 -7.084 20.660 1.00 98.75 547 SER A N 1
ATOM 4124 C CA . SER A 1 547 ? -11.632 -6.366 19.383 1.00 98.75 547 SER A CA 1
ATOM 4125 C C . SER A 1 547 ? -13.046 -6.457 18.798 1.00 98.75 547 SER A C 1
ATOM 4127 O O . SER A 1 547 ? -13.594 -5.454 18.335 1.00 98.75 547 SER A O 1
ATOM 4129 N N . MET A 1 548 ? -13.694 -7.627 18.910 1.00 98.69 548 MET A N 1
ATOM 4130 C CA . MET A 1 548 ? -15.096 -7.816 18.525 1.00 98.69 548 MET A CA 1
ATOM 4131 C C . MET A 1 548 ? -16.011 -6.853 19.286 1.00 98.69 548 MET A C 1
ATOM 4133 O O . MET A 1 548 ? -16.800 -6.150 18.667 1.00 98.69 548 MET A O 1
ATOM 4137 N N . ALA A 1 549 ? -15.914 -6.781 20.616 1.00 98.81 549 ALA A N 1
ATOM 4138 C CA . ALA A 1 549 ? -16.754 -5.890 21.416 1.00 98.81 549 ALA A CA 1
ATOM 4139 C C . ALA A 1 549 ? -16.511 -4.403 21.096 1.00 98.81 549 ALA A C 1
ATOM 4141 O O . ALA A 1 549 ? -17.472 -3.636 20.980 1.00 98.81 549 ALA A O 1
ATOM 4142 N N . GLN A 1 550 ? -15.248 -4.011 20.913 1.00 98.88 550 GLN A N 1
ATOM 4143 C CA . GLN A 1 550 ? -14.845 -2.633 20.628 1.00 98.88 550 GLN A CA 1
ATOM 4144 C C . GLN A 1 550 ? -15.359 -2.156 19.262 1.00 98.88 550 GLN A C 1
ATOM 4146 O O . GLN A 1 550 ? -15.987 -1.095 19.185 1.00 98.88 550 GLN A O 1
ATOM 4151 N N . ALA A 1 551 ? -15.179 -2.955 18.205 1.00 98.88 551 ALA A N 1
ATOM 4152 C CA . ALA A 1 551 ? -15.693 -2.655 16.867 1.00 98.88 551 ALA A CA 1
ATOM 4153 C C . ALA A 1 551 ? -17.232 -2.674 16.827 1.00 98.88 551 ALA A C 1
ATOM 4155 O O . ALA A 1 551 ? -17.868 -1.765 16.286 1.00 98.88 551 ALA A O 1
ATOM 4156 N N . ARG A 1 552 ? -17.855 -3.666 17.474 1.00 98.69 552 ARG A N 1
ATOM 4157 C CA . ARG A 1 552 ? -19.316 -3.836 17.516 1.00 98.69 552 ARG A CA 1
ATOM 4158 C C . ARG A 1 552 ? -20.021 -2.670 18.211 1.00 98.69 552 ARG A C 1
ATOM 4160 O O . ARG A 1 552 ? -21.136 -2.307 17.830 1.00 98.69 552 ARG A O 1
ATOM 4167 N N . LYS A 1 553 ? -19.387 -2.048 19.212 1.00 98.81 553 LYS A N 1
ATOM 4168 C CA . LYS A 1 553 ? -19.902 -0.834 19.866 1.00 98.81 553 LYS A CA 1
ATOM 4169 C C . LYS A 1 553 ? -20.000 0.336 18.883 1.00 98.81 553 LYS A C 1
ATOM 4171 O O . LYS A 1 553 ? -21.050 0.975 18.811 1.00 98.81 553 LYS A O 1
ATOM 4176 N N . ILE A 1 554 ? -18.944 0.549 18.096 1.00 98.94 554 ILE A N 1
ATOM 4177 C CA . ILE A 1 554 ? -18.888 1.583 17.057 1.00 98.94 554 ILE A CA 1
ATOM 4178 C C . ILE A 1 554 ? -19.957 1.331 15.987 1.00 98.94 554 ILE A C 1
ATOM 4180 O O . ILE A 1 554 ? -20.758 2.219 15.687 1.00 98.94 554 ILE A O 1
ATOM 4184 N N . ALA A 1 555 ? -20.022 0.103 15.464 1.00 98.88 555 ALA A N 1
ATOM 4185 C CA . ALA A 1 555 ? -20.962 -0.282 14.412 1.00 98.88 555 ALA A CA 1
ATOM 4186 C C . ALA A 1 555 ? -22.432 -0.088 14.824 1.00 98.88 555 ALA A C 1
ATOM 4188 O O . ALA A 1 555 ? -23.244 0.449 14.066 1.00 98.88 555 ALA A O 1
ATOM 4189 N N . ASN A 1 556 ? -22.779 -0.480 16.053 1.00 98.88 556 ASN A N 1
ATOM 4190 C CA . ASN A 1 556 ? -24.132 -0.306 16.574 1.00 98.88 556 ASN A CA 1
ATOM 4191 C C . ASN A 1 556 ? -24.515 1.170 16.709 1.00 98.88 556 ASN A C 1
ATOM 4193 O O . ASN A 1 556 ? -25.644 1.541 16.375 1.00 98.88 556 ASN A O 1
ATOM 4197 N N . TRP A 1 557 ? -23.593 2.018 17.175 1.00 98.88 557 TRP A N 1
ATOM 4198 C CA . TRP A 1 557 ? -23.852 3.450 17.265 1.00 98.88 557 TRP A CA 1
ATOM 4199 C C . TRP A 1 557 ? -24.064 4.072 15.887 1.00 98.88 557 TRP A C 1
ATOM 4201 O O . TRP A 1 557 ? -25.089 4.727 15.701 1.00 98.88 557 TRP A O 1
ATOM 4211 N N . ILE A 1 558 ? -23.155 3.853 14.928 1.00 98.81 558 ILE A N 1
ATOM 4212 C CA . ILE A 1 558 ? -23.247 4.514 13.619 1.00 98.81 558 ILE A CA 1
ATOM 4213 C C . ILE A 1 558 ? -24.494 4.070 12.849 1.00 98.81 558 ILE A C 1
ATOM 4215 O O . ILE A 1 558 ? -25.184 4.901 12.262 1.00 98.81 558 ILE A O 1
ATOM 4219 N N . ASN A 1 559 ? -24.870 2.789 12.920 1.00 98.75 559 ASN A N 1
ATOM 4220 C CA . ASN A 1 559 ? -26.133 2.325 12.347 1.00 98.75 559 ASN A CA 1
ATOM 4221 C C . ASN A 1 559 ? -27.332 3.053 12.982 1.00 98.75 559 ASN A C 1
ATOM 4223 O O . ASN A 1 559 ? -28.230 3.519 12.284 1.00 98.75 559 ASN A O 1
ATOM 4227 N N . SER A 1 560 ? -27.347 3.191 14.308 1.00 98.50 560 SER A N 1
ATOM 4228 C CA . SER A 1 560 ? -28.456 3.835 15.017 1.00 98.50 560 SER A CA 1
ATOM 4229 C C . SER A 1 560 ? -28.519 5.347 14.754 1.00 98.50 560 SER A C 1
ATOM 4231 O O . SER A 1 560 ? -29.600 5.888 14.518 1.00 98.50 560 SER A O 1
ATOM 4233 N N . SER A 1 561 ? -27.373 6.036 14.735 1.00 98.12 561 SER A N 1
ATOM 4234 C CA . SER A 1 561 ? -27.286 7.487 14.520 1.00 98.12 561 SER A CA 1
ATOM 4235 C C . SER A 1 561 ? -27.645 7.896 13.090 1.00 98.12 561 SER A C 1
ATOM 4237 O O . SER A 1 561 ? -28.230 8.958 12.882 1.00 98.12 561 SER A O 1
ATOM 4239 N N . THR A 1 562 ? -27.368 7.031 12.114 1.00 98.50 562 THR A N 1
ATOM 4240 C CA . THR A 1 562 ? -27.688 7.252 10.697 1.00 98.50 562 THR A CA 1
ATOM 4241 C C . THR A 1 562 ? -29.075 6.748 10.294 1.00 98.50 562 THR A C 1
ATOM 4243 O O . THR A 1 562 ? -29.511 6.980 9.162 1.00 98.50 562 THR A O 1
ATOM 4246 N N . GLY A 1 563 ? -29.784 6.059 11.196 1.00 98.12 563 GLY A N 1
ATOM 4247 C CA . GLY A 1 563 ? -31.047 5.385 10.889 1.00 98.12 563 GLY A CA 1
ATOM 4248 C C . GLY A 1 563 ? -30.883 4.218 9.908 1.00 98.12 563 GLY A C 1
ATOM 4249 O O . GLY A 1 563 ? -31.805 3.932 9.146 1.00 98.12 563 GLY A O 1
ATOM 4250 N N . GLY A 1 564 ? -29.706 3.589 9.892 1.00 97.88 564 GLY A N 1
ATOM 4251 C CA . GLY A 1 564 ? -29.345 2.499 8.989 1.00 97.88 564 GLY A CA 1
ATOM 4252 C C . GLY A 1 564 ? -29.058 2.931 7.551 1.00 97.88 564 GLY A C 1
ATOM 4253 O O . GLY A 1 564 ? -29.020 2.078 6.669 1.00 97.88 564 GLY A O 1
ATOM 4254 N N . ASN A 1 565 ? -28.877 4.232 7.295 1.00 98.25 565 ASN A N 1
ATOM 4255 C CA . ASN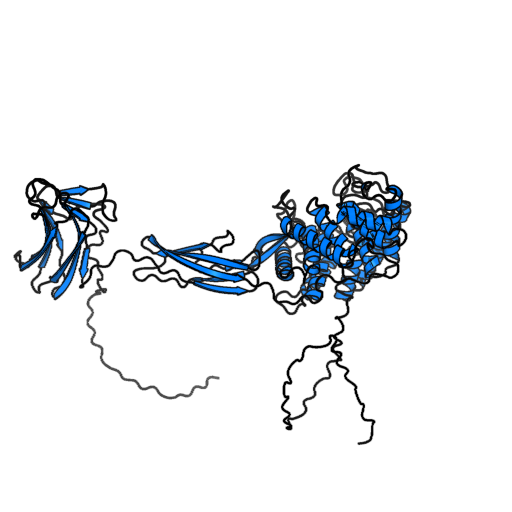 A 1 565 ? -28.570 4.763 5.969 1.00 98.25 565 ASN A CA 1
ATOM 4256 C C . ASN A 1 565 ? -27.141 5.339 5.916 1.00 98.25 565 ASN A C 1
ATOM 4258 O O . ASN A 1 565 ? -26.922 6.441 6.423 1.00 98.25 565 ASN A O 1
ATOM 4262 N N . PRO A 1 566 ? -26.190 4.668 5.247 1.00 97.44 566 PRO A N 1
ATOM 4263 C CA . PRO A 1 566 ? -24.800 5.115 5.143 1.00 97.44 566 PRO A CA 1
ATOM 4264 C C . PRO A 1 566 ? -24.621 6.500 4.519 1.00 97.44 566 PRO A C 1
ATOM 4266 O O . PRO A 1 566 ? -23.665 7.186 4.850 1.00 97.44 566 PRO A O 1
ATOM 4269 N N . ALA A 1 567 ? -25.561 6.974 3.692 1.00 96.81 567 ALA A N 1
ATOM 4270 C CA . ALA A 1 567 ? -25.511 8.332 3.141 1.00 96.81 567 ALA A CA 1
ATOM 4271 C C . ALA A 1 567 ? -25.628 9.439 4.214 1.00 96.81 567 ALA A C 1
ATOM 4273 O O . ALA A 1 567 ? -25.369 10.604 3.924 1.00 96.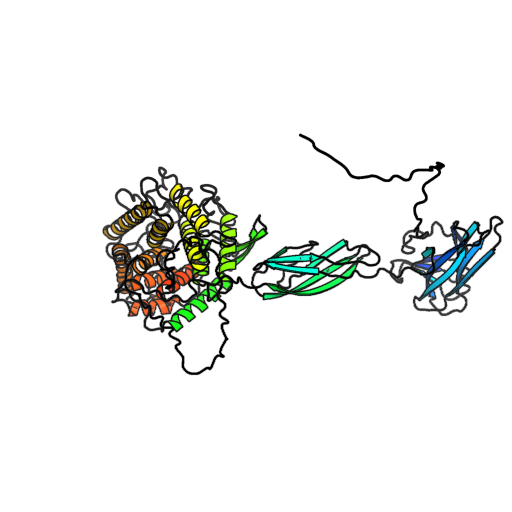81 567 ALA A O 1
ATOM 4274 N N . ASN A 1 568 ? -26.033 9.085 5.440 1.00 98.25 568 ASN A N 1
ATOM 4275 C CA . ASN A 1 568 ? -26.065 9.985 6.593 1.00 98.25 568 ASN A CA 1
ATOM 4276 C C . ASN A 1 568 ? -24.779 9.921 7.438 1.00 98.25 568 ASN A C 1
ATOM 4278 O O . ASN A 1 568 ? -24.713 10.580 8.477 1.00 98.25 568 ASN A O 1
ATOM 4282 N N . ILE A 1 569 ? -23.784 9.118 7.045 1.00 98.50 569 ILE A N 1
ATOM 4283 C CA . ILE A 1 569 ? -22.443 9.173 7.634 1.00 98.50 569 ILE A CA 1
ATOM 4284 C C . ILE A 1 569 ? -21.817 10.511 7.241 1.00 98.50 569 ILE A C 1
ATOM 4286 O O . ILE A 1 569 ? -21.955 10.967 6.106 1.00 98.50 569 ILE A O 1
ATOM 4290 N N . GLN A 1 570 ? -21.163 11.155 8.198 1.00 97.69 570 GLN A N 1
ATOM 4291 C CA . GLN A 1 570 ? -20.600 12.488 8.061 1.00 97.69 570 GLN A CA 1
ATOM 4292 C C . GLN A 1 570 ? -19.096 12.464 8.306 1.00 97.69 570 GLN A C 1
ATOM 4294 O O . GLN A 1 570 ? -18.583 11.581 8.996 1.00 97.69 570 GLN A O 1
ATOM 4299 N N . ALA A 1 571 ? -18.399 13.430 7.715 1.00 96.62 571 ALA A N 1
ATOM 4300 C CA . ALA A 1 571 ? -16.963 13.579 7.861 1.00 96.62 571 ALA A CA 1
ATOM 4301 C C . ALA A 1 571 ? -16.596 14.011 9.290 1.00 96.62 571 ALA A C 1
ATOM 4303 O O . ALA A 1 571 ? -16.670 15.183 9.657 1.00 96.62 571 ALA A O 1
ATOM 4304 N N . GLY A 1 572 ? -16.224 13.025 10.103 1.00 98.00 572 GLY A N 1
ATOM 4305 C CA . GLY A 1 572 ? -15.768 13.206 11.473 1.00 98.00 572 GLY A CA 1
ATOM 4306 C C . GLY A 1 572 ? -16.873 13.491 12.498 1.00 98.00 572 GLY A C 1
ATOM 4307 O O . GLY A 1 572 ? -17.940 14.040 12.210 1.00 98.00 572 GLY A O 1
ATOM 4308 N N . TYR A 1 573 ? -16.591 13.125 13.748 1.00 98.81 573 TYR A N 1
ATOM 4309 C CA . TYR A 1 573 ? -17.502 13.266 14.881 1.00 98.81 573 TYR A CA 1
ATOM 4310 C C . TYR A 1 573 ? -16.742 13.635 16.159 1.00 98.81 573 TYR A C 1
ATOM 4312 O O . TYR A 1 573 ? -15.676 13.104 16.464 1.00 98.81 573 TYR A O 1
ATOM 4320 N N . GLN A 1 574 ? -17.338 14.482 16.995 1.00 98.75 574 GLN A N 1
ATOM 4321 C CA . GLN A 1 574 ? -16.990 14.506 18.413 1.00 98.75 574 GLN A CA 1
ATOM 4322 C C . GLN A 1 574 ? -17.273 13.130 19.027 1.00 98.75 574 GLN A C 1
ATOM 4324 O O . GLN A 1 574 ? -18.190 12.424 18.607 1.00 98.75 574 GLN A O 1
ATOM 4329 N N . LEU A 1 575 ? -16.567 12.778 20.102 1.00 98.81 575 LEU A N 1
ATOM 4330 C CA . LEU A 1 575 ? -16.700 11.457 20.733 1.00 98.81 575 LEU A CA 1
ATOM 4331 C C . LEU A 1 575 ? -18.096 11.170 21.312 1.00 98.81 575 LEU A C 1
ATOM 4333 O O . LEU A 1 575 ? -18.469 10.014 21.493 1.00 98.81 575 LEU A O 1
ATOM 4337 N N . ASN A 1 576 ? -18.910 12.203 21.548 1.00 98.31 576 ASN A N 1
ATOM 4338 C CA . ASN A 1 576 ? -20.318 12.058 21.935 1.00 98.31 576 ASN A CA 1
ATOM 4339 C C . ASN A 1 576 ? -21.269 11.768 20.750 1.00 98.31 576 ASN A C 1
ATOM 4341 O O . ASN A 1 576 ? -22.460 11.556 20.972 1.00 98.31 576 ASN A O 1
ATOM 4345 N N . GLY A 1 577 ? -20.757 11.763 19.515 1.00 98.44 577 GLY A N 1
ATOM 4346 C CA . GLY A 1 577 ? -21.495 11.507 18.279 1.00 98.44 577 GLY A CA 1
ATOM 4347 C C . GLY A 1 577 ? -21.996 12.757 17.557 1.00 98.44 577 GLY A C 1
ATOM 4348 O O . GLY A 1 577 ? -22.710 12.629 16.566 1.00 98.44 577 GLY A O 1
ATOM 4349 N N . THR A 1 578 ? -21.653 13.958 18.033 1.00 98.38 578 THR A N 1
ATOM 4350 C CA . THR A 1 578 ? -21.969 15.208 17.327 1.00 98.38 578 THR A CA 1
ATOM 4351 C C . THR A 1 578 ? -21.091 15.319 16.078 1.00 98.38 578 THR A C 1
ATOM 4353 O O . THR A 1 578 ? -19.872 15.275 16.224 1.00 98.38 578 THR A O 1
ATOM 4356 N N . PRO A 1 579 ? -21.659 15.488 14.878 1.00 98.19 579 PRO A N 1
ATOM 4357 C CA . PRO A 1 579 ? -20.882 15.627 13.645 1.00 98.19 579 PRO A CA 1
ATOM 4358 C C . PRO A 1 579 ? -19.948 16.841 13.665 1.00 98.19 579 PRO A C 1
ATOM 4360 O O . PRO A 1 579 ? -20.330 17.896 14.183 1.00 98.19 579 PRO A O 1
ATOM 4363 N N . LEU A 1 580 ? -18.744 16.694 13.107 1.00 97.75 580 LEU A N 1
ATOM 4364 C CA . LEU A 1 580 ? -17.799 17.802 12.911 1.00 97.75 580 LEU A CA 1
ATOM 4365 C C . LEU A 1 580 ? -18.101 18.546 11.611 1.00 97.75 580 LEU A C 1
ATOM 4367 O O . LEU A 1 580 ? -18.246 19.767 11.625 1.00 97.75 580 LEU A O 1
ATOM 4371 N N . ASP A 1 581 ? -18.293 17.795 10.529 1.00 96.31 581 ASP A N 1
ATOM 4372 C CA . ASP A 1 581 ? -18.748 18.294 9.238 1.00 96.31 581 ASP A CA 1
ATOM 4373 C C . ASP A 1 581 ? -20.044 17.602 8.803 1.00 96.31 581 ASP A C 1
ATOM 4375 O O . ASP A 1 581 ? -20.571 16.727 9.484 1.00 96.31 581 ASP A O 1
ATOM 4379 N N . SER A 1 582 ? -20.622 18.049 7.684 1.00 95.19 582 SER A N 1
ATOM 4380 C CA . SER A 1 582 ? -21.945 17.583 7.236 1.00 95.19 582 SER A CA 1
ATOM 4381 C C . SER A 1 582 ? -21.947 16.746 5.961 1.00 95.19 582 SER A C 1
ATOM 4383 O O . SER A 1 582 ? -22.994 16.197 5.613 1.00 95.19 582 SER A O 1
ATOM 4385 N N . TYR A 1 583 ? -20.811 16.655 5.269 1.00 96.88 583 TYR A N 1
ATOM 4386 C CA . TYR A 1 583 ? -20.701 15.924 4.011 1.00 96.88 583 TYR A CA 1
ATOM 4387 C C . TYR A 1 583 ? -20.361 14.450 4.247 1.00 96.88 583 TYR A C 1
ATOM 4389 O O . TYR A 1 583 ? -19.747 14.097 5.251 1.00 96.88 583 TYR A O 1
ATOM 4397 N N . PHE A 1 584 ? -20.772 13.612 3.299 1.00 97.69 584 PHE A N 1
ATOM 4398 C CA . PHE A 1 584 ? -20.431 12.195 3.239 1.00 97.69 584 PHE A CA 1
ATOM 4399 C C . PHE A 1 584 ? -19.091 12.005 2.523 1.00 97.69 584 PHE A C 1
ATOM 4401 O O . PHE A 1 584 ? -18.844 12.649 1.503 1.00 97.69 584 PHE A O 1
ATOM 4408 N N . THR A 1 585 ? -18.277 11.084 3.027 1.00 98.00 585 THR A N 1
ATOM 4409 C CA . THR A 1 585 ? -17.105 10.528 2.341 1.00 98.00 585 THR A CA 1
ATOM 4410 C C . THR A 1 585 ? -17.028 9.040 2.653 1.00 98.00 585 THR A C 1
ATOM 4412 O O . THR A 1 585 ? -17.346 8.587 3.762 1.00 98.00 585 THR A O 1
ATOM 4415 N N . THR A 1 586 ? -16.602 8.276 1.661 1.00 98.12 586 THR A N 1
ATOM 4416 C CA . THR A 1 586 ? -16.369 6.840 1.776 1.00 98.12 586 THR A CA 1
ATOM 4417 C C . THR A 1 586 ? -15.254 6.490 2.753 1.00 98.12 586 THR A C 1
ATOM 4419 O O . THR A 1 586 ? -15.356 5.441 3.388 1.00 98.12 586 THR A O 1
ATOM 4422 N N . PHE A 1 587 ? -14.296 7.397 2.983 1.00 98.50 587 PHE A N 1
ATOM 4423 C CA . PHE A 1 587 ? -13.218 7.215 3.956 1.00 98.50 587 PHE A CA 1
ATOM 4424 C C . PHE A 1 587 ? -13.733 6.802 5.343 1.00 98.50 587 PHE A C 1
ATOM 4426 O O . PHE A 1 587 ? -13.194 5.884 5.954 1.00 98.50 587 PHE A O 1
ATOM 4433 N N . PHE A 1 588 ? -14.808 7.432 5.833 1.00 98.69 588 PHE A N 1
ATOM 4434 C CA . PHE A 1 588 ? -15.430 7.034 7.101 1.00 98.69 588 PHE A CA 1
ATOM 4435 C C . PHE A 1 588 ? -16.396 5.857 6.929 1.00 98.69 588 PHE A C 1
ATOM 4437 O O . PHE A 1 588 ? -16.508 5.007 7.812 1.00 98.69 588 PHE A O 1
ATOM 4444 N N . ALA A 1 589 ? -17.113 5.782 5.805 1.00 98.75 589 ALA A N 1
ATOM 4445 C CA . ALA A 1 589 ? -18.129 4.756 5.596 1.00 98.75 589 ALA A CA 1
ATOM 4446 C C . ALA A 1 589 ? -17.544 3.338 5.489 1.00 98.75 589 ALA A C 1
ATOM 4448 O O . ALA A 1 589 ? -18.094 2.408 6.084 1.00 98.75 589 ALA A O 1
ATOM 4449 N N . ALA A 1 590 ? -16.438 3.156 4.765 1.00 98.88 590 ALA A N 1
ATOM 4450 C CA . ALA A 1 590 ? -15.887 1.832 4.495 1.00 98.88 590 ALA A CA 1
ATOM 4451 C C . ALA A 1 590 ? -15.383 1.113 5.765 1.00 98.88 590 ALA A C 1
ATOM 4453 O O . ALA A 1 590 ? -15.801 -0.030 5.989 1.00 98.88 590 ALA A O 1
ATOM 4454 N N . PRO A 1 591 ? -14.622 1.765 6.671 1.00 98.94 591 PRO A N 1
ATOM 4455 C CA . PRO A 1 591 ? -14.260 1.181 7.962 1.00 98.94 591 PRO A CA 1
ATOM 4456 C C . PRO A 1 591 ? -15.473 0.820 8.828 1.00 98.94 591 PRO A C 1
ATOM 4458 O O . PRO A 1 591 ? -15.480 -0.235 9.468 1.00 98.94 591 PRO A O 1
ATOM 4461 N N . PHE A 1 592 ? -16.537 1.636 8.838 1.00 98.94 592 PHE A N 1
ATOM 4462 C CA . PHE A 1 592 ? -17.771 1.277 9.550 1.00 98.94 592 PHE A CA 1
ATOM 4463 C C . PHE A 1 592 ? -18.437 0.021 8.977 1.00 98.94 592 PHE A C 1
ATOM 4465 O O . PHE A 1 592 ? -19.028 -0.747 9.737 1.00 98.94 592 PHE A O 1
ATOM 4472 N N . GLY A 1 593 ? -18.317 -0.215 7.667 1.00 98.88 593 GLY A N 1
ATOM 4473 C CA . GLY A 1 593 ? -18.721 -1.469 7.031 1.00 98.88 593 GLY A CA 1
ATOM 4474 C C . GLY A 1 593 ? -17.968 -2.667 7.609 1.00 98.88 593 GLY A C 1
ATOM 4475 O O . GLY A 1 593 ? -18.597 -3.631 8.040 1.00 98.88 593 GLY A O 1
ATOM 4476 N N . VAL A 1 594 ? -16.642 -2.567 7.738 1.00 98.94 594 VAL A N 1
ATOM 4477 C CA . VAL A 1 594 ? -15.816 -3.611 8.371 1.00 98.94 594 VAL A CA 1
ATOM 4478 C C . VAL A 1 594 ? -16.241 -3.861 9.820 1.00 98.94 594 VAL A C 1
ATOM 4480 O O . VAL A 1 594 ? -16.437 -5.005 10.222 1.00 98.94 594 VAL A O 1
ATOM 4483 N N . ALA A 1 595 ? -16.469 -2.811 10.612 1.00 98.94 595 ALA A N 1
ATOM 4484 C CA . ALA A 1 595 ? -16.962 -2.983 11.976 1.00 98.94 595 ALA A CA 1
ATOM 4485 C C . ALA A 1 595 ? -18.371 -3.608 12.022 1.00 98.94 595 ALA A C 1
ATOM 4487 O O . ALA A 1 595 ? -18.651 -4.408 12.915 1.00 98.94 595 ALA A O 1
ATOM 4488 N N . ALA A 1 596 ? -19.255 -3.304 11.065 1.00 98.94 596 ALA A N 1
ATOM 4489 C CA . ALA A 1 596 ? -20.594 -3.892 10.983 1.00 98.94 596 ALA A CA 1
ATOM 4490 C C . ALA A 1 596 ? -20.576 -5.406 10.729 1.00 98.94 596 ALA A C 1
ATOM 4492 O O . ALA A 1 596 ? -21.489 -6.095 11.182 1.00 98.94 596 ALA A O 1
ATOM 4493 N N . MET A 1 597 ? -19.512 -5.942 10.119 1.00 98.94 597 MET A N 1
ATOM 4494 C CA . MET A 1 597 ? -19.308 -7.391 9.978 1.00 98.94 597 MET A CA 1
ATOM 4495 C C . MET A 1 597 ? -19.273 -8.125 11.321 1.00 98.94 597 MET A C 1
ATOM 4497 O O . MET A 1 597 ? -19.552 -9.320 11.398 1.00 98.94 597 MET A O 1
ATOM 4501 N N . THR A 1 598 ? -18.962 -7.412 12.404 1.00 98.75 598 THR A N 1
ATOM 4502 C CA . THR A 1 598 ? -18.953 -7.987 13.746 1.00 98.75 598 THR A CA 1
ATOM 4503 C C . THR A 1 598 ? -20.351 -8.172 14.329 1.00 98.75 598 THR A C 1
ATOM 4505 O O . THR A 1 598 ? -20.462 -8.897 15.306 1.00 98.75 598 THR A O 1
ATOM 4508 N N . GLU A 1 599 ? -21.423 -7.572 13.798 1.00 98.44 599 GLU A N 1
ATOM 4509 C CA . GLU A 1 599 ? -22.777 -7.616 14.380 1.00 98.44 599 GLU A CA 1
ATOM 4510 C C . GLU A 1 599 ? -23.798 -8.239 13.414 1.00 98.44 599 GLU A C 1
ATOM 4512 O O . GLU A 1 599 ? -24.268 -7.555 12.503 1.00 98.44 599 GLU A O 1
ATOM 4517 N N . PRO A 1 600 ? -24.244 -9.490 13.637 1.00 98.06 600 PRO A N 1
ATOM 4518 C CA . PRO A 1 600 ? -25.247 -10.133 12.787 1.00 98.06 600 PRO A CA 1
ATOM 4519 C C . PRO A 1 600 ? -26.539 -9.332 12.596 1.00 98.06 600 PRO A C 1
ATOM 4521 O O . PRO A 1 600 ? -27.167 -9.405 11.539 1.00 98.06 600 PRO A O 1
ATOM 4524 N N . ALA A 1 601 ? -26.953 -8.547 13.597 1.00 98.38 601 ALA A N 1
ATOM 4525 C CA . ALA A 1 601 ? -28.151 -7.716 13.491 1.00 98.38 601 ALA A CA 1
ATOM 4526 C C . ALA A 1 601 ? -28.017 -6.561 12.475 1.00 98.38 601 ALA A C 1
ATOM 4528 O O . ALA A 1 601 ? -29.031 -5.979 12.085 1.00 98.38 601 ALA A O 1
ATOM 4529 N N . LEU A 1 602 ? -26.798 -6.231 12.033 1.00 98.75 602 LEU A N 1
ATOM 4530 C CA . LEU A 1 602 ? -26.511 -5.122 11.123 1.00 98.75 602 LEU A CA 1
ATOM 4531 C C . LEU A 1 602 ? -26.404 -5.533 9.650 1.00 98.75 602 LEU A C 1
ATOM 4533 O O . LEU A 1 602 ? -26.004 -4.703 8.839 1.00 98.75 602 LEU A O 1
ATOM 4537 N N . GLN A 1 603 ? -26.823 -6.743 9.262 1.00 98.88 603 GLN A N 1
ATOM 4538 C CA . GLN A 1 603 ? -26.786 -7.192 7.859 1.00 98.88 603 GLN A CA 1
ATOM 4539 C C . GLN A 1 603 ? -27.357 -6.170 6.849 1.00 98.88 603 GLN A C 1
ATOM 4541 O O . GLN A 1 603 ? -26.688 -5.894 5.851 1.00 98.88 603 GLN A O 1
ATOM 4546 N N . PRO A 1 604 ? -28.529 -5.532 7.076 1.00 98.75 604 PRO A N 1
ATOM 4547 C CA . PRO A 1 604 ? -29.042 -4.530 6.139 1.00 98.75 604 PRO A CA 1
ATOM 4548 C C . PRO A 1 604 ? -28.152 -3.286 6.032 1.00 98.75 604 PRO A C 1
ATOM 4550 O O . PRO A 1 604 ? -28.007 -2.732 4.945 1.00 98.75 604 PRO A O 1
ATOM 4553 N N . PHE A 1 605 ? -27.550 -2.860 7.146 1.00 98.88 605 PHE A N 1
ATOM 4554 C CA . PHE A 1 605 ? -26.635 -1.722 7.177 1.00 98.88 605 PHE A CA 1
ATOM 4555 C C . PHE A 1 605 ? -25.314 -2.057 6.485 1.00 98.88 605 PHE A C 1
ATOM 4557 O O . PHE A 1 605 ? -24.866 -1.277 5.656 1.00 98.88 605 PHE A O 1
ATOM 4564 N N . LEU A 1 606 ? -24.738 -3.237 6.742 1.00 98.94 606 LEU A N 1
ATOM 4565 C CA . LEU A 1 606 ? -23.543 -3.725 6.049 1.00 98.94 606 LEU A CA 1
ATOM 4566 C C . LEU A 1 606 ? -23.751 -3.749 4.529 1.00 98.94 606 LEU A C 1
ATOM 4568 O O . LEU A 1 606 ? -22.924 -3.228 3.787 1.00 98.94 606 LEU A O 1
ATOM 4572 N N . ASN A 1 607 ? -24.883 -4.293 4.074 1.00 98.94 607 ASN A N 1
ATOM 4573 C CA . ASN A 1 607 ? -25.240 -4.314 2.657 1.00 98.94 607 ASN A CA 1
ATOM 4574 C C . ASN A 1 607 ? -25.307 -2.903 2.059 1.00 98.94 607 ASN A C 1
ATOM 4576 O O . ASN A 1 607 ? -24.691 -2.643 1.029 1.00 98.94 607 ASN A O 1
ATOM 4580 N N . ALA A 1 608 ? -26.013 -1.986 2.726 1.00 98.81 608 ALA A N 1
ATOM 4581 C CA . ALA A 1 608 ? -26.126 -0.606 2.269 1.00 98.81 608 ALA A CA 1
ATOM 4582 C C . ALA A 1 608 ? -24.765 0.111 2.254 1.00 98.81 608 ALA A C 1
ATOM 4584 O O . ALA A 1 608 ? -24.502 0.907 1.355 1.00 98.81 608 ALA A O 1
ATOM 4585 N N . THR A 1 609 ? -23.904 -0.149 3.244 1.00 98.81 609 THR A N 1
ATOM 4586 C CA . THR A 1 609 ? -22.568 0.458 3.332 1.00 98.81 609 THR A CA 1
ATOM 4587 C C . THR A 1 609 ? -21.680 -0.050 2.209 1.00 98.81 609 THR A C 1
ATOM 4589 O O . THR A 1 609 ? -21.006 0.748 1.566 1.00 98.81 609 THR A O 1
ATOM 4592 N N . TYR A 1 610 ? -21.731 -1.352 1.913 1.00 98.88 610 TYR A N 1
ATOM 4593 C CA . TYR A 1 610 ? -21.017 -1.926 0.777 1.00 98.88 610 TYR A CA 1
ATOM 4594 C C . TYR A 1 610 ? -21.433 -1.253 -0.539 1.00 98.88 610 TYR A C 1
ATOM 4596 O O . TYR A 1 610 ? -20.571 -0.793 -1.285 1.00 98.88 610 TYR A O 1
ATOM 4604 N N . ASP A 1 611 ? -22.743 -1.113 -0.785 1.00 98.62 611 ASP A N 1
ATOM 4605 C CA . ASP A 1 611 ? -23.281 -0.444 -1.978 1.00 98.62 611 ASP A CA 1
ATOM 4606 C C . ASP A 1 611 ? -22.863 1.035 -2.092 1.00 98.62 611 ASP A C 1
ATOM 4608 O O . ASP A 1 611 ? -22.732 1.544 -3.204 1.00 98.62 611 ASP A O 1
ATOM 4612 N N . ALA A 1 612 ? -22.632 1.727 -0.971 1.00 98.31 612 ALA A N 1
ATOM 4613 C CA . ALA A 1 612 ? -22.165 3.115 -0.967 1.00 98.31 612 ALA A CA 1
ATOM 4614 C C . ALA A 1 612 ? -20.667 3.262 -1.307 1.00 98.31 612 ALA A C 1
ATOM 4616 O O . ALA A 1 612 ? -20.238 4.344 -1.714 1.00 98.31 612 ALA A O 1
ATOM 4617 N N . VAL A 1 613 ? -19.874 2.199 -1.131 1.00 98.50 613 VAL A N 1
ATOM 4618 C CA . VAL A 1 613 ? -18.404 2.243 -1.202 1.00 98.50 613 VAL A CA 1
ATOM 4619 C C . VAL A 1 613 ? -17.853 1.591 -2.470 1.00 98.50 613 VAL A C 1
ATOM 4621 O O . VAL A 1 613 ? -16.965 2.161 -3.095 1.00 98.50 613 VAL A O 1
ATOM 4624 N N . TYR A 1 614 ? -18.358 0.419 -2.875 1.00 98.00 614 TYR A N 1
ATOM 4625 C CA . TYR 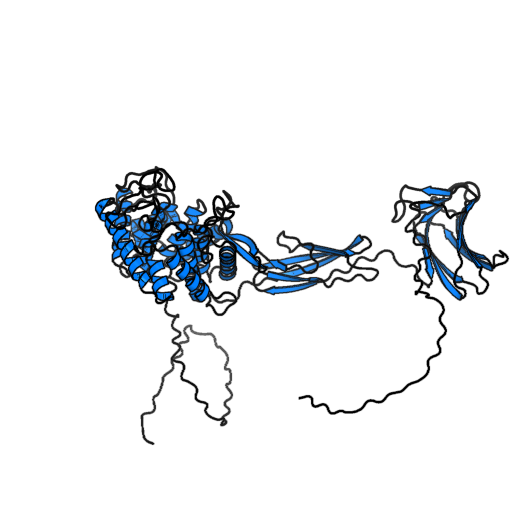A 1 614 ? -17.659 -0.487 -3.809 1.00 98.00 614 TYR A CA 1
ATOM 4626 C C . TYR A 1 614 ? -17.324 0.087 -5.199 1.00 98.00 614 TYR A C 1
ATOM 4628 O O . TYR A 1 614 ? -16.526 -0.504 -5.923 1.00 98.00 614 TYR A O 1
ATOM 4636 N N . ASN A 1 615 ? -17.953 1.189 -5.610 1.00 96.88 615 ASN A N 1
ATOM 4637 C CA . ASN A 1 615 ? -17.701 1.861 -6.886 1.00 96.88 615 ASN A CA 1
ATOM 4638 C C . ASN A 1 615 ? -17.551 3.387 -6.765 1.00 96.88 615 ASN A C 1
ATOM 4640 O O . ASN A 1 615 ? -17.540 4.075 -7.788 1.00 96.88 615 ASN A O 1
ATOM 4644 N N . THR A 1 616 ? -17.457 3.911 -5.545 1.00 97.56 616 THR A N 1
ATOM 4645 C CA . THR A 1 616 ? -17.287 5.342 -5.295 1.00 97.56 616 THR A CA 1
ATOM 4646 C C . THR A 1 616 ? -15.799 5.655 -5.205 1.00 97.56 616 THR A C 1
ATOM 4648 O O . THR A 1 616 ? -15.075 5.022 -4.446 1.00 97.56 616 THR A O 1
ATOM 4651 N N . GLN A 1 617 ? -15.357 6.622 -6.002 1.00 96.00 617 GLN A N 1
ATOM 4652 C CA . GLN A 1 617 ? -13.957 7.008 -6.161 1.00 96.00 617 GLN A CA 1
ATOM 4653 C C . GLN A 1 617 ? -13.791 8.458 -5.705 1.00 96.00 617 GLN A C 1
ATOM 4655 O O . GLN A 1 617 ? -14.568 9.321 -6.126 1.00 96.00 617 GLN A O 1
ATOM 4660 N N . GLU A 1 618 ? -12.807 8.721 -4.854 1.00 95.88 618 GLU A N 1
ATOM 4661 C CA . GLU A 1 618 ? -12.548 10.031 -4.261 1.00 95.88 618 GLU A CA 1
ATOM 4662 C C . GLU A 1 618 ? -11.091 10.455 -4.495 1.00 95.88 618 GLU A C 1
ATOM 4664 O O . GLU A 1 618 ? -10.769 11.040 -5.532 1.00 95.88 618 GLU A O 1
ATOM 4669 N N . ASP A 1 619 ? -10.211 10.191 -3.534 1.00 95.62 619 ASP A N 1
ATOM 4670 C CA . ASP A 1 619 ? -8.802 10.564 -3.554 1.00 95.62 619 ASP A CA 1
ATOM 4671 C C . ASP A 1 619 ? -7.922 9.419 -3.047 1.00 95.62 619 ASP A C 1
ATOM 4673 O O . ASP A 1 619 ? -8.420 8.370 -2.644 1.00 95.62 619 ASP A O 1
ATOM 4677 N N . TYR A 1 620 ? -6.597 9.614 -3.065 1.00 95.50 620 TYR A N 1
ATOM 4678 C CA . TYR A 1 620 ? -5.649 8.557 -2.702 1.00 95.50 620 TYR A CA 1
ATOM 4679 C C . TYR A 1 620 ? -5.955 7.950 -1.328 1.00 95.50 620 TYR A C 1
ATOM 4681 O O . TYR A 1 620 ? -5.832 6.737 -1.157 1.00 95.50 620 TYR A O 1
ATOM 4689 N N . TYR A 1 621 ? -6.325 8.785 -0.355 1.00 96.88 621 TYR A N 1
ATOM 4690 C CA . TYR A 1 621 ? -6.444 8.368 1.032 1.00 96.88 621 TYR A CA 1
ATOM 4691 C C . TYR A 1 621 ? -7.728 7.569 1.224 1.00 96.88 621 TYR A C 1
ATOM 4693 O O . TYR A 1 621 ? -7.697 6.420 1.671 1.00 96.88 621 TYR A O 1
ATOM 4701 N N . SER A 1 622 ? -8.841 8.144 0.771 1.00 98.00 622 SER A N 1
ATOM 4702 C CA . SER A 1 622 ? -10.159 7.520 0.818 1.00 98.00 622 SER A CA 1
ATOM 4703 C C . SER A 1 622 ? -10.174 6.222 0.013 1.00 98.00 622 SER A C 1
ATOM 4705 O O . SER A 1 622 ? -10.559 5.179 0.534 1.00 98.00 622 SER A O 1
ATOM 4707 N N . ASP A 1 623 ? -9.664 6.241 -1.220 1.00 98.56 623 ASP A N 1
ATOM 4708 C CA . ASP A 1 623 ? -9.701 5.085 -2.118 1.00 98.56 623 ASP A CA 1
ATOM 4709 C C . ASP A 1 623 ? -8.792 3.942 -1.639 1.00 98.56 623 ASP A C 1
ATOM 4711 O O . ASP A 1 623 ? -9.142 2.771 -1.802 1.00 98.56 623 ASP A O 1
ATOM 4715 N N . SER A 1 624 ? -7.657 4.242 -0.996 1.00 98.69 624 SER A N 1
ATOM 4716 C CA . SER A 1 624 ? -6.793 3.203 -0.413 1.00 98.69 624 SER A CA 1
ATOM 4717 C C . SER A 1 624 ? -7.466 2.514 0.778 1.00 98.69 624 SER A C 1
ATOM 4719 O O . SER A 1 624 ? -7.504 1.283 0.840 1.00 98.69 624 SER A O 1
ATOM 4721 N N . VAL A 1 625 ? -8.064 3.287 1.692 1.00 98.81 625 VAL A N 1
ATOM 4722 C CA . VAL A 1 625 ? -8.788 2.744 2.856 1.00 98.81 625 VAL A CA 1
ATOM 4723 C C . VAL A 1 625 ? -10.064 2.012 2.434 1.00 98.81 625 VAL A C 1
ATOM 4725 O O . VAL A 1 625 ? -10.395 0.967 3.005 1.00 98.81 625 VAL A O 1
ATOM 4728 N N . ASN A 1 626 ? -10.749 2.493 1.395 1.00 98.75 626 ASN A N 1
ATOM 4729 C CA . ASN A 1 626 ? -11.889 1.810 0.790 1.00 98.75 626 ASN A CA 1
ATOM 4730 C C . ASN A 1 626 ? -11.489 0.444 0.249 1.00 98.75 626 ASN A C 1
ATOM 4732 O O . ASN A 1 626 ? -12.151 -0.541 0.562 1.00 98.75 626 ASN A O 1
ATOM 4736 N N . LEU A 1 627 ? -10.405 0.361 -0.528 1.00 98.88 627 LEU A N 1
ATOM 4737 C CA . LEU A 1 627 ? -9.960 -0.902 -1.109 1.00 98.88 627 LEU A CA 1
ATOM 4738 C C . LEU A 1 627 ? -9.556 -1.912 -0.029 1.00 98.88 627 LEU A C 1
ATOM 4740 O O . LEU A 1 627 ? -9.973 -3.068 -0.088 1.00 98.88 627 LEU A O 1
ATOM 4744 N N . LEU A 1 628 ? -8.833 -1.475 1.005 1.00 98.94 628 LEU A N 1
ATOM 4745 C CA . LEU A 1 628 ? -8.500 -2.315 2.162 1.00 98.94 628 LEU A CA 1
ATOM 4746 C C . LEU A 1 628 ? -9.760 -2.795 2.901 1.00 98.94 628 LEU A C 1
ATOM 4748 O O . LEU A 1 628 ? -9.878 -3.973 3.239 1.00 98.94 628 LEU A O 1
ATOM 4752 N N . SER A 1 629 ? -10.750 -1.920 3.079 1.00 98.94 629 SER A N 1
ATOM 4753 C CA . SER A 1 629 ? -12.034 -2.272 3.696 1.00 98.94 629 SER A CA 1
ATOM 4754 C C . SER A 1 629 ? -12.869 -3.216 2.823 1.00 98.94 629 SER A C 1
ATOM 4756 O O . SER A 1 629 ? -13.511 -4.126 3.343 1.00 98.94 629 SER A O 1
ATOM 4758 N N . LEU A 1 630 ? -12.856 -3.046 1.498 1.00 98.94 630 LEU A N 1
ATOM 4759 C CA . LEU A 1 630 ? -13.534 -3.922 0.539 1.00 98.94 630 LEU A CA 1
ATOM 4760 C C . LEU A 1 630 ? -12.883 -5.305 0.485 1.00 98.94 630 LEU A C 1
ATOM 4762 O O . LEU A 1 630 ? -13.599 -6.301 0.383 1.00 98.94 630 LEU A O 1
ATOM 4766 N N . LEU A 1 631 ? -11.555 -5.393 0.602 1.00 98.94 631 LEU A N 1
ATOM 4767 C CA . LEU A 1 631 ? -10.854 -6.668 0.759 1.00 98.94 631 LEU A CA 1
ATOM 4768 C C . LEU A 1 631 ? -11.356 -7.409 2.002 1.00 98.94 631 LEU A C 1
ATOM 4770 O O . LEU A 1 631 ? -11.660 -8.594 1.909 1.00 98.94 631 LEU A O 1
ATOM 4774 N N . VAL A 1 632 ? -11.540 -6.719 3.132 1.00 98.88 632 VAL A N 1
ATOM 4775 C CA . VAL A 1 632 ? -12.116 -7.332 4.340 1.00 98.88 632 VAL A CA 1
ATOM 4776 C C . VAL A 1 632 ? -13.588 -7.703 4.127 1.00 98.88 632 VAL A C 1
ATOM 4778 O O . VAL A 1 632 ? -13.958 -8.857 4.306 1.00 98.88 632 VAL A O 1
ATOM 4781 N N . MET A 1 633 ? -14.435 -6.775 3.669 1.00 98.88 633 MET A N 1
ATOM 4782 C CA . MET A 1 633 ? -15.874 -7.027 3.481 1.00 98.88 633 MET A CA 1
ATOM 4783 C C . MET A 1 633 ? -16.182 -8.129 2.464 1.00 98.88 633 MET A C 1
ATOM 4785 O O . MET A 1 633 ? -17.211 -8.785 2.581 1.00 98.88 633 MET A O 1
ATOM 4789 N N . SER A 1 634 ? -15.304 -8.347 1.484 1.00 98.75 634 SER A N 1
ATOM 4790 C CA . SER A 1 634 ? -15.442 -9.403 0.475 1.00 98.75 634 SER A CA 1
ATOM 4791 C C . SER A 1 634 ? -14.777 -10.726 0.861 1.00 98.75 634 SER A C 1
ATOM 4793 O O . SER A 1 634 ? -14.683 -11.609 0.013 1.00 98.75 634 SER A O 1
ATOM 4795 N N . ASN A 1 635 ? -14.303 -10.881 2.103 1.00 98.44 635 ASN A N 1
ATOM 4796 C CA . ASN A 1 635 ? -13.605 -12.084 2.568 1.00 98.44 635 ASN A CA 1
ATOM 4797 C C . ASN A 1 635 ? -12.288 -12.353 1.824 1.00 98.44 635 ASN A C 1
ATOM 4799 O O . ASN A 1 635 ? -11.880 -13.494 1.653 1.00 98.44 635 ASN A O 1
ATOM 4803 N N . ASN A 1 636 ? -11.602 -11.315 1.358 1.00 98.31 636 ASN A N 1
ATOM 4804 C CA . ASN A 1 636 ? -10.348 -11.434 0.616 1.00 98.31 636 ASN A CA 1
ATOM 4805 C C . ASN A 1 636 ? -9.134 -10.877 1.370 1.00 98.31 636 ASN A C 1
ATOM 4807 O O . ASN A 1 636 ? -8.019 -10.993 0.874 1.00 98.31 636 ASN A O 1
ATOM 4811 N N . PHE A 1 637 ? -9.323 -10.317 2.566 1.00 98.12 637 PHE A N 1
ATOM 4812 C CA . PHE A 1 637 ? -8.235 -9.937 3.466 1.00 98.12 637 PHE A CA 1
ATOM 4813 C C . PHE A 1 637 ? -7.887 -11.104 4.394 1.00 98.12 637 PHE A C 1
ATOM 4815 O O . PHE A 1 637 ? -8.777 -11.647 5.054 1.00 98.12 637 PHE A O 1
ATOM 4822 N N . TRP A 1 638 ? -6.614 -11.484 4.454 1.00 96.88 638 TRP A N 1
ATOM 4823 C CA . TRP A 1 638 ? -6.161 -12.711 5.104 1.00 96.88 638 TRP A CA 1
ATOM 4824 C C . TRP A 1 638 ? -4.911 -12.492 5.960 1.00 96.88 638 TRP A C 1
ATOM 4826 O O . TRP A 1 638 ? -4.166 -11.539 5.760 1.00 96.88 638 TRP A O 1
ATOM 4836 N N . ASP A 1 639 ? -4.701 -13.368 6.944 1.00 94.38 639 ASP A N 1
ATOM 4837 C CA . ASP A 1 639 ? -3.587 -13.273 7.888 1.00 94.38 639 ASP A CA 1
ATOM 4838 C C . ASP A 1 639 ? -2.392 -14.119 7.419 1.00 94.38 639 ASP A C 1
ATOM 4840 O O . ASP A 1 639 ? -2.504 -15.347 7.356 1.00 94.38 639 ASP A O 1
ATOM 4844 N N . PRO A 1 640 ? -1.223 -13.509 7.152 1.00 93.12 640 PRO A N 1
ATOM 4845 C CA . PRO A 1 640 ? -0.080 -14.212 6.579 1.00 93.12 640 PRO A CA 1
ATOM 4846 C C . PRO A 1 640 ? 0.576 -15.248 7.486 1.00 93.12 640 PRO A C 1
ATOM 4848 O O . PRO A 1 640 ? 1.454 -15.983 7.048 1.00 93.12 640 PRO A O 1
ATOM 4851 N N . THR A 1 641 ? 0.171 -15.318 8.752 1.00 90.00 641 THR A N 1
ATOM 4852 C CA . THR A 1 641 ? 0.829 -16.155 9.764 1.00 90.00 641 THR A CA 1
ATOM 4853 C C . THR A 1 641 ? -0.033 -17.303 10.280 1.00 90.00 641 THR A C 1
ATOM 4855 O O . THR A 1 641 ? 0.435 -18.095 11.099 1.00 90.00 641 THR A O 1
ATOM 4858 N N . THR A 1 642 ? -1.291 -17.396 9.843 1.00 74.75 642 THR A N 1
ATOM 4859 C CA . THR A 1 642 ? -2.249 -18.401 10.336 1.00 74.75 642 THR A CA 1
ATOM 4860 C C . THR A 1 642 ? -2.836 -19.282 9.245 1.00 74.75 642 THR A C 1
ATOM 4862 O O . THR A 1 642 ? -3.410 -20.325 9.570 1.00 74.75 642 THR A O 1
ATOM 4865 N N . ILE A 1 643 ? -2.651 -18.941 7.966 1.00 60.12 643 ILE A N 1
ATOM 4866 C CA . ILE A 1 643 ? -3.029 -19.848 6.888 1.00 60.12 643 ILE A CA 1
ATOM 4867 C C . ILE A 1 643 ? -2.034 -21.004 6.873 1.00 60.12 643 ILE A C 1
ATOM 4869 O O . ILE A 1 643 ? -0.869 -20.856 6.507 1.00 60.12 643 ILE A O 1
ATOM 4873 N N . ALA A 1 644 ? -2.502 -22.168 7.319 1.00 42.16 644 ALA A N 1
ATOM 4874 C CA . ALA A 1 644 ? -1.794 -23.412 7.100 1.00 42.16 644 ALA A CA 1
ATOM 4875 C C . ALA A 1 644 ? -1.603 -23.591 5.592 1.00 42.16 644 ALA A C 1
ATOM 4877 O O . ALA A 1 644 ? -2.566 -23.472 4.834 1.00 42.16 644 ALA A O 1
ATOM 4878 N N . ASP A 1 645 ? -0.367 -23.890 5.190 1.00 39.00 645 ASP A N 1
ATOM 4879 C CA . ASP A 1 645 ? -0.012 -24.431 3.879 1.00 39.00 645 ASP A CA 1
ATOM 4880 C C . ASP A 1 645 ? -1.169 -25.307 3.374 1.00 39.00 645 ASP A C 1
ATOM 4882 O O . ASP A 1 645 ? -1.567 -26.235 4.084 1.00 39.00 645 ASP A O 1
ATOM 4886 N N . ASN A 1 646 ? -1.770 -24.961 2.230 1.00 33.41 646 ASN A N 1
ATOM 4887 C CA . ASN A 1 646 ? -3.024 -25.521 1.703 1.00 33.41 646 ASN A CA 1
ATOM 4888 C C . ASN A 1 646 ? -2.956 -27.047 1.448 1.00 33.41 646 ASN A C 1
ATOM 4890 O O . ASN A 1 646 ? -3.000 -27.523 0.314 1.00 33.41 646 ASN A O 1
ATOM 4894 N N . GLY A 1 647 ? -2.877 -27.853 2.505 1.00 32.44 647 GLY A N 1
ATOM 4895 C CA . GLY A 1 647 ? -2.980 -29.305 2.458 1.00 32.44 647 GLY A CA 1
ATOM 4896 C C . GLY A 1 647 ? -1.809 -30.046 1.810 1.00 32.44 647 GLY A C 1
ATOM 4897 O O . GLY A 1 647 ? -1.982 -31.213 1.462 1.00 32.44 647 GLY A O 1
ATOM 4898 N N . LEU A 1 648 ? -0.621 -29.450 1.682 1.00 32.81 648 LEU A N 1
ATOM 4899 C CA . LEU A 1 648 ? 0.602 -30.237 1.509 1.00 32.81 648 LEU A CA 1
ATOM 4900 C C . LEU A 1 648 ? 1.210 -30.494 2.887 1.00 32.81 648 LEU A C 1
ATOM 4902 O O . LEU A 1 648 ? 2.172 -29.853 3.294 1.00 32.81 648 LEU A O 1
ATOM 4906 N N . GLU A 1 649 ? 0.655 -31.471 3.613 1.00 30.80 649 GLU A N 1
ATOM 4907 C CA . GLU A 1 649 ? 1.427 -32.127 4.666 1.00 30.80 649 GLU A CA 1
ATOM 4908 C C . GLU A 1 649 ? 2.706 -32.673 4.019 1.00 30.80 649 GLU A C 1
ATOM 4910 O O . GLU A 1 649 ? 2.717 -33.735 3.390 1.00 30.80 649 GLU A O 1
ATOM 4915 N N . VAL A 1 650 ? 3.813 -31.950 4.183 1.00 32.50 650 VAL A N 1
ATOM 4916 C CA . VAL A 1 650 ? 5.140 -32.545 4.113 1.00 32.50 650 VAL A CA 1
ATOM 4917 C C . VAL A 1 650 ? 5.204 -33.504 5.294 1.00 32.50 650 VAL A C 1
ATOM 4919 O O . VAL A 1 650 ? 5.603 -33.145 6.402 1.00 32.50 650 VAL A O 1
ATOM 4922 N N . ILE A 1 651 ? 4.747 -34.738 5.068 1.00 27.50 651 ILE A N 1
ATOM 4923 C CA . ILE A 1 651 ? 5.033 -35.862 5.950 1.00 27.50 651 ILE A CA 1
ATOM 4924 C C . ILE A 1 651 ? 6.552 -35.867 6.091 1.00 27.50 651 ILE A C 1
ATOM 4926 O O . ILE A 1 651 ? 7.263 -36.027 5.103 1.00 27.50 651 ILE A O 1
ATOM 4930 N N . SER A 1 652 ? 6.987 -35.560 7.312 1.00 28.59 652 SER A N 1
ATOM 4931 C CA . SER A 1 652 ? 8.349 -35.497 7.834 1.00 28.59 652 SER A CA 1
ATOM 4932 C C . SER A 1 652 ? 9.480 -35.942 6.897 1.00 28.59 652 SER A C 1
ATOM 4934 O O . SER A 1 652 ? 9.463 -37.016 6.299 1.00 28.59 652 SER A O 1
ATOM 4936 N N . TRP A 1 653 ? 10.565 -35.163 6.887 1.00 29.55 653 TRP A N 1
ATOM 4937 C CA . TRP A 1 653 ? 11.866 -35.620 6.404 1.00 29.55 653 TRP A CA 1
ATOM 4938 C C . TRP A 1 653 ? 12.259 -36.917 7.124 1.00 29.55 653 TRP A C 1
ATOM 4940 O O . TRP A 1 653 ? 12.815 -36.892 8.223 1.00 29.55 653 TRP A O 1
ATOM 4950 N N . VAL A 1 654 ? 11.986 -38.067 6.509 1.00 27.06 654 VAL A N 1
ATOM 4951 C CA . VAL A 1 654 ? 12.641 -39.315 6.886 1.00 27.06 654 VAL A CA 1
ATOM 4952 C C . VAL A 1 654 ? 14.086 -39.163 6.416 1.00 27.06 654 VAL A C 1
ATOM 4954 O O . VAL A 1 654 ? 14.313 -39.005 5.212 1.00 27.06 654 VAL A O 1
ATOM 4957 N N . PRO A 1 655 ? 15.085 -39.165 7.315 1.00 28.19 655 PRO A N 1
ATOM 4958 C CA . PRO A 1 655 ? 16.470 -39.100 6.892 1.00 28.19 655 PRO A CA 1
ATOM 4959 C C . PRO A 1 655 ? 16.757 -40.350 6.062 1.00 28.19 655 PRO A C 1
ATOM 4961 O O . PRO A 1 655 ? 16.706 -41.475 6.564 1.00 28.19 655 PRO A O 1
ATOM 4964 N N . VAL A 1 656 ? 17.041 -40.155 4.775 1.00 29.05 656 VAL A N 1
ATOM 4965 C CA . VAL A 1 656 ? 17.509 -41.228 3.901 1.00 29.05 656 VAL A CA 1
ATOM 4966 C C . VAL A 1 656 ? 18.916 -41.595 4.364 1.00 29.05 656 VAL A C 1
ATOM 4968 O O . VAL A 1 656 ? 19.911 -41.018 3.930 1.00 29.05 656 VAL A O 1
ATOM 4971 N N . TYR A 1 657 ? 19.011 -42.560 5.276 1.00 30.84 657 TYR A N 1
ATOM 4972 C CA . TYR A 1 657 ? 20.245 -43.311 5.435 1.00 30.84 657 TYR A CA 1
ATOM 4973 C C . TYR A 1 657 ? 20.480 -44.082 4.138 1.00 30.84 657 TYR A C 1
ATOM 4975 O O . TYR A 1 657 ? 19.618 -44.827 3.675 1.00 30.84 657 TYR A O 1
ATOM 4983 N N . ALA A 1 658 ? 21.645 -43.846 3.538 1.00 30.50 658 ALA A N 1
ATOM 4984 C CA . ALA A 1 658 ? 22.077 -44.448 2.290 1.00 30.50 658 ALA A CA 1
ATOM 4985 C C . ALA A 1 658 ? 21.872 -45.973 2.294 1.00 30.50 658 ALA A C 1
ATOM 4987 O O . ALA A 1 658 ? 22.532 -46.695 3.043 1.00 30.50 658 ALA A O 1
ATOM 4988 N N . ILE A 1 659 ? 20.991 -46.460 1.419 1.00 29.25 659 ILE A N 1
ATOM 4989 C CA . ILE A 1 659 ? 20.907 -47.879 1.069 1.00 29.25 659 ILE A CA 1
ATOM 4990 C C . ILE A 1 659 ? 21.772 -48.087 -0.187 1.00 29.25 659 ILE A C 1
ATOM 4992 O O . ILE A 1 659 ? 21.591 -47.359 -1.168 1.00 29.25 659 ILE A O 1
ATOM 4996 N N . PRO A 1 660 ? 22.736 -49.028 -0.190 1.00 30.72 660 PRO A N 1
ATOM 4997 C CA . PRO A 1 660 ? 23.601 -49.267 -1.341 1.00 30.72 660 PRO A CA 1
ATOM 4998 C C . PRO A 1 660 ? 22.821 -49.786 -2.553 1.00 30.72 660 PRO A C 1
ATOM 5000 O O . PRO A 1 660 ? 21.897 -50.584 -2.416 1.00 30.72 660 PRO A O 1
ATOM 5003 N N . GLN A 1 661 ? 23.259 -49.359 -3.741 1.00 38.22 661 GLN A N 1
ATOM 5004 C CA . GLN A 1 661 ? 22.774 -49.800 -5.049 1.00 38.22 661 GLN A CA 1
ATOM 5005 C C . GLN A 1 661 ? 22.551 -51.319 -5.132 1.00 38.22 661 GLN A C 1
ATOM 5007 O O . GLN A 1 661 ? 23.503 -52.096 -5.051 1.00 38.22 661 GLN A O 1
ATOM 5012 N N . ALA A 1 662 ? 21.321 -51.724 -5.445 1.00 30.55 662 ALA A N 1
ATOM 5013 C CA . ALA A 1 662 ? 21.054 -52.974 -6.144 1.00 30.55 662 ALA A CA 1
ATOM 5014 C C . ALA A 1 662 ? 19.841 -52.813 -7.076 1.00 30.55 662 ALA A C 1
ATOM 5016 O O . ALA A 1 662 ? 18.820 -52.235 -6.723 1.00 30.55 662 ALA A O 1
ATOM 5017 N N . GLN A 1 663 ? 20.039 -53.296 -8.298 1.00 40.53 663 GLN A N 1
ATOM 5018 C CA . GLN A 1 663 ? 19.195 -53.237 -9.489 1.00 40.53 663 GLN A CA 1
ATOM 5019 C C . GLN A 1 663 ? 17.725 -53.646 -9.287 1.00 40.53 663 GLN A C 1
ATOM 5021 O O . GLN A 1 663 ? 17.460 -54.710 -8.739 1.00 40.53 663 GLN A O 1
ATOM 5026 N N . ALA A 1 664 ? 16.802 -52.914 -9.919 1.00 29.66 664 ALA A N 1
ATOM 5027 C CA . ALA A 1 664 ? 15.651 -53.497 -10.615 1.00 29.66 664 ALA A CA 1
ATOM 5028 C C . ALA A 1 664 ? 15.078 -52.490 -11.625 1.00 29.66 664 ALA A C 1
ATOM 5030 O O . ALA A 1 664 ? 14.754 -51.356 -11.284 1.00 29.66 664 ALA A O 1
ATOM 5031 N N . ALA A 1 665 ? 14.987 -52.913 -12.884 1.00 38.38 665 ALA A N 1
ATOM 5032 C CA . ALA A 1 665 ? 14.322 -52.188 -13.954 1.00 38.38 665 ALA A CA 1
ATOM 5033 C C . ALA A 1 665 ? 12.797 -52.303 -13.806 1.00 38.38 665 ALA A C 1
ATOM 5035 O O . ALA A 1 665 ? 12.286 -53.405 -13.620 1.00 38.38 665 ALA A O 1
ATOM 5036 N N . ALA A 1 666 ? 12.077 -51.193 -13.971 1.00 29.38 666 ALA A N 1
ATOM 5037 C CA . ALA A 1 666 ? 10.666 -51.200 -14.338 1.00 29.38 666 ALA A CA 1
ATOM 5038 C C . ALA A 1 666 ? 10.375 -49.974 -15.214 1.00 29.38 666 ALA A C 1
ATOM 5040 O O . ALA A 1 666 ? 10.510 -48.829 -14.791 1.00 29.38 666 ALA A O 1
ATOM 5041 N N . GLN A 1 667 ? 10.047 -50.255 -16.471 1.00 29.06 667 GLN A N 1
ATOM 5042 C CA . GLN A 1 667 ? 9.556 -49.322 -17.478 1.00 29.06 667 GLN A CA 1
ATOM 5043 C C . GLN A 1 667 ? 8.136 -48.889 -17.081 1.00 29.06 667 GLN A C 1
ATOM 5045 O O . GLN A 1 667 ? 7.289 -49.754 -16.861 1.00 29.06 667 GLN A O 1
ATOM 5050 N N . ALA A 1 668 ? 7.869 -47.585 -16.996 1.00 29.30 668 ALA A N 1
ATOM 5051 C CA . ALA A 1 668 ? 6.508 -47.063 -16.909 1.00 29.30 668 ALA A CA 1
ATOM 5052 C C . ALA A 1 668 ? 6.031 -46.696 -18.322 1.00 29.30 668 ALA A C 1
ATOM 5054 O O . ALA A 1 668 ? 6.602 -45.816 -18.966 1.00 29.30 668 ALA A O 1
ATOM 5055 N N . ASP A 1 669 ? 5.020 -47.419 -18.797 1.00 27.34 669 ASP A N 1
ATOM 5056 C CA . ASP A 1 669 ? 4.272 -47.128 -20.021 1.00 27.34 669 ASP A CA 1
ATOM 5057 C C . ASP A 1 669 ? 3.281 -45.988 -19.730 1.00 27.34 669 ASP A C 1
ATOM 5059 O O . ASP A 1 669 ? 2.470 -46.087 -18.806 1.00 27.34 669 ASP A O 1
ATOM 5063 N N . PHE A 1 670 ? 3.337 -44.901 -20.502 1.00 27.77 670 PHE A N 1
ATOM 5064 C CA . PHE A 1 670 ? 2.354 -43.818 -20.424 1.00 27.77 670 PHE A CA 1
ATOM 5065 C C . PHE A 1 670 ? 1.140 -44.172 -21.292 1.00 27.77 670 PHE A C 1
ATOM 5067 O O . PHE A 1 670 ? 1.178 -44.058 -22.516 1.00 27.77 670 PHE A O 1
ATOM 5074 N N . GLY A 1 671 ? 0.059 -44.614 -20.646 1.00 26.19 671 GLY A N 1
ATOM 5075 C CA . GLY A 1 671 ? -1.256 -44.778 -21.266 1.00 26.19 671 GLY A CA 1
ATOM 5076 C C . GLY A 1 671 ? -1.982 -43.437 -21.401 1.00 26.19 671 GLY A C 1
ATOM 5077 O O . GLY A 1 671 ? -1.999 -42.638 -20.468 1.00 26.19 671 GLY A O 1
ATOM 5078 N N . ALA A 1 672 ? -2.551 -43.204 -22.582 1.00 27.25 672 ALA A N 1
ATOM 5079 C CA . ALA A 1 672 ? -3.202 -41.973 -23.013 1.00 27.25 672 ALA A CA 1
ATOM 5080 C C . ALA A 1 672 ? -4.382 -41.521 -22.129 1.00 27.25 672 ALA A C 1
ATOM 5082 O O . ALA A 1 672 ? -5.134 -42.338 -21.600 1.00 27.25 672 ALA A O 1
ATOM 5083 N N . CYS A 1 673 ? -4.561 -40.198 -22.056 1.00 27.53 673 CYS A N 1
ATOM 5084 C CA . CYS A 1 673 ? -5.759 -39.538 -21.550 1.00 27.53 673 CYS A CA 1
ATOM 5085 C C . CYS A 1 673 ? -6.983 -39.932 -22.382 1.00 27.53 673 CYS A C 1
ATOM 5087 O O . CYS A 1 673 ? -6.968 -39.750 -23.600 1.00 27.53 673 CYS A O 1
ATOM 5089 N N . ASP A 1 674 ? -8.052 -40.361 -21.715 1.00 28.91 674 ASP A N 1
ATOM 5090 C CA . ASP A 1 674 ? -9.393 -40.324 -22.288 1.00 28.91 674 ASP A CA 1
ATOM 5091 C C . ASP A 1 674 ? -10.270 -39.405 -21.436 1.00 28.91 674 ASP A C 1
ATOM 5093 O O . ASP A 1 674 ? -10.281 -39.475 -20.204 1.00 28.91 674 ASP A O 1
ATOM 5097 N N . ALA A 1 675 ? -10.925 -38.472 -22.116 1.00 40.09 675 ALA A N 1
ATOM 5098 C CA . ALA A 1 675 ? -11.713 -37.405 -21.532 1.00 40.09 675 ALA A CA 1
ATOM 5099 C C . ALA A 1 675 ? -13.176 -37.844 -21.457 1.00 40.09 675 ALA A C 1
ATOM 5101 O O . ALA A 1 675 ? -13.921 -37.699 -22.423 1.00 40.09 675 ALA A O 1
ATOM 5102 N N . ALA A 1 676 ? -13.594 -38.353 -20.304 1.00 34.69 676 ALA A N 1
ATOM 5103 C CA . ALA A 1 676 ? -14.992 -38.385 -19.897 1.00 34.69 676 ALA A CA 1
ATOM 5104 C C . ALA A 1 676 ? -15.066 -38.579 -18.378 1.00 34.69 676 ALA A C 1
ATOM 5106 O O . ALA A 1 676 ? -14.427 -39.473 -17.836 1.00 34.69 676 ALA A O 1
ATOM 5107 N N . ASP A 1 677 ? -15.872 -37.734 -17.740 1.00 31.62 677 ASP A N 1
ATOM 5108 C CA . ASP A 1 677 ? -16.224 -37.689 -16.316 1.00 31.62 677 ASP A CA 1
ATOM 5109 C C . ASP A 1 677 ? -15.197 -37.022 -15.380 1.00 31.62 677 ASP A C 1
ATOM 5111 O O . ASP A 1 677 ? -14.181 -37.576 -14.968 1.00 31.62 677 ASP A O 1
ATOM 5115 N N . GLY A 1 678 ? -15.504 -35.766 -15.034 1.00 40.09 678 GLY A N 1
ATOM 5116 C CA . GLY A 1 678 ? -14.770 -34.968 -14.058 1.00 40.09 678 GLY A CA 1
ATOM 5117 C C . GLY A 1 678 ? -14.805 -35.570 -12.650 1.00 40.09 678 GLY A C 1
ATOM 5118 O O . GLY A 1 678 ? -15.821 -36.115 -12.224 1.00 40.09 678 GLY A O 1
ATOM 5119 N N . LEU A 1 679 ? -13.691 -35.361 -11.934 1.00 31.14 679 LEU A N 1
ATOM 5120 C CA . LEU A 1 679 ? -13.293 -35.855 -10.601 1.00 31.14 679 LEU A CA 1
ATOM 5121 C C . LEU A 1 679 ? -12.406 -37.111 -10.615 1.00 31.14 679 LEU A C 1
ATOM 5123 O O . LEU A 1 679 ? -12.821 -38.211 -10.254 1.00 31.14 679 LEU A O 1
ATOM 5127 N N . SER A 1 680 ? -11.117 -36.911 -10.889 1.00 28.50 680 SER A N 1
ATOM 5128 C CA . SER A 1 680 ? -10.066 -37.886 -10.581 1.00 28.50 680 SER A CA 1
ATOM 5129 C C . SER A 1 680 ? -9.717 -37.824 -9.087 1.00 28.50 680 SER A C 1
ATOM 5131 O O . SER A 1 680 ? -8.906 -37.003 -8.667 1.00 28.50 680 SER A O 1
ATOM 5133 N N . ARG A 1 681 ? -10.317 -38.684 -8.255 1.00 30.16 681 ARG A N 1
ATOM 5134 C CA . ARG A 1 681 ? -9.807 -38.961 -6.898 1.00 30.16 681 ARG A CA 1
ATOM 5135 C C . ARG A 1 681 ? -8.828 -40.132 -6.967 1.00 30.16 681 ARG A C 1
ATOM 5137 O O . ARG A 1 681 ? -9.240 -41.260 -7.222 1.00 30.16 681 ARG A O 1
ATOM 5144 N N . ILE A 1 682 ? -7.544 -39.877 -6.719 1.00 28.84 682 ILE A N 1
ATOM 5145 C CA . ILE A 1 682 ? -6.541 -40.930 -6.516 1.00 28.84 682 ILE A CA 1
ATOM 5146 C C . ILE A 1 682 ? -6.664 -41.403 -5.064 1.00 28.84 682 ILE A C 1
ATOM 5148 O O . ILE A 1 682 ? -6.272 -40.702 -4.136 1.00 28.84 682 ILE A O 1
ATOM 5152 N N . GLY A 1 683 ? -7.250 -42.582 -4.856 1.00 25.20 683 GLY A N 1
ATOM 5153 C CA . GLY A 1 683 ? -7.251 -43.248 -3.556 1.00 25.20 683 GLY A CA 1
ATOM 5154 C C . GLY A 1 683 ? -6.012 -44.126 -3.406 1.00 25.20 683 GLY A C 1
ATOM 5155 O O . GLY A 1 683 ? -5.916 -45.157 -4.066 1.00 25.20 683 GLY A O 1
ATOM 5156 N N . LEU A 1 684 ? -5.082 -43.750 -2.527 1.00 27.42 684 LEU A N 1
ATOM 5157 C CA . LEU A 1 684 ? -4.011 -44.638 -2.068 1.00 27.42 684 LEU A CA 1
ATOM 5158 C C . LEU A 1 684 ? -4.498 -45.402 -0.829 1.00 27.42 684 LEU A C 1
ATOM 5160 O O . LEU A 1 684 ? -4.708 -44.819 0.232 1.00 27.42 684 LEU A O 1
ATOM 5164 N N . GLN A 1 685 ? -4.696 -46.715 -0.964 1.00 24.06 685 GLN A N 1
ATOM 5165 C CA . GLN A 1 685 ? -4.862 -47.621 0.175 1.00 24.06 685 GLN A CA 1
ATOM 5166 C C . GLN A 1 685 ? -3.484 -48.096 0.639 1.00 24.06 685 GLN A C 1
ATOM 5168 O O . GLN A 1 685 ? -2.764 -48.744 -0.118 1.00 24.06 685 GLN A O 1
ATOM 5173 N N . PHE A 1 686 ? -3.135 -47.820 1.894 1.00 27.89 686 PHE A N 1
ATOM 5174 C CA . PHE A 1 686 ? -1.954 -48.399 2.527 1.00 27.89 686 PHE A CA 1
ATOM 5175 C C . PHE A 1 686 ? -2.312 -49.739 3.171 1.00 27.89 686 PHE A C 1
ATOM 5177 O O . PHE A 1 686 ? -3.245 -49.833 3.968 1.00 27.89 686 PHE A O 1
ATOM 5184 N N . TRP A 1 687 ? -1.548 -50.776 2.832 1.00 26.88 687 TRP A N 1
ATOM 5185 C CA . TRP A 1 687 ? -1.551 -52.051 3.541 1.00 26.88 687 TRP A CA 1
ATOM 5186 C C . TRP A 1 687 ? -0.334 -52.069 4.462 1.00 26.88 687 TRP A C 1
ATOM 5188 O O . TRP A 1 687 ? 0.793 -51.930 3.990 1.00 26.88 687 TRP A O 1
ATOM 5198 N N . THR A 1 688 ? -0.540 -52.219 5.767 1.00 31.61 688 THR A N 1
ATOM 5199 C CA . THR A 1 688 ? 0.553 -52.492 6.702 1.00 31.61 688 THR A CA 1
ATOM 5200 C C . THR A 1 688 ? 0.779 -54.004 6.767 1.00 31.61 688 THR A C 1
ATOM 5202 O O . THR A 1 688 ? -0.140 -54.742 7.130 1.00 31.61 688 THR A O 1
ATOM 5205 N N . PRO A 1 689 ? 1.980 -54.516 6.445 1.00 34.12 689 PRO A N 1
ATOM 5206 C CA . PRO A 1 689 ? 2.350 -55.863 6.842 1.00 34.12 689 PRO A CA 1
ATOM 5207 C C . PRO A 1 689 ? 2.552 -55.867 8.358 1.00 34.12 689 PRO A C 1
ATOM 5209 O O . PRO A 1 689 ? 3.299 -55.054 8.904 1.00 34.12 689 PRO A O 1
ATOM 5212 N N . ASN A 1 690 ? 1.848 -56.770 9.034 1.00 35.62 690 ASN A N 1
ATOM 5213 C CA . ASN A 1 690 ? 2.054 -57.057 10.445 1.00 35.62 690 ASN A CA 1
ATOM 5214 C C . ASN A 1 690 ? 3.511 -57.442 10.734 1.00 35.62 690 ASN A C 1
ATOM 5216 O O . ASN A 1 690 ? 4.177 -58.078 9.922 1.00 35.62 690 ASN A O 1
ATOM 5220 N N . ASN A 1 691 ? 3.936 -57.094 11.948 1.00 43.75 691 ASN A N 1
ATOM 5221 C CA . ASN A 1 691 ? 5.096 -57.640 12.640 1.00 43.75 691 ASN A CA 1
ATOM 5222 C C . ASN A 1 691 ? 5.156 -59.173 12.560 1.00 43.75 691 ASN A C 1
ATOM 5224 O O . ASN A 1 691 ? 4.266 -59.829 13.102 1.00 43.75 691 ASN A O 1
ATOM 5228 N N . ASP A 1 692 ? 6.282 -59.714 12.099 1.00 38.69 692 ASP A N 1
ATOM 5229 C CA . ASP A 1 692 ? 6.930 -60.876 12.710 1.00 38.69 692 ASP A CA 1
ATOM 5230 C C . ASP A 1 692 ? 8.422 -61.010 12.345 1.00 38.69 692 ASP A C 1
ATOM 5232 O O . ASP A 1 692 ? 8.816 -61.416 11.261 1.00 38.69 692 ASP A O 1
ATOM 5236 N N . GLY A 1 693 ? 9.258 -60.714 13.344 1.00 42.59 693 GLY A N 1
ATOM 5237 C CA . GLY A 1 693 ? 10.372 -61.573 13.747 1.00 42.59 693 GLY A CA 1
ATOM 5238 C C . GLY A 1 693 ? 11.532 -61.785 12.775 1.00 42.59 693 GLY A C 1
ATOM 5239 O O . GLY A 1 693 ? 11.600 -62.828 12.139 1.00 42.59 693 GLY A O 1
ATOM 5240 N N . THR A 1 694 ? 12.525 -60.895 12.837 1.00 35.44 694 THR A N 1
ATOM 5241 C CA . THR A 1 694 ? 13.903 -61.188 13.301 1.00 35.44 694 THR A CA 1
ATOM 5242 C C . THR A 1 694 ? 14.671 -59.894 13.482 1.00 35.44 694 THR A C 1
ATOM 5244 O O . THR A 1 694 ? 14.567 -59.045 12.570 1.00 35.44 694 THR A O 1
#

Foldseek 3Di:
DDDDDDDDDDDDDDDDDDDDDDDDDPPQPQVDPPQKPPDDLVQWDWDADKDWDQPDDDPDRIWIKGDQDAKTKTKHKDFDDAQFKKKKKWKKAKCAFDQFKKKWKFFAFPVRDGDDIWMDTHGHHDIDMDMDMDGHHPRTGIMIIIIIGNHNPIIMIIIRITMGGDDDDDDPADAKAWDWDWDEDAQKIKIATPIGGDPFDWDWKWKDFQQRDIDTDNIDIDGDPDFDWGWMKMKIATPVGHIYMDIDTDGRDQDPQAFLQAPFNQAQWFPPFDFQDVDDLVVLSVLLVVLLVVLCVFFWAWPAAAPVRATAIFGAQGPVGRQKGFLLLLLLLLQLLLLNHNVDSNSLSSNVRSVSVQLRQAAPLFRLGGQGMPPDPDHSWHFLNSLLSNLQSLLSCCLTRNQPDPHRSLVSSLSSLVVCCVQAQQPPQSEGFRTSPADQPDPPGHNQKDFLLSLQLLSLVLNCLSNVPCSSVVSNVLSLVLLVLCCVPFQVQALAFFRIWHPSVHRIAQDCAPRPDGRRRSWCALRSLNNLVSLLLCCTAVVDPSSLVSLLSNLVRVCVVQVLALQQDAHTAGSNRHGPGGGHAQSNLLSSLSSLSSHPVSNSSNNNSCVVQSPDDDISSSSSSSSSSSCNSSSSNHRSRPDDSPPPPPPDDPPPPDDDDDDDDDDDDDDDDDDDDDDDDDDDDDDDDDDDDD

pLDDT: mean 82.43, std 22.64, range [22.39, 98.94]

Solvent-accessible surface area (backbone atoms only — not comparable to full-atom values): 37816 Å² total; per-residue (Å²): 134,91,80,88,83,88,86,83,88,85,88,88,83,89,82,90,83,91,77,91,77,79,92,74,73,87,77,81,61,59,80,42,84,47,96,26,62,71,84,72,66,90,69,45,58,71,47,51,50,66,46,78,40,69,77,89,44,95,89,52,69,24,23,42,34,32,37,38,61,74,41,16,36,44,35,43,80,48,71,74,64,61,70,40,44,32,23,38,33,30,33,33,24,17,80,49,73,42,102,46,28,37,40,34,40,37,30,20,28,86,85,71,44,81,75,47,76,50,73,49,76,44,61,33,66,55,82,41,80,47,73,52,74,49,63,39,49,82,66,49,45,32,37,38,43,39,41,41,34,67,35,77,81,42,41,41,37,43,35,63,50,40,50,37,83,38,95,66,78,80,75,74,92,71,56,25,50,40,41,69,51,76,50,67,62,47,44,36,35,41,40,42,64,63,53,50,38,93,89,67,45,73,73,46,40,42,36,36,53,56,79,86,50,71,46,62,56,69,61,42,74,48,72,49,95,56,59,46,74,25,60,27,32,43,37,34,28,28,78,87,71,39,62,19,63,38,73,50,79,47,69,28,52,57,56,83,74,67,49,70,60,31,40,80,63,65,51,86,56,30,90,72,49,50,61,58,74,90,54,55,70,71,53,43,56,49,37,50,50,55,44,46,57,51,49,43,75,52,24,56,40,78,64,59,60,44,98,86,68,42,62,18,24,43,31,27,46,19,91,87,39,66,75,39,30,36,27,48,45,39,6,52,45,31,40,51,32,44,47,39,16,58,64,41,64,48,21,66,60,49,39,53,8,34,50,45,37,43,69,76,38,40,8,75,64,46,68,62,35,31,24,31,39,41,70,68,84,78,68,48,36,32,33,38,57,11,46,49,34,38,31,50,16,24,39,35,38,22,56,29,64,42,45,87,60,98,54,43,27,54,61,52,21,53,49,30,50,49,36,44,50,75,47,22,32,15,92,85,58,37,26,52,20,63,12,40,75,47,43,64,88,47,74,92,52,18,21,38,32,26,45,47,48,56,51,38,47,46,54,33,50,41,51,20,66,74,68,69,42,68,65,29,58,51,26,39,54,41,43,51,52,43,50,51,46,32,24,62,76,60,4,66,77,28,36,43,52,23,21,24,35,30,52,53,84,74,68,50,36,60,24,57,62,58,71,82,86,33,79,51,25,38,14,25,28,92,52,20,35,45,33,30,31,35,27,19,51,22,14,33,74,66,57,35,69,64,36,32,53,50,13,31,38,29,25,54,31,55,38,62,76,34,73,50,38,59,84,60,42,42,48,31,25,39,34,84,63,50,64,70,42,84,52,65,52,49,45,50,45,26,12,42,28,30,4,21,23,51,33,63,91,34,53,72,37,27,34,47,27,45,71,62,36,58,83,60,81,83,47,49,68,33,41,50,51,31,50,56,26,46,30,48,47,55,25,42,54,79,61,58,75,71,69,69,73,90,78,70,78,75,76,68,90,71,81,81,73,87,73,82,93,75,91,80,90,78,89,83,81,87,78,81,91,76,94,76,79,92,78,89,78,87,79,85,82,85,81,81,81,77,92,77,90,132

Sequence (694 aa):
MKRDYNMKHTWVRILLVLQCFLLAAPLSANLLDNPGFEQDFQSWNDWGNSFIETTSVHSGAKAARIGTTQGGRAQQVFGLVPGTQYTMCAWSRVDAVTNLSWMGVNVYDAAVTLIDNHQWTVAWTTWQQNSVTFTYPANGNYVDVWVWTDTTTAPTFVDDFTLVAGATCAGGNAPPSAAFSTSTSGLEATFSDASTDGDGSVVAWSWDFGDGNVSSAQHPVHLYAAAGTYSVQLTVTDNEGATGNTSQNVTVPASTAAANFPFPQHVDYAPGTISPDHRSQAQMDNDVRAFYDYWKANFLVSAGTSSGGKPMYRVTFGSGNPGSTVSEGMGFGMIIVATMAGYDPLAKDYFDGLWEFVKEHPSSGDPRLMDWQVPEASGDSSAFDGDADIAYGLLLADAQWGSAGAVNYAADAANLIAGIKDSTIGPASFLPMLGDWVNPAGSPHNQYTPRSSDFMPGHFRAYGRATGDTSWDQVVTNVQAVIDSIQANHSPVTGLLPDFIVDADTTPQPAPPGFLEGANDGHYNYNAGRDPWRLGADALLNNDATSMAQARKIANWINSSTGGNPANIQAGYQLNGTPLDSYFTTFFAAPFGVAAMTEPALQPFLNATYDAVYNTQEDYYSDSVNLLSLLVMSNNFWDPTTIADNGLEVISWVPVYAIPQAQAAAQADFGACDAADGLSRIGLQFWTPNNDGT

Radius of gyration: 41.96 Å; Cα contacts (8 Å, |Δi|>4): 1476; chains: 1; bounding box: 103×96×110 Å

Mean predicted aligned error: 17.13 Å